Protein AF-0000000066931891 (afdb_homodimer)

pLDDT: mean 86.06, std 21.93, range [18.88, 98.69]

Organism: NCBI:txid1442368

Nearest PDB structures (foldseek):
  7znv-assembly1_A  TM=8.936E-01  e=1.537E-11  Marasmius rotula
  5fuj-assembly1_A  TM=8.892E-01  e=3.286E-11  Marasmius rotula
  8rnk-assembly1_A  TM=8.864E-01  e=6.302E-11  Marasmius wettsteinii
  7o1z-assembly1_A  TM=8.865E-01  e=1.586E-10  Hypoxylon sp. EC38
  8iag-assembly1_B  TM=8.711E-01  e=9.215E-11  Daldinia caldariorum

Structure (mmCIF, N/CA/C/O backbone):
data_AF-0000000066931891-model_v1
#
loop_
_entity.id
_entity.type
_entity.pdbx_description
1 polymer 'Heme haloperoxidase family profile domain-containing protein'
#
loop_
_atom_site.group_PDB
_atom_site.id
_atom_site.type_symbol
_atom_site.label_atom_id
_atom_site.label_alt_id
_atom_site.label_comp_id
_atom_site.label_asym_id
_atom_site.label_entity_id
_atom_site.label_seq_id
_atom_site.pdbx_PDB_ins_code
_atom_site.Cartn_x
_atom_site.Cartn_y
_atom_site.Cartn_z
_atom_site.occupancy
_atom_site.B_iso_or_equiv
_atom_site.auth_seq_id
_atom_site.auth_comp_id
_atom_site.auth_asym_id
_atom_site.auth_atom_id
_atom_site.pdbx_PDB_model_num
ATOM 1 N N . MET A 1 1 ? 29.031 7.508 -2.584 1 18.88 1 MET A N 1
ATOM 2 C CA . MET A 1 1 ? 28.797 6.914 -1.271 1 18.88 1 MET A CA 1
ATOM 3 C C . MET A 1 1 ? 27.375 6.363 -1.169 1 18.88 1 MET A C 1
ATOM 5 O O . MET A 1 1 ? 26.406 7.102 -1.347 1 18.88 1 MET A O 1
ATOM 9 N N . HIS A 1 2 ? 27.078 5.078 -1.628 1 20.69 2 HIS A N 1
ATOM 10 C CA . HIS A 1 2 ? 25.969 4.258 -2.088 1 20.69 2 HIS A CA 1
ATOM 11 C C . HIS A 1 2 ? 25.047 3.869 -0.929 1 20.69 2 HIS A C 1
ATOM 13 O O . HIS A 1 2 ? 25.484 3.195 0.008 1 20.69 2 HIS A O 1
ATOM 19 N N . LEU A 1 3 ? 24.219 4.773 -0.42 1 22.22 3 LEU A N 1
ATOM 20 C CA . LEU A 1 3 ? 23.281 4.625 0.691 1 22.22 3 LEU A CA 1
ATOM 21 C C . LEU A 1 3 ? 22.453 3.357 0.534 1 22.22 3 LEU A C 1
ATOM 23 O O . LEU A 1 3 ? 21.625 3.26 -0.381 1 22.22 3 LEU A O 1
ATOM 27 N N . THR A 1 4 ? 23.109 2.127 0.626 1 22.83 4 THR A N 1
ATOM 28 C CA . THR A 1 4 ? 22.656 0.741 0.546 1 22.83 4 THR A CA 1
ATOM 29 C C . THR A 1 4 ? 21.516 0.482 1.527 1 22.83 4 THR A C 1
ATOM 31 O O . THR A 1 4 ? 21.516 1.01 2.641 1 22.83 4 THR A O 1
ATOM 34 N N . LEU A 1 5 ? 20.328 0.087 1.069 1 24.02 5 LEU A N 1
ATOM 35 C CA . LEU A 1 5 ? 19.047 -0.385 1.604 1 24.02 5 LEU A CA 1
ATOM 36 C C . LEU A 1 5 ? 19.281 -1.351 2.764 1 24.02 5 LEU A C 1
ATOM 38 O O . LEU A 1 5 ? 18.328 -1.958 3.26 1 24.02 5 LEU A O 1
ATOM 42 N N . THR A 1 6 ? 20.562 -1.746 3.107 1 26.05 6 THR A N 1
ATOM 43 C CA . THR A 1 6 ? 20.984 -2.734 4.098 1 26.05 6 THR A CA 1
ATOM 44 C C . THR A 1 6 ? 20.609 -2.275 5.508 1 26.05 6 THR A C 1
ATOM 46 O O . THR A 1 6 ? 20.375 -3.1 6.391 1 26.05 6 THR A O 1
ATOM 49 N N . ASN A 1 7 ? 20.672 -0.995 5.734 1 25 7 ASN A N 1
ATOM 50 C CA . ASN A 1 7 ? 20.75 -0.605 7.137 1 25 7 ASN A CA 1
ATOM 51 C C . ASN A 1 7 ? 19.406 -0.791 7.84 1 25 7 ASN A C 1
ATOM 53 O O . ASN A 1 7 ? 19.297 -0.586 9.055 1 25 7 ASN A O 1
ATOM 57 N N . ILE A 1 8 ? 18.359 -0.955 7.062 1 23.55 8 ILE A N 1
ATOM 58 C CA . ILE A 1 8 ? 17.094 -0.88 7.77 1 23.55 8 ILE A CA 1
ATOM 59 C C . ILE A 1 8 ? 16.844 -2.18 8.531 1 23.55 8 ILE A C 1
ATOM 61 O O . ILE A 1 8 ? 15.992 -2.232 9.422 1 23.55 8 ILE A O 1
ATOM 65 N N . ALA A 1 9 ? 17.562 -3.309 8.133 1 26.42 9 ALA A N 1
ATOM 66 C CA . ALA A 1 9 ? 17.203 -4.602 8.703 1 26.42 9 ALA A CA 1
ATOM 67 C C . ALA A 1 9 ? 17.578 -4.672 10.18 1 26.42 9 ALA A C 1
ATOM 69 O O . ALA A 1 9 ? 17.016 -5.473 10.93 1 26.42 9 ALA A O 1
ATOM 70 N N . LYS A 1 10 ? 18.703 -4.078 10.539 1 26.47 10 LYS A N 1
ATOM 71 C CA . LYS A 1 10 ? 19.25 -4.492 11.828 1 26.47 10 LYS A CA 1
ATOM 72 C C . LYS A 1 10 ? 18.359 -4.008 12.977 1 26.47 10 LYS A C 1
ATOM 74 O O . LYS A 1 10 ? 18.531 -4.426 14.125 1 26.47 10 LYS A O 1
ATOM 79 N N . THR A 1 11 ? 17.688 -2.9 12.695 1 24.22 11 THR A N 1
ATOM 80 C CA . THR A 1 11 ? 17.172 -2.303 13.922 1 24.22 11 THR A CA 1
ATOM 81 C C . THR A 1 11 ? 16.016 -3.119 14.477 1 24.22 11 THR A C 1
ATOM 83 O O . THR A 1 11 ? 15.469 -2.795 15.539 1 24.22 11 THR A O 1
ATOM 86 N N . ALA A 1 12 ? 15.539 -4.152 13.719 1 25.23 12 ALA A N 1
ATOM 87 C CA . ALA A 1 12 ? 14.305 -4.699 14.289 1 25.23 12 ALA A CA 1
ATOM 88 C C . ALA A 1 12 ? 14.602 -5.535 15.531 1 25.23 12 ALA A C 1
ATOM 90 O O . ALA A 1 12 ? 13.68 -6.02 16.188 1 25.23 12 ALA A O 1
ATOM 91 N N . PHE A 1 13 ? 15.781 -6.219 15.609 1 25.67 13 PHE A N 1
ATOM 92 C CA . PHE A 1 13 ? 15.852 -7.188 16.688 1 25.67 13 PHE A CA 1
ATOM 93 C C . PHE A 1 13 ? 15.82 -6.484 18.047 1 25.67 13 PHE A C 1
ATOM 95 O O . PHE A 1 13 ? 15.906 -7.133 19.094 1 25.67 13 PHE A O 1
ATOM 102 N N . THR A 1 14 ? 16.516 -5.359 18.156 1 27.08 14 THR A N 1
ATOM 103 C CA . THR A 1 14 ? 16.719 -5.062 19.562 1 27.08 14 THR A CA 1
ATOM 104 C C . THR A 1 14 ? 15.375 -4.852 20.266 1 27.08 14 THR A C 1
ATOM 106 O O . THR A 1 14 ? 14.461 -4.25 19.703 1 27.08 14 THR A O 1
ATOM 109 N N . GLY A 1 15 ? 14.969 -5.82 21.219 1 24.86 15 GLY A N 1
ATOM 110 C CA . GLY A 1 15 ? 13.961 -5.828 22.266 1 24.86 15 GLY A CA 1
ATOM 111 C C . GLY A 1 15 ? 13.664 -4.445 22.812 1 24.86 15 GLY A C 1
ATOM 112 O O . GLY A 1 15 ? 14.469 -3.521 22.656 1 24.86 15 GLY A O 1
ATOM 113 N N . GLY A 1 16 ? 12.344 -4.141 22.859 1 27.38 16 GLY A N 1
ATOM 114 C CA . GLY A 1 16 ? 11.742 -2.982 23.484 1 27.38 16 GLY A CA 1
ATOM 115 C C . GLY A 1 16 ? 12.461 -2.553 24.75 1 27.38 16 GLY A C 1
ATOM 116 O O . GLY A 1 16 ? 12.82 -3.391 25.594 1 27.38 16 GLY A O 1
ATOM 117 N N . TYR A 1 17 ? 13.484 -1.701 24.547 1 26.59 17 TYR A N 1
ATOM 118 C CA . TYR A 1 17 ? 14.016 -1.031 25.734 1 26.59 17 TYR A CA 1
ATOM 119 C C . TYR A 1 17 ? 12.898 -0.678 26.719 1 26.59 17 TYR A C 1
ATOM 121 O O . TYR A 1 17 ? 12.172 0.297 26.5 1 26.59 17 TYR A O 1
ATOM 129 N N . ARG A 1 18 ? 12.18 -1.68 27.188 1 28.31 18 ARG A N 1
ATOM 130 C CA . ARG A 1 18 ? 11.375 -1.302 28.344 1 28.31 18 ARG A CA 1
ATOM 131 C C . ARG A 1 18 ? 12.227 -0.631 29.422 1 28.31 18 ARG A C 1
ATOM 133 O O . ARG A 1 18 ? 13.023 -1.291 30.094 1 28.31 18 ARG A O 1
ATOM 140 N N . ASP A 1 19 ? 12.898 0.388 29.172 1 24.97 19 ASP A N 1
ATOM 141 C CA . ASP A 1 19 ? 13.375 1.047 30.375 1 24.97 19 ASP A CA 1
ATOM 142 C C . ASP A 1 19 ? 12.25 1.233 31.391 1 24.97 19 ASP A C 1
ATOM 144 O O . ASP A 1 19 ? 11.25 1.896 31.094 1 24.97 19 ASP A O 1
ATOM 148 N N . LYS A 1 20 ? 12.062 0.304 32.344 1 29.55 20 LYS A N 1
ATOM 149 C CA . LYS A 1 20 ? 11.289 0.398 33.594 1 29.55 20 LYS A CA 1
ATOM 150 C C . LYS A 1 20 ? 11.57 1.716 34.312 1 29.55 20 LYS A C 1
ATOM 152 O O . LYS A 1 20 ? 11.781 1.733 35.5 1 29.55 20 LYS A O 1
ATOM 157 N N . SER A 1 21 ? 12.336 2.594 33.75 1 26.36 21 SER A N 1
ATOM 158 C CA . SER A 1 21 ? 12.508 3.666 34.719 1 26.36 21 SER A CA 1
ATOM 159 C C . SER A 1 21 ? 11.172 4.098 35.312 1 26.36 21 SER A C 1
ATOM 161 O O . SER A 1 21 ? 10.117 3.818 34.75 1 26.36 21 SER A O 1
ATOM 163 N N . THR A 1 22 ? 11.266 4.828 36.562 1 28.02 22 THR A N 1
ATOM 164 C CA . THR A 1 22 ? 10.281 5.363 37.5 1 28.02 22 THR A CA 1
ATOM 165 C C . THR A 1 22 ? 9.133 6.039 36.75 1 28.02 22 THR A C 1
ATOM 167 O O . THR A 1 22 ? 9.32 7.102 36.156 1 28.02 22 THR A O 1
ATOM 170 N N . ALA A 1 23 ? 8.328 5.211 36.188 1 33.22 23 ALA A N 1
ATOM 171 C CA . ALA A 1 23 ? 7.016 5.785 35.906 1 33.22 23 ALA A CA 1
ATOM 172 C C . ALA A 1 23 ? 6.602 6.777 37 1 33.22 23 ALA A C 1
ATOM 174 O O . ALA A 1 23 ? 6.176 6.371 38.094 1 33.22 23 ALA A O 1
ATOM 175 N N . THR A 1 24 ? 7.469 7.707 37.344 1 30.17 24 THR A N 1
ATOM 176 C CA . THR A 1 24 ? 6.77 8.711 38.125 1 30.17 24 THR A CA 1
ATOM 177 C C . THR A 1 24 ? 5.383 8.984 37.562 1 30.17 24 THR A C 1
ATOM 179 O O . THR A 1 24 ? 5.25 9.305 36.375 1 30.17 24 THR A O 1
ATOM 182 N N . SER A 1 25 ? 4.402 8.266 38.031 1 35.09 25 SER A N 1
ATOM 183 C CA . SER A 1 25 ? 2.955 8.445 37.938 1 35.09 25 SER A CA 1
ATOM 184 C C . SER A 1 25 ? 2.588 9.93 37.938 1 35.09 25 SER A C 1
ATOM 186 O O . SER A 1 25 ? 2.074 10.453 38.938 1 35.09 25 SER A O 1
ATOM 188 N N . HIS A 1 26 ? 3.477 10.875 37.719 1 33.03 26 HIS A N 1
ATOM 189 C CA . HIS A 1 26 ? 2.723 12.125 37.656 1 33.03 26 HIS A CA 1
ATOM 190 C C . HIS A 1 26 ? 1.507 11.977 36.75 1 33.03 26 HIS A C 1
ATOM 192 O O . HIS A 1 26 ? 1.65 11.781 35.531 1 33.03 26 HIS A O 1
ATOM 198 N N . HIS A 1 27 ? 0.503 11.18 37.125 1 37.34 27 HIS A N 1
ATOM 199 C CA . HIS A 1 27 ? -0.865 11.352 36.656 1 37.34 27 HIS A CA 1
ATOM 200 C C . HIS A 1 27 ? -1.131 12.805 36.25 1 37.34 27 HIS A C 1
ATOM 202 O O . HIS A 1 27 ? -1.97 13.469 36.875 1 37.34 27 HIS A O 1
ATOM 208 N N . ASP A 1 28 ? -0.183 13.664 36.156 1 41.38 28 ASP A N 1
ATOM 209 C CA . ASP A 1 28 ? -0.546 15.016 35.719 1 41.38 28 ASP A CA 1
ATOM 210 C C . ASP A 1 28 ? -1.575 14.977 34.594 1 41.38 28 ASP A C 1
ATOM 212 O O . ASP A 1 28 ? -1.438 14.195 33.656 1 41.38 28 ASP A O 1
ATOM 216 N N . GLU A 1 29 ? -2.832 15.078 34.812 1 53.47 29 GLU A N 1
ATOM 217 C CA . GLU A 1 29 ? -3.939 15.289 33.875 1 53.47 29 GLU A CA 1
ATOM 218 C C . GLU A 1 29 ? -3.441 15.82 32.531 1 53.47 29 GLU A C 1
ATOM 220 O O . GLU A 1 29 ? -2.93 16.938 32.469 1 53.47 29 GLU A O 1
ATOM 225 N N . GLU A 1 30 ? -2.969 14.984 31.625 1 73.38 30 GLU A N 1
ATOM 226 C CA . GLU A 1 30 ? -2.445 15.406 30.328 1 73.38 30 GLU A CA 1
ATOM 227 C C . GLU A 1 30 ? -3.299 16.516 29.734 1 73.38 30 GLU A C 1
ATOM 229 O O . GLU A 1 30 ? -4.527 16.422 29.719 1 73.38 30 GLU A O 1
ATOM 234 N N . ASP A 1 31 ? -2.848 17.734 29.75 1 89.69 31 ASP A N 1
ATOM 235 C CA . ASP A 1 31 ? -3.473 18.922 29.172 1 89.69 31 ASP A CA 1
ATOM 236 C C . ASP A 1 31 ? -3.398 18.891 27.641 1 89.69 31 ASP A C 1
ATOM 238 O O . ASP A 1 31 ? -2.332 19.109 27.062 1 89.69 31 ASP A O 1
ATOM 242 N N . HIS A 1 32 ? -4.543 18.5 27.031 1 95.81 32 HIS A N 1
ATOM 243 C CA . HIS A 1 32 ? -4.555 18.422 25.578 1 95.81 32 HIS A CA 1
ATOM 244 C C . HIS A 1 32 ? -5.328 19.594 24.969 1 95.81 32 HIS A C 1
ATOM 246 O O . HIS A 1 32 ? -5.875 19.484 23.875 1 95.81 32 HIS A O 1
ATOM 252 N N . ARG A 1 33 ? -5.262 20.703 25.797 1 96.12 33 ARG A N 1
ATOM 253 C CA . ARG A 1 33 ? -5.824 21.938 25.219 1 96.12 33 ARG A CA 1
ATOM 254 C C . ARG A 1 33 ? -5.012 22.391 24.016 1 96.12 33 ARG A C 1
ATOM 256 O O . ARG A 1 33 ? -3.791 22.234 23.984 1 96.12 33 ARG A O 1
ATOM 263 N N . TYR A 1 34 ? -5.766 22.953 23.141 1 97.81 34 TYR A N 1
ATOM 264 C CA . TYR A 1 34 ? -5.125 23.484 21.938 1 97.81 34 TYR A CA 1
ATOM 265 C C . TYR A 1 34 ? -4.41 24.797 22.234 1 97.81 34 TYR A C 1
ATOM 267 O O . TYR A 1 34 ? -5.035 25.766 22.688 1 97.81 34 TYR A O 1
ATOM 275 N N . ILE A 1 35 ? -3.168 24.875 22 1 98.06 35 ILE A N 1
ATOM 276 C CA . ILE A 1 35 ? -2.33 26.078 22.062 1 98.06 35 ILE A CA 1
ATOM 277 C C . ILE A 1 35 ? -1.429 26.125 20.828 1 98.06 35 ILE A C 1
ATOM 279 O O . ILE A 1 35 ? -0.496 25.328 20.703 1 98.06 35 ILE A O 1
ATOM 283 N N . ARG A 1 36 ? -1.68 27.031 19.984 1 97.31 36 ARG A N 1
ATOM 284 C CA . ARG A 1 36 ? -0.88 27.125 18.766 1 97.31 36 ARG A CA 1
ATOM 285 C C . ARG A 1 36 ? 0.562 27.5 19.094 1 97.31 36 ARG A C 1
ATOM 287 O O . ARG A 1 36 ? 0.811 28.516 19.75 1 97.31 36 ARG A O 1
ATOM 294 N N . GLY A 1 37 ? 1.414 26.75 18.625 1 95.81 37 GLY A N 1
ATOM 295 C CA . GLY A 1 37 ? 2.822 27.031 18.844 1 95.81 37 GLY A CA 1
ATOM 296 C C . GLY A 1 37 ? 3.381 28.047 17.859 1 95.81 37 GLY A C 1
ATOM 297 O O . GLY A 1 37 ? 2.73 28.375 16.875 1 95.81 37 GLY A O 1
ATOM 298 N N . ASP A 1 38 ? 4.59 28.547 18.219 1 95.56 38 ASP A N 1
ATOM 299 C CA . ASP A 1 38 ? 5.34 29.438 17.328 1 95.56 38 ASP A CA 1
ATOM 300 C C . ASP A 1 38 ? 5.828 28.688 16.094 1 95.56 38 ASP A C 1
ATOM 302 O O . ASP A 1 38 ? 6.402 27.609 16.203 1 95.56 38 ASP A O 1
ATOM 306 N N . ILE A 1 39 ? 5.578 29.281 14.961 1 94.44 39 ILE A N 1
ATOM 307 C CA . ILE A 1 39 ? 5.969 28.688 13.695 1 94.44 39 ILE A CA 1
ATOM 308 C C . ILE A 1 39 ? 7.477 28.438 13.68 1 94.44 39 ILE A C 1
ATOM 310 O O . ILE A 1 39 ? 7.961 27.531 12.992 1 94.44 39 ILE A O 1
ATOM 314 N N . GLU A 1 40 ? 8.188 29.172 14.398 1 94.56 40 GLU A N 1
ATOM 315 C CA . GLU A 1 40 ? 9.641 29.062 14.445 1 94.56 40 GLU A CA 1
ATOM 316 C C . GLU A 1 40 ? 10.078 27.703 15.008 1 94.56 40 GLU A C 1
ATOM 318 O O . GLU A 1 40 ? 11.195 27.25 14.75 1 94.56 40 GLU A O 1
ATOM 323 N N . THR A 1 41 ? 9.195 27.062 15.711 1 96.44 41 THR A N 1
ATOM 324 C CA . THR A 1 41 ? 9.539 25.797 16.344 1 96.44 41 THR A CA 1
ATOM 325 C C . THR A 1 41 ? 8.812 24.641 15.664 1 96.44 41 THR A C 1
ATOM 327 O O . THR A 1 41 ? 8.844 23.5 16.141 1 96.44 41 THR A O 1
ATOM 330 N N . ARG A 1 42 ? 8.148 24.891 14.602 1 97.44 42 ARG A N 1
ATOM 331 C CA . ARG A 1 42 ? 7.312 23.875 13.945 1 97.44 42 ARG A CA 1
ATOM 332 C C . ARG A 1 42 ? 7.949 23.391 12.648 1 97.44 42 ARG A C 1
ATOM 334 O O . ARG A 1 42 ? 8.883 24.016 12.141 1 97.44 42 ARG A O 1
ATOM 341 N N . GLY A 1 43 ? 7.504 22.203 12.227 1 96.06 43 GLY A N 1
ATOM 342 C CA . GLY A 1 43 ? 7.902 21.641 10.945 1 96.06 43 GLY A CA 1
ATOM 343 C C . GLY A 1 43 ? 6.828 21.75 9.883 1 96.06 43 GLY A C 1
ATOM 344 O O . GLY A 1 43 ? 5.824 22.438 10.078 1 96.06 43 GLY A O 1
ATOM 345 N N . PRO A 1 44 ? 7.102 21.156 8.766 1 95 44 PRO A N 1
ATOM 346 C CA . PRO A 1 44 ? 6.156 21.25 7.652 1 95 44 PRO A CA 1
ATOM 347 C C . PRO A 1 44 ? 4.961 20.328 7.812 1 95 44 PRO A C 1
ATOM 349 O O . PRO A 1 44 ? 3.951 20.484 7.125 1 95 44 PRO A O 1
ATOM 352 N N . CYS A 1 45 ? 4.965 19.359 8.648 1 94.69 45 CYS A N 1
ATOM 353 C CA . CYS A 1 45 ? 3.896 18.375 8.789 1 94.69 45 CYS A CA 1
ATOM 354 C C . CYS A 1 45 ? 2.801 18.891 9.711 1 94.69 45 CYS A C 1
ATOM 356 O O . CYS A 1 45 ? 3.014 19.016 10.922 1 94.69 45 CYS A O 1
ATOM 358 N N . PRO A 1 46 ? 1.649 19.141 9.195 1 96.56 46 PRO A N 1
ATOM 359 C CA . PRO A 1 46 ? 0.568 19.656 10.039 1 96.56 46 PRO A CA 1
ATOM 360 C C . PRO A 1 46 ? 0.174 18.688 11.148 1 96.56 46 PRO A C 1
ATOM 362 O O . PRO A 1 46 ? -0.256 19.109 12.227 1 96.56 46 PRO A O 1
ATOM 365 N N . GLY A 1 47 ? 0.329 17.422 10.898 1 96.5 47 GLY A N 1
ATOM 366 C CA . GLY A 1 47 ? -0.018 16.438 11.906 1 96.5 47 GLY A CA 1
ATOM 367 C C . GLY A 1 47 ? 0.874 16.5 13.133 1 96.5 47 GLY A C 1
ATOM 368 O O . GLY A 1 47 ? 0.382 16.531 14.266 1 96.5 47 GLY A O 1
ATOM 369 N N . LEU A 1 48 ? 2.158 16.484 12.914 1 97.12 48 LEU A N 1
ATOM 370 C CA . LEU A 1 48 ? 3.094 16.578 14.023 1 97.12 48 LEU A CA 1
ATOM 371 C C . LEU A 1 48 ? 2.902 17.906 14.773 1 97.12 48 LEU A C 1
ATOM 373 O O . LEU A 1 48 ? 2.951 17.938 16 1 97.12 48 LEU A O 1
ATOM 377 N N . ASN A 1 49 ? 2.709 18.953 14.023 1 98.25 49 ASN A N 1
ATOM 378 C CA . ASN A 1 49 ? 2.432 20.25 14.641 1 98.25 49 ASN A CA 1
ATOM 379 C C . ASN A 1 49 ? 1.178 20.188 15.516 1 98.25 49 ASN A C 1
ATOM 381 O O . ASN A 1 49 ? 1.158 20.75 16.625 1 98.25 49 ASN A O 1
ATOM 385 N N . ALA A 1 50 ? 0.164 19.562 14.977 1 98.5 50 ALA A N 1
ATOM 386 C CA . ALA A 1 50 ? -1.092 19.438 15.711 1 98.5 50 ALA A CA 1
ATOM 387 C C . ALA A 1 50 ? -0.888 18.688 17.031 1 98.5 50 ALA A C 1
ATOM 389 O O . ALA A 1 50 ? -1.42 19.094 18.062 1 98.5 50 ALA A O 1
ATOM 390 N N . LEU A 1 51 ? -0.14 17.609 16.969 1 98.44 51 LEU A N 1
ATOM 391 C CA . LEU A 1 51 ? 0.131 16.828 18.172 1 98.44 51 LEU A CA 1
ATOM 392 C C . LEU A 1 51 ? 0.875 17.656 19.203 1 98.44 51 LEU A C 1
ATOM 394 O O . LEU A 1 51 ? 0.617 17.531 20.406 1 98.44 51 LEU A O 1
ATOM 398 N N . ALA A 1 52 ? 1.78 18.469 18.75 1 98.5 52 ALA A N 1
ATOM 399 C CA . ALA A 1 52 ? 2.473 19.375 19.656 1 98.5 52 ALA A CA 1
ATOM 400 C C . ALA A 1 52 ? 1.536 20.469 20.156 1 98.5 52 ALA A C 1
ATOM 402 O O . ALA A 1 52 ? 1.512 20.781 21.359 1 98.5 52 ALA A O 1
ATOM 403 N N . ASN A 1 53 ? 0.792 21.047 19.234 1 98.62 53 ASN A N 1
ATOM 404 C CA . ASN A 1 53 ? -0.137 22.109 19.594 1 98.62 53 ASN A CA 1
ATOM 405 C C . ASN A 1 53 ? -1.149 21.625 20.641 1 98.62 53 ASN A C 1
ATOM 407 O O . ASN A 1 53 ? -1.656 22.438 21.422 1 98.62 53 ASN A O 1
ATOM 411 N N . GLN A 1 54 ? -1.392 20.375 20.641 1 98.44 54 GLN A N 1
ATOM 412 C CA . GLN A 1 54 ? -2.438 19.859 21.516 1 98.44 54 GLN A CA 1
ATOM 413 C C . GLN A 1 54 ? -1.844 19.062 22.672 1 98.44 54 GLN A C 1
ATOM 415 O O . GLN A 1 54 ? -2.566 18.375 23.391 1 98.44 54 GLN A O 1
ATOM 420 N N . GLY A 1 55 ? -0.597 19.078 22.812 1 97.81 55 GLY A N 1
ATOM 421 C CA . GLY A 1 55 ? 0.069 18.578 24 1 97.81 55 GLY A CA 1
ATOM 422 C C . GLY A 1 55 ? 0.256 17.078 24.016 1 97.81 55 GLY A C 1
ATOM 423 O O . GLY A 1 55 ? 0.55 16.484 25.047 1 97.81 55 GLY A O 1
ATOM 424 N N . TYR A 1 56 ? 0.033 16.453 22.891 1 98.12 56 TYR A N 1
ATOM 425 C CA . TYR A 1 56 ? 0.354 15.031 22.797 1 98.12 56 TYR A CA 1
ATOM 426 C C . TYR A 1 56 ? 1.854 14.82 22.625 1 98.12 56 TYR A C 1
ATOM 428 O O . TYR A 1 56 ? 2.369 13.734 22.906 1 98.12 56 TYR A O 1
ATOM 436 N N . LEU A 1 57 ? 2.455 15.828 22.125 1 98.12 57 LEU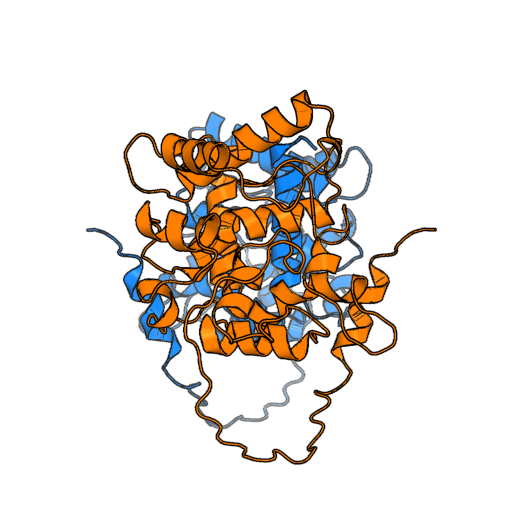 A N 1
ATOM 437 C CA . LEU A 1 57 ? 3.904 16 22.094 1 98.12 57 LEU A CA 1
ATOM 438 C C . LEU A 1 57 ? 4.312 17.25 22.875 1 98.12 57 LEU A C 1
ATOM 440 O O . LEU A 1 57 ? 3.484 18.125 23.125 1 98.12 57 LEU A O 1
ATOM 444 N N . PRO A 1 58 ? 5.637 17.266 23.281 1 97.38 58 PRO A N 1
ATOM 445 C CA . PRO A 1 58 ? 6.066 18.516 23.906 1 97.38 58 PRO A CA 1
ATOM 446 C C . PRO A 1 58 ? 5.711 19.75 23.078 1 97.38 58 PRO A C 1
ATOM 448 O O . PRO A 1 58 ? 6.047 19.812 21.891 1 97.38 58 PRO A O 1
ATOM 451 N N . ARG A 1 59 ? 5.062 20.75 23.656 1 97.5 59 ARG A N 1
ATOM 452 C CA . ARG A 1 59 ? 4.496 21.906 22.953 1 97.5 59 ARG A CA 1
ATOM 453 C C . ARG A 1 59 ? 5.598 22.75 22.312 1 97.5 59 ARG A C 1
ATOM 455 O O . ARG A 1 59 ? 5.352 23.469 21.344 1 97.5 59 ARG A O 1
ATOM 462 N N . ASP A 1 60 ? 6.754 22.75 22.891 1 97.38 60 ASP A N 1
ATOM 463 C CA . ASP A 1 60 ? 7.828 23.562 22.344 1 97.38 60 ASP A CA 1
ATOM 464 C C . ASP A 1 60 ? 8.461 22.906 21.125 1 97.38 60 ASP A C 1
ATOM 466 O O . ASP A 1 60 ? 9.312 23.5 20.453 1 97.38 60 ASP A O 1
ATOM 470 N N . GLY A 1 61 ? 8.031 21.594 20.797 1 97.81 61 GLY A N 1
ATOM 471 C CA . GLY A 1 61 ? 8.484 20.906 19.609 1 97.81 61 GLY A CA 1
ATOM 472 C C . GLY A 1 61 ? 9.938 20.469 19.672 1 97.81 61 GLY A C 1
ATOM 473 O O . GLY A 1 61 ? 10.555 20.188 18.656 1 97.81 61 GLY A O 1
ATOM 474 N N . LYS A 1 62 ? 10.461 20.406 20.891 1 98.12 62 LYS A N 1
ATOM 475 C CA . LYS A 1 62 ? 11.891 20.156 21.031 1 98.12 62 LYS A CA 1
ATOM 476 C C . LYS A 1 62 ? 12.141 18.812 21.703 1 98.12 62 LYS A C 1
ATOM 478 O O . LYS A 1 62 ? 11.312 18.344 22.484 1 98.12 62 LYS A O 1
ATOM 483 N N . ASN A 1 63 ? 13.25 18.203 21.297 1 98.31 63 ASN A N 1
ATOM 484 C CA . ASN A 1 63 ? 13.797 17 21.906 1 98.31 63 ASN A CA 1
ATOM 485 C C . ASN A 1 63 ? 12.773 15.859 21.906 1 98.31 63 ASN A C 1
ATOM 487 O O . ASN A 1 63 ? 12.562 15.211 22.922 1 98.31 63 ASN A O 1
ATOM 491 N N . LEU A 1 64 ? 12.125 15.719 20.828 1 98.44 64 LEU A N 1
ATOM 492 C CA . LEU A 1 64 ? 11.172 14.633 20.641 1 98.44 64 LEU A CA 1
ATOM 493 C C . LEU A 1 64 ? 11.883 13.305 20.422 1 98.44 64 LEU A C 1
ATOM 495 O O . LEU A 1 64 ? 12.922 13.266 19.75 1 98.44 64 LEU A O 1
ATOM 499 N N . THR A 1 65 ? 11.344 12.273 20.953 1 98.31 65 THR A N 1
ATOM 500 C CA . THR A 1 65 ? 11.82 10.93 20.656 1 98.31 65 THR A CA 1
ATOM 501 C C . THR A 1 65 ? 10.844 10.211 19.719 1 98.31 65 THR A C 1
ATOM 503 O O . THR A 1 65 ? 9.672 10.578 19.641 1 98.31 65 THR A O 1
ATOM 506 N N . ILE A 1 66 ? 11.352 9.258 19.078 1 97.44 66 ILE A N 1
ATOM 507 C CA . ILE A 1 66 ? 10.5 8.453 18.203 1 97.44 66 ILE A CA 1
ATOM 508 C C . ILE A 1 66 ? 9.414 7.766 19.031 1 97.44 66 ILE A C 1
ATOM 510 O O . ILE A 1 66 ? 8.258 7.676 18.609 1 97.44 66 ILE A O 1
ATOM 514 N N . ALA A 1 67 ? 9.742 7.266 20.203 1 97.38 67 ALA A N 1
ATOM 515 C CA . ALA A 1 67 ? 8.781 6.617 21.094 1 97.38 67 ALA A CA 1
ATOM 516 C C . ALA A 1 67 ? 7.637 7.562 21.453 1 97.38 67 ALA A C 1
ATOM 518 O O . ALA A 1 67 ? 6.477 7.148 21.531 1 97.38 67 ALA A O 1
ATOM 519 N N . GLN A 1 68 ? 7.992 8.805 21.703 1 97.75 68 GLN A N 1
ATOM 520 C CA . GLN A 1 68 ? 6.965 9.797 22.016 1 97.75 68 GLN A CA 1
ATOM 521 C C . GLN A 1 68 ? 6.008 9.977 20.844 1 97.75 68 GLN A C 1
ATOM 523 O O . GLN A 1 68 ? 4.797 10.07 21.031 1 97.75 68 GLN A O 1
ATOM 528 N N . VAL A 1 69 ? 6.59 10.078 19.656 1 98.06 69 VAL A N 1
ATOM 529 C CA . VAL A 1 69 ? 5.77 10.266 18.469 1 98.06 69 VAL A CA 1
ATOM 530 C C . VAL A 1 69 ? 4.863 9.047 18.266 1 98.06 69 VAL A C 1
ATOM 532 O O . VAL A 1 69 ? 3.66 9.195 18.047 1 98.06 69 VAL A O 1
ATOM 535 N N . GLN A 1 70 ? 5.426 7.887 18.391 1 97.12 70 GLN A N 1
ATOM 536 C CA . GLN A 1 70 ? 4.629 6.672 18.25 1 97.12 70 GLN A CA 1
ATOM 537 C C . GLN A 1 70 ? 3.49 6.641 19.266 1 97.12 70 GLN A C 1
ATOM 539 O O . GLN A 1 70 ? 2.348 6.34 18.922 1 97.12 70 GLN A O 1
ATOM 544 N N . HIS A 1 71 ? 3.814 6.906 20.453 1 97.56 71 HIS A N 1
ATOM 545 C CA . HIS A 1 71 ? 2.812 6.926 21.516 1 97.56 71 HIS A CA 1
ATOM 546 C C . HIS A 1 71 ? 1.698 7.918 21.188 1 97.56 71 HIS A C 1
ATOM 548 O O . HIS A 1 71 ? 0.518 7.609 21.375 1 97.56 71 HIS A O 1
ATOM 554 N N . ALA A 1 72 ? 2.059 9.07 20.75 1 98 72 ALA A N 1
ATOM 555 C CA . ALA A 1 72 ? 1.077 10.102 20.406 1 98 72 ALA A CA 1
ATOM 556 C C . ALA A 1 72 ? 0.165 9.633 19.281 1 98 72 ALA A C 1
ATOM 558 O O . ALA A 1 72 ? -1.049 9.852 19.328 1 98 72 ALA A O 1
ATOM 559 N N . LEU A 1 73 ? 0.729 9.031 18.281 1 97.31 73 LEU A N 1
ATOM 560 C CA . LEU A 1 73 ? -0.052 8.516 17.156 1 97.31 73 LEU A CA 1
ATOM 561 C C . LEU A 1 73 ? -1.033 7.445 17.625 1 97.31 73 LEU A C 1
ATOM 563 O O . LEU A 1 73 ? -2.184 7.418 17.188 1 97.31 73 LEU A O 1
ATOM 567 N N . GLU A 1 74 ? -0.577 6.617 18.5 1 97.5 74 GLU A N 1
ATOM 568 C CA . GLU A 1 74 ? -1.417 5.535 19 1 97.5 74 GLU A CA 1
ATOM 569 C C . GLU A 1 74 ? -2.514 6.066 19.906 1 97.5 74 GLU A C 1
ATOM 571 O O . GLU A 1 74 ? -3.672 5.656 19.797 1 97.5 74 GLU A O 1
ATOM 576 N N . THR A 1 75 ? -2.188 6.98 20.781 1 96.69 75 THR A N 1
ATOM 577 C CA . THR A 1 75 ? -3.123 7.422 21.812 1 96.69 75 THR A CA 1
ATOM 578 C C . THR A 1 75 ? -4.062 8.492 21.266 1 96.69 75 THR A C 1
ATOM 580 O O . THR A 1 75 ? -5.273 8.438 21.484 1 96.69 75 THR A O 1
ATOM 583 N N . ALA A 1 76 ? -3.541 9.445 20.562 1 97.12 76 ALA A N 1
ATOM 584 C CA . ALA A 1 76 ? -4.363 10.547 20.062 1 97.12 76 ALA A CA 1
ATOM 585 C C . ALA A 1 76 ? -5.141 10.133 18.812 1 97.12 76 ALA A C 1
ATOM 587 O O . ALA A 1 76 ? -6.316 10.469 18.672 1 97.12 76 ALA A O 1
ATOM 588 N N . LEU A 1 77 ? -4.469 9.391 17.969 1 97.25 77 LEU A N 1
ATOM 589 C CA . LEU A 1 77 ? -5.059 9.141 16.656 1 97.25 77 LEU A CA 1
ATOM 590 C C . LEU A 1 77 ? -5.441 7.672 16.516 1 97.25 77 LEU A C 1
ATOM 592 O O . LEU A 1 77 ? -5.75 7.215 15.406 1 97.25 77 LEU A O 1
ATOM 596 N N . HIS A 1 78 ? -5.332 6.926 17.562 1 97.38 78 HIS A N 1
ATOM 597 C CA . HIS A 1 78 ? -5.824 5.555 17.625 1 97.38 78 HIS A CA 1
ATOM 598 C C . HIS A 1 78 ? -5.18 4.684 16.547 1 97.38 78 HIS A C 1
ATOM 600 O O . HIS A 1 78 ? -5.84 3.82 15.969 1 97.38 78 HIS A O 1
ATOM 606 N N . MET A 1 79 ? -3.945 4.949 16.219 1 96.25 79 MET A N 1
ATOM 607 C CA . MET A 1 79 ? -3.225 4.109 15.266 1 96.25 79 MET A CA 1
ATOM 608 C C . MET A 1 79 ? -2.783 2.801 15.914 1 96.25 79 MET A C 1
ATOM 610 O O . MET A 1 79 ? -2.377 2.789 17.078 1 96.25 79 MET A O 1
ATOM 614 N N . SER A 1 80 ? -2.893 1.73 15.141 1 93.56 80 SER A N 1
ATOM 615 C CA . SER A 1 80 ? -2.277 0.494 15.609 1 93.56 80 SER A CA 1
ATOM 616 C C . SER A 1 80 ? -0.77 0.654 15.773 1 93.56 80 SER A C 1
ATOM 618 O O . SER A 1 80 ? -0.158 1.51 15.125 1 93.56 80 SER A O 1
ATOM 620 N N . PRO A 1 81 ? -0.167 -0.198 16.609 1 92.38 81 PRO A N 1
ATOM 621 C CA . PRO A 1 81 ? 1.28 -0.091 16.797 1 92.38 81 PRO A CA 1
ATOM 622 C C . PRO A 1 81 ? 2.062 -0.215 15.492 1 92.38 81 PRO A C 1
ATOM 624 O O . PRO A 1 81 ? 3.012 0.54 15.266 1 92.38 81 PRO A O 1
ATOM 627 N N . LEU A 1 82 ? 1.621 -1.024 14.648 1 86.12 82 LEU A N 1
ATOM 628 C CA . LEU A 1 82 ? 2.328 -1.221 13.391 1 86.12 82 LEU A CA 1
ATOM 629 C C . LEU A 1 82 ? 2.168 -0.006 12.484 1 86.12 82 LEU A C 1
ATOM 631 O O . LEU A 1 82 ? 3.115 0.397 11.805 1 86.12 82 LEU A O 1
ATOM 635 N N . ALA A 1 83 ? 0.959 0.501 12.469 1 89.38 83 ALA A N 1
ATOM 636 C CA . ALA A 1 83 ? 0.736 1.702 11.664 1 89.38 83 ALA A CA 1
ATOM 637 C C . ALA A 1 83 ? 1.578 2.867 12.18 1 89.38 83 ALA A C 1
ATOM 639 O O . ALA A 1 83 ? 2.219 3.57 11.391 1 89.38 83 ALA A O 1
ATOM 640 N N . ALA A 1 84 ? 1.593 3.033 13.445 1 92.94 84 ALA A N 1
ATOM 641 C CA . ALA A 1 84 ? 2.377 4.102 14.062 1 92.94 84 ALA A CA 1
ATOM 642 C C . ALA A 1 84 ? 3.865 3.922 13.773 1 92.94 84 ALA A C 1
ATOM 644 O O . ALA A 1 84 ? 4.547 4.875 13.391 1 92.94 84 ALA A O 1
ATOM 645 N N . ALA A 1 85 ? 4.293 2.758 13.93 1 88.19 85 ALA A N 1
ATOM 646 C CA . ALA A 1 85 ? 5.699 2.463 13.664 1 88.19 85 ALA A CA 1
ATOM 647 C C . ALA A 1 85 ? 6.051 2.729 12.203 1 88.19 85 ALA A C 1
ATOM 649 O O . ALA A 1 85 ? 7.141 3.219 11.898 1 88.19 85 ALA A O 1
ATOM 650 N N . SER A 1 86 ? 5.152 2.396 11.352 1 84.25 86 SER A N 1
ATOM 651 C CA . SER A 1 86 ? 5.375 2.6 9.922 1 84.25 86 SER A CA 1
ATOM 652 C C . SER A 1 86 ? 5.535 4.078 9.594 1 84.25 86 SER A C 1
ATOM 654 O O . SER A 1 86 ? 6.43 4.457 8.836 1 84.25 86 SER A O 1
ATOM 656 N N . LEU A 1 87 ? 4.73 4.875 10.148 1 87.56 87 LEU A N 1
ATOM 657 C CA . LEU A 1 87 ? 4.824 6.309 9.906 1 87.56 87 LEU A CA 1
ATOM 658 C C . LEU A 1 87 ? 6.102 6.879 10.516 1 87.56 87 LEU A C 1
ATOM 660 O O . LEU A 1 87 ? 6.684 7.824 9.977 1 87.56 87 LEU A O 1
ATOM 664 N N . CYS A 1 88 ? 6.582 6.297 11.547 1 90.5 88 CYS A N 1
ATOM 665 C CA . CYS A 1 88 ? 7.754 6.789 12.266 1 90.5 88 CYS A CA 1
ATOM 666 C C . CYS A 1 88 ? 9.039 6.262 11.633 1 90.5 88 CYS A C 1
ATOM 668 O O . CYS A 1 88 ? 10.133 6.703 11.984 1 90.5 88 CYS A O 1
ATOM 670 N N . SER A 1 89 ? 8.914 5.406 10.711 1 83.31 89 SER A N 1
ATOM 671 C CA . SER A 1 89 ? 10.078 4.746 10.141 1 83.31 89 SER A CA 1
ATOM 672 C C . SER A 1 89 ? 10.945 5.727 9.359 1 83.31 89 SER A C 1
ATOM 674 O O . SER A 1 89 ? 12.109 5.445 9.07 1 83.31 89 SER A O 1
ATOM 676 N N . SER A 1 90 ? 10.43 6.891 9.031 1 86.12 90 SER A N 1
ATOM 677 C CA . SER A 1 90 ? 11.188 7.887 8.289 1 86.12 90 SER A CA 1
ATOM 678 C C . SER A 1 90 ? 11.93 8.836 9.219 1 86.12 90 SER A C 1
ATOM 680 O O . SER A 1 90 ? 12.773 9.617 8.781 1 86.12 90 SER A O 1
ATOM 682 N N . LEU A 1 91 ? 11.75 8.711 10.492 1 92.25 91 LEU A N 1
ATOM 683 C CA . LEU A 1 91 ? 12.195 9.727 11.438 1 92.25 91 LEU A CA 1
ATOM 684 C C . LEU A 1 91 ? 13.648 9.492 11.844 1 92.25 91 LEU A C 1
ATOM 686 O O . LEU A 1 91 ? 14.359 10.438 12.18 1 92.25 91 LEU A O 1
ATOM 690 N N . PRO A 1 92 ? 14.219 8.336 11.766 1 92.62 92 PRO A N 1
ATOM 691 C CA . PRO A 1 92 ? 15.547 8.062 12.328 1 92.62 92 PRO A CA 1
ATOM 692 C C . PRO A 1 92 ? 16.641 8.953 11.727 1 92.62 92 PRO A C 1
ATOM 694 O O . PRO A 1 92 ? 17.516 9.43 12.445 1 92.62 92 PRO A O 1
ATOM 697 N N . PRO A 1 93 ? 16.594 9.336 10.453 1 93.38 93 PRO A N 1
ATOM 698 C CA . PRO A 1 93 ? 17.641 10.203 9.922 1 93.38 93 PRO A CA 1
ATOM 699 C C . PRO A 1 93 ? 17.641 11.586 10.562 1 93.38 93 PRO A C 1
ATOM 701 O O . PRO A 1 93 ? 18.609 12.344 10.406 1 93.38 93 PRO A O 1
ATOM 704 N N . LEU A 1 94 ? 16.656 11.914 11.289 1 95.62 94 LEU A N 1
ATOM 705 C CA . LEU A 1 94 ? 16.562 13.227 11.906 1 95.62 94 LEU A CA 1
ATOM 706 C C . LEU A 1 94 ? 17.172 13.219 13.297 1 95.62 94 LEU A C 1
ATOM 708 O O . LEU A 1 94 ? 17.391 14.281 13.891 1 95.62 94 LEU A O 1
ATOM 712 N N . LEU A 1 95 ? 17.469 12.094 13.82 1 96.81 95 LEU A N 1
ATOM 713 C CA . LEU A 1 95 ? 17.859 11.969 15.227 1 96.81 95 LEU A CA 1
ATOM 714 C C . LEU A 1 95 ? 19.281 12.453 15.438 1 96.81 95 LEU A C 1
ATOM 716 O O . LEU A 1 95 ? 20.172 12.195 14.617 1 96.81 95 LEU A O 1
ATOM 720 N N . ARG A 1 96 ? 19.453 13.109 16.484 1 97.69 96 ARG A N 1
ATOM 721 C CA . ARG A 1 96 ? 20.781 13.453 16.984 1 97.69 96 ARG A CA 1
ATOM 722 C C . ARG A 1 96 ? 21.375 12.305 17.797 1 97.69 96 ARG A C 1
ATOM 724 O O . ARG A 1 96 ? 20.75 11.258 17.938 1 97.69 96 ARG A O 1
ATOM 731 N N . LYS A 1 97 ? 22.594 12.5 18.281 1 97.44 97 LYS A N 1
ATOM 732 C CA . LYS A 1 97 ? 23.297 11.477 19.062 1 97.44 97 LYS A CA 1
ATOM 733 C C . LYS A 1 97 ? 22.516 11.102 20.312 1 97.44 97 LYS A C 1
ATOM 735 O O . LYS A 1 97 ? 22.562 9.953 20.75 1 97.44 97 LYS A O 1
ATOM 740 N N . ASP A 1 98 ? 21.812 12.023 20.844 1 97.56 98 ASP A N 1
ATOM 741 C CA . ASP A 1 98 ? 21.109 11.773 22.094 1 97.56 98 ASP A CA 1
ATOM 742 C C . ASP A 1 98 ? 19.75 11.102 21.828 1 97.56 98 ASP A C 1
ATOM 744 O O . ASP A 1 98 ? 18.969 10.914 22.766 1 97.56 98 ASP A O 1
ATOM 748 N N . GLY A 1 99 ? 19.438 10.859 20.609 1 97.88 99 GLY A N 1
ATOM 749 C CA . GLY A 1 99 ? 18.219 10.117 20.281 1 97.88 99 GLY A CA 1
ATOM 750 C C . GLY A 1 99 ? 17.016 11.008 20.094 1 97.88 99 GLY A C 1
ATOM 751 O O . GLY A 1 99 ? 15.883 10.516 20 1 97.88 99 GLY A O 1
ATOM 752 N N . THR A 1 100 ? 17.219 12.312 20.031 1 98.38 100 THR A N 1
ATOM 753 C CA . THR A 1 100 ? 16.078 13.211 19.938 1 98.38 100 THR A CA 1
ATOM 754 C C . THR A 1 100 ? 16.172 14.039 18.656 1 98.38 100 THR A C 1
ATOM 756 O O . THR A 1 100 ? 17.203 14.047 17.969 1 98.38 100 THR A O 1
ATOM 759 N N . PHE A 1 101 ? 15.086 14.672 18.234 1 98.38 101 PHE A N 1
ATOM 760 C CA . PHE A 1 101 ? 14.984 15.633 17.141 1 98.38 101 PHE A CA 1
ATOM 761 C C . PHE A 1 101 ? 13.969 16.719 17.484 1 98.38 101 PHE A C 1
ATOM 763 O O . PHE A 1 101 ? 13.203 16.594 18.438 1 98.38 101 PHE A O 1
ATOM 770 N N . ASP A 1 102 ? 14.031 17.797 16.859 1 98.5 102 ASP A N 1
ATOM 771 C CA . ASP A 1 102 ? 13.039 18.859 16.938 1 98.5 102 ASP A CA 1
ATOM 772 C C . ASP A 1 102 ? 12.109 18.844 15.727 1 98.5 102 ASP A C 1
ATOM 774 O O . ASP A 1 102 ? 12.484 18.359 14.656 1 98.5 102 ASP A O 1
ATOM 778 N N . LEU A 1 103 ? 10.891 19.391 15.945 1 98.06 103 LEU A N 1
ATOM 779 C CA . LEU A 1 103 ? 9.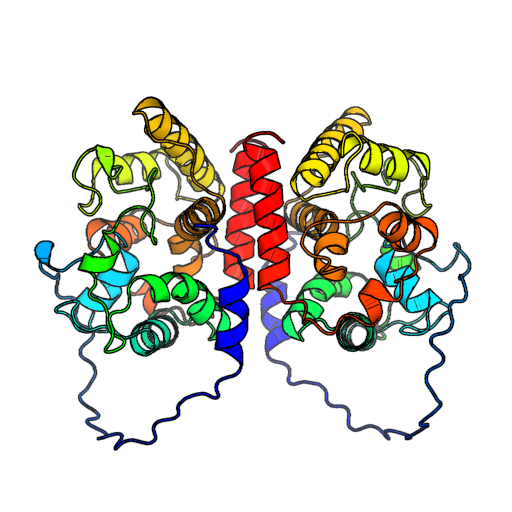984 19.516 14.805 1 98.06 103 LEU A CA 1
ATOM 780 C C . LEU A 1 103 ? 10.641 20.297 13.672 1 98.06 103 LEU A C 1
ATOM 782 O O . LEU A 1 103 ? 10.414 20 12.5 1 98.06 103 LEU A O 1
ATOM 786 N N . VAL A 1 104 ? 11.508 21.281 13.984 1 97.31 104 VAL A N 1
ATOM 787 C CA . VAL A 1 104 ? 12.172 22.109 12.977 1 97.31 104 VAL A CA 1
ATOM 788 C C . VAL A 1 104 ? 13.086 21.234 12.117 1 97.31 104 VAL A C 1
ATOM 790 O O . VAL A 1 104 ? 13.305 21.516 10.938 1 97.31 104 VAL A O 1
ATOM 793 N N . ASP A 1 105 ? 13.57 20.172 12.664 1 96.81 105 ASP A N 1
ATOM 794 C CA . ASP A 1 105 ? 14.461 19.281 11.93 1 96.81 105 ASP A CA 1
ATOM 795 C C . ASP A 1 105 ? 13.734 18.594 10.773 1 96.81 105 ASP A C 1
ATOM 797 O O . ASP A 1 105 ? 14.367 18.141 9.82 1 96.81 105 ASP A O 1
ATOM 801 N N . THR A 1 106 ? 12.438 18.562 10.828 1 95.25 106 THR A N 1
ATOM 802 C CA . THR A 1 106 ? 11.664 17.922 9.766 1 95.25 106 THR A CA 1
ATOM 803 C C . THR A 1 106 ? 11.609 18.812 8.531 1 95.25 106 THR A C 1
ATOM 805 O O . THR A 1 106 ? 11.148 18.391 7.469 1 95.25 106 THR A O 1
ATOM 808 N N . ARG A 1 107 ? 12.18 20.031 8.648 1 94.5 107 ARG A N 1
ATOM 809 C CA . ARG A 1 107 ? 12.258 20.953 7.516 1 94.5 107 ARG A CA 1
ATOM 810 C C . ARG A 1 107 ? 13.367 20.547 6.555 1 94.5 107 ARG A C 1
ATOM 812 O O . ARG A 1 107 ? 13.414 21.016 5.418 1 94.5 107 ARG A O 1
ATOM 819 N N . ARG A 1 108 ? 14.227 19.734 7.023 1 91.5 108 ARG A N 1
ATOM 820 C CA . ARG A 1 108 ? 15.359 19.344 6.195 1 91.5 108 ARG A CA 1
ATOM 821 C C . ARG A 1 108 ? 14.898 18.656 4.918 1 91.5 108 ARG A C 1
ATOM 823 O O . ARG A 1 108 ? 14.289 17.578 4.965 1 91.5 108 ARG A O 1
ATOM 830 N N . HIS A 1 109 ? 15.258 19.25 3.883 1 89.56 109 HIS A N 1
ATOM 831 C CA . HIS A 1 109 ? 14.805 18.812 2.568 1 89.56 109 HIS A CA 1
ATOM 832 C C . HIS A 1 109 ? 15.391 17.469 2.199 1 89.56 109 HIS A C 1
ATOM 834 O O . HIS A 1 109 ? 16.578 17.203 2.441 1 89.56 109 HIS A O 1
ATOM 840 N N . ASN A 1 110 ? 14.594 16.625 1.743 1 85.94 110 ASN A N 1
ATOM 841 C CA . ASN A 1 110 ? 14.914 15.336 1.145 1 85.94 110 ASN A CA 1
ATOM 842 C C . ASN A 1 110 ? 15.25 14.289 2.207 1 85.94 110 ASN A C 1
ATOM 844 O O . ASN A 1 110 ? 15.891 13.281 1.912 1 85.94 110 ASN A O 1
ATOM 848 N N . VAL A 1 111 ? 15.016 14.578 3.436 1 83.31 111 VAL A N 1
ATOM 849 C CA . VAL A 1 111 ? 15.078 13.555 4.477 1 83.31 111 VAL A CA 1
ATOM 850 C C . VAL A 1 111 ? 13.695 12.93 4.672 1 83.31 111 VAL A C 1
ATOM 852 O O . VAL A 1 111 ? 13.508 11.734 4.434 1 83.31 111 VAL A O 1
ATOM 855 N N . ILE A 1 112 ? 12.719 13.727 5.004 1 83.56 112 ILE A N 1
ATOM 856 C CA . ILE A 1 112 ? 11.312 13.367 5.047 1 83.56 112 ILE A CA 1
ATOM 857 C C . ILE A 1 112 ? 10.484 14.391 4.266 1 83.56 112 ILE A C 1
ATOM 859 O O . ILE A 1 112 ? 9.555 14.023 3.551 1 83.56 112 ILE A O 1
ATOM 863 N N . GLU A 1 113 ? 10.945 15.586 4.43 1 88.56 113 GLU A N 1
ATOM 864 C CA . GLU A 1 113 ? 10.352 16.672 3.654 1 88.56 113 GLU A CA 1
ATOM 865 C C . GLU A 1 113 ? 10.656 16.516 2.168 1 88.56 113 GLU A C 1
ATOM 867 O O . GLU A 1 113 ? 11.766 16.125 1.79 1 88.56 113 GLU A O 1
ATOM 872 N N . HIS A 1 114 ? 9.688 16.672 1.379 1 89.56 114 HIS A N 1
ATOM 873 C CA . HIS A 1 114 ? 9.828 16.578 -0.07 1 89.56 114 HIS A CA 1
ATOM 874 C C . HIS A 1 114 ? 9.016 17.656 -0.778 1 89.56 114 HIS A C 1
ATOM 876 O O . HIS A 1 114 ? 8.102 18.234 -0.188 1 89.56 114 HIS A O 1
ATOM 882 N N . ASP A 1 115 ? 9.414 17.891 -2.031 1 89.69 115 ASP A N 1
ATOM 883 C CA . ASP A 1 115 ? 8.664 18.828 -2.859 1 89.69 115 ASP A CA 1
ATOM 884 C C . ASP A 1 115 ? 7.312 18.234 -3.266 1 89.69 115 ASP A C 1
ATOM 886 O O . ASP A 1 115 ? 7.07 17.031 -3.084 1 89.69 115 ASP A O 1
ATOM 890 N N . SER A 1 116 ? 6.406 19.188 -3.705 1 91.94 116 SER A N 1
ATOM 891 C CA . SER A 1 116 ? 5.074 18.859 -4.211 1 91.94 116 SER A CA 1
ATOM 892 C C . SER A 1 116 ? 4.102 18.609 -3.066 1 91.94 116 SER A C 1
ATOM 894 O O . SER A 1 116 ? 3.217 17.75 -3.182 1 91.94 116 SER A O 1
ATOM 896 N N . SER A 1 117 ? 4.367 19.25 -1.961 1 92.69 117 SER A N 1
ATOM 897 C CA . SER A 1 117 ? 3.422 19.203 -0.849 1 92.69 117 SER A CA 1
ATOM 898 C C . SER A 1 117 ? 2.064 19.766 -1.257 1 92.69 117 SER A C 1
ATOM 900 O O . SER A 1 117 ? 1.969 20.531 -2.219 1 92.69 117 SER A O 1
ATOM 902 N N . PHE A 1 118 ? 1.051 19.375 -0.54 1 95.44 118 PHE A N 1
ATOM 903 C CA . PHE A 1 118 ? -0.3 19.828 -0.859 1 95.44 118 PHE A CA 1
ATOM 904 C C . PHE A 1 118 ? -0.548 21.234 -0.32 1 95.44 118 PHE A C 1
ATOM 906 O O . PHE A 1 118 ? -1.362 21.984 -0.867 1 95.44 118 PHE A O 1
ATOM 913 N N . THR A 1 119 ? 0.218 21.578 0.768 1 96.44 119 THR A N 1
ATOM 914 C CA . THR A 1 119 ? -0.147 22.844 1.406 1 96.44 119 THR A CA 1
ATOM 915 C C . THR A 1 119 ? 1.099 23.641 1.777 1 96.44 119 THR A C 1
ATOM 917 O O . THR A 1 119 ? 1.019 24.609 2.541 1 96.44 119 THR A O 1
ATOM 920 N N . ARG A 1 120 ? 2.299 23.297 1.358 1 95.44 120 ARG A N 1
ATOM 921 C CA . ARG A 1 120 ? 3.549 24.016 1.562 1 95.44 120 ARG A CA 1
ATOM 922 C C . ARG A 1 120 ? 4.309 24.172 0.25 1 95.44 120 ARG A C 1
ATOM 924 O O . ARG A 1 120 ? 4.184 23.344 -0.653 1 95.44 120 ARG A O 1
ATOM 931 N N . LEU A 1 121 ? 5.117 25.125 0.202 1 93.31 121 LEU A N 1
ATOM 932 C CA . LEU A 1 121 ? 5.918 25.375 -0.993 1 93.31 121 LEU A CA 1
ATOM 933 C C . LEU A 1 121 ? 7.074 24.391 -1.086 1 93.31 121 LEU A C 1
ATOM 935 O O . LEU A 1 121 ? 7.449 23.766 -0.089 1 93.31 121 LEU A O 1
ATOM 939 N N . ASP A 1 122 ? 7.547 24.203 -2.285 1 93.25 122 ASP A N 1
ATOM 940 C CA . ASP A 1 122 ? 8.75 23.406 -2.488 1 93.25 122 ASP A CA 1
ATOM 941 C C . ASP A 1 122 ? 9.961 24.047 -1.814 1 93.25 122 ASP A C 1
ATOM 943 O O . ASP A 1 122 ? 10.008 25.266 -1.637 1 93.25 122 ASP A O 1
ATOM 947 N N . PHE A 1 123 ? 10.922 23.25 -1.454 1 89.75 123 PHE A N 1
ATOM 948 C CA . PHE A 1 123 ? 12.109 23.703 -0.753 1 89.75 123 PHE A CA 1
ATOM 949 C C . PHE A 1 123 ? 12.812 24.812 -1.546 1 89.75 123 PHE A C 1
ATOM 951 O O . PHE A 1 123 ? 13.242 25.812 -0.977 1 89.75 123 PHE A O 1
ATOM 958 N N . HIS A 1 124 ? 12.953 24.656 -2.836 1 87 124 HIS A N 1
ATOM 959 C CA . HIS A 1 124 ? 13.719 25.594 -3.652 1 87 124 HIS A CA 1
ATOM 960 C C . HIS A 1 124 ? 13.031 26.953 -3.729 1 87 124 HIS A C 1
ATOM 962 O O . HIS A 1 124 ? 13.641 27.922 -4.16 1 87 124 HIS A O 1
ATOM 968 N N . GLN A 1 125 ? 11.766 26.938 -3.369 1 89.06 125 GLN A N 1
ATOM 969 C CA . GLN A 1 125 ? 11.016 28.203 -3.369 1 89.06 125 GLN A CA 1
ATOM 970 C C . GLN A 1 125 ? 11.266 28.984 -2.086 1 89.06 125 GLN A C 1
ATOM 972 O O . GLN A 1 125 ? 10.781 30.109 -1.937 1 89.06 125 GLN A O 1
ATOM 977 N N . GLY A 1 126 ? 11.992 28.359 -1.136 1 84.81 126 GLY A N 1
ATOM 978 C CA . GLY A 1 126 ? 12.531 29.125 -0.018 1 84.81 126 GLY A CA 1
ATOM 979 C C . GLY A 1 126 ? 11.805 28.859 1.288 1 84.81 126 GLY A C 1
ATOM 980 O O . GLY A 1 126 ? 12.391 29 2.367 1 84.81 126 GLY A O 1
ATOM 981 N N . ASP A 1 127 ? 10.516 28.547 1.314 1 89.19 127 ASP A N 1
ATOM 982 C CA . ASP A 1 127 ? 9.711 28.375 2.523 1 89.19 127 ASP A CA 1
ATOM 983 C C . ASP A 1 127 ? 8.891 27.094 2.463 1 89.19 127 ASP A C 1
ATOM 985 O O . ASP A 1 127 ? 7.703 27.125 2.137 1 89.19 127 ASP A O 1
ATOM 989 N N . ASN A 1 128 ? 9.508 26.016 2.975 1 92.12 128 ASN A N 1
ATOM 990 C CA . ASN A 1 128 ? 8.867 24.719 2.836 1 92.12 128 ASN A CA 1
ATOM 991 C C . ASN A 1 128 ? 8.086 24.344 4.094 1 92.12 128 ASN A C 1
ATOM 993 O O . ASN A 1 128 ? 7.77 23.172 4.305 1 92.12 128 ASN A O 1
ATOM 997 N N . TYR A 1 129 ? 7.781 25.266 5.055 1 93.31 129 TYR A N 1
ATOM 998 C CA . TYR A 1 129 ? 7.141 24.859 6.301 1 93.31 129 TYR A CA 1
ATOM 999 C C . TYR A 1 129 ? 5.969 25.781 6.629 1 93.31 129 TYR A C 1
ATOM 1001 O O . TYR A 1 129 ? 5.152 25.469 7.504 1 93.31 129 TYR A O 1
ATOM 1009 N N . THR A 1 130 ? 5.848 26.859 5.945 1 94.56 130 THR A N 1
ATOM 1010 C CA . THR A 1 130 ? 4.742 27.781 6.188 1 94.56 130 THR A CA 1
ATOM 1011 C C . THR A 1 130 ? 3.492 27.328 5.438 1 94.56 130 THR A C 1
ATOM 1013 O O . THR A 1 130 ? 3.555 27.016 4.246 1 94.56 130 THR A O 1
ATOM 1016 N N . PHE A 1 131 ? 2.434 27.359 6.141 1 96.62 131 PHE A N 1
ATOM 1017 C CA . PHE A 1 131 ? 1.152 26.984 5.547 1 96.62 131 PHE A CA 1
ATOM 1018 C C . PHE A 1 131 ? 0.761 27.984 4.457 1 96.62 131 PHE A C 1
ATOM 1020 O O . PHE A 1 131 ? 0.882 29.203 4.645 1 96.62 131 PHE A O 1
ATOM 1027 N N . GLN A 1 132 ? 0.296 27.422 3.264 1 97.06 132 GLN A N 1
ATOM 1028 C CA . GLN A 1 132 ? -0.168 28.234 2.146 1 97.06 132 GLN A CA 1
ATOM 1029 C C . GLN A 1 132 ? -1.682 28.141 1.98 1 97.06 132 GLN A C 1
ATOM 1031 O O . GLN A 1 132 ? -2.184 27.156 1.413 1 97.06 132 GLN A O 1
ATOM 1036 N N . PRO A 1 133 ? -2.42 29.156 2.436 1 97.69 133 PRO A N 1
ATOM 1037 C CA . PRO A 1 133 ? -3.883 29.078 2.381 1 97.69 133 PRO A CA 1
ATOM 1038 C C . PRO A 1 133 ? -4.406 28.844 0.967 1 97.69 133 PRO A C 1
ATOM 1040 O O . PRO A 1 133 ? -5.387 28.109 0.785 1 97.69 133 PRO A O 1
ATOM 1043 N N . ASP A 1 134 ? -3.768 29.422 -0.013 1 97.69 134 ASP A N 1
ATOM 1044 C CA . ASP A 1 134 ? -4.227 29.266 -1.389 1 97.69 134 ASP A CA 1
ATOM 1045 C C . ASP A 1 134 ? -4.078 27.812 -1.849 1 97.69 134 ASP A C 1
ATOM 1047 O O . ASP A 1 134 ? -4.883 27.328 -2.645 1 97.69 134 ASP A O 1
ATOM 1051 N N . MET A 1 135 ? -3.037 27.172 -1.376 1 97.44 135 MET A N 1
ATOM 1052 C CA . MET A 1 135 ? -2.812 25.781 -1.763 1 97.44 135 MET A CA 1
ATOM 1053 C C . MET A 1 135 ? -3.854 24.875 -1.129 1 97.44 135 MET A C 1
ATOM 1055 O O . MET A 1 135 ? -4.309 23.906 -1.756 1 97.44 135 MET A O 1
ATOM 1059 N N . LEU A 1 136 ? -4.25 25.125 0.117 1 98.38 136 LEU A N 1
ATOM 1060 C CA . LEU A 1 136 ? -5.355 24.391 0.71 1 98.38 136 LEU A CA 1
ATOM 1061 C C . LEU A 1 136 ? -6.648 24.625 -0.069 1 98.38 136 LEU A C 1
ATOM 1063 O O . LEU A 1 136 ? -7.398 23.672 -0.333 1 98.38 136 LEU A O 1
ATOM 1067 N N . GLN A 1 137 ? -6.875 25.891 -0.432 1 98.31 137 GLN A N 1
ATOM 1068 C CA . GLN A 1 137 ? -8.07 26.203 -1.207 1 98.31 137 GLN A CA 1
ATOM 1069 C C . GLN A 1 137 ? -8.078 25.469 -2.539 1 98.31 137 GLN A C 1
ATOM 1071 O O . GLN A 1 137 ? -9.117 24.984 -2.988 1 98.31 137 GLN A O 1
ATOM 1076 N N . ALA A 1 138 ? -6.922 25.406 -3.182 1 98.38 138 ALA A N 1
ATOM 1077 C CA . ALA A 1 138 ? -6.812 24.672 -4.438 1 98.38 138 ALA A CA 1
ATOM 1078 C C . ALA A 1 138 ? -7.156 23.188 -4.246 1 98.38 138 ALA A C 1
ATOM 1080 O O . ALA A 1 138 ? -7.812 22.578 -5.094 1 98.38 138 ALA A O 1
ATOM 1081 N N . MET A 1 139 ? -6.715 22.594 -3.16 1 98.38 139 MET A N 1
ATOM 1082 C CA . MET A 1 139 ? -7.07 21.219 -2.832 1 98.38 139 MET A CA 1
ATOM 1083 C C . MET A 1 139 ? -8.578 21.062 -2.676 1 98.38 139 MET A C 1
ATOM 1085 O O . MET A 1 139 ? -9.164 20.109 -3.189 1 98.38 139 MET A O 1
ATOM 1089 N N . ILE A 1 140 ? -9.219 21.969 -1.973 1 98.44 140 ILE A N 1
ATOM 1090 C CA . ILE A 1 140 ? -10.664 21.953 -1.757 1 98.44 140 ILE A CA 1
ATOM 1091 C C . ILE A 1 140 ? -11.391 22.125 -3.09 1 98.44 140 ILE A C 1
ATOM 1093 O O . ILE A 1 140 ? -12.367 21.438 -3.365 1 98.44 140 ILE A O 1
ATOM 1097 N N . ASN A 1 141 ? -10.867 22.969 -3.967 1 98.5 141 ASN A N 1
ATOM 1098 C CA . ASN A 1 141 ? -11.469 23.203 -5.277 1 98.5 141 ASN A CA 1
ATOM 1099 C C . ASN A 1 141 ? -11.406 21.953 -6.152 1 98.5 141 ASN A C 1
ATOM 1101 O O . ASN A 1 141 ? -12.289 21.719 -6.977 1 98.5 141 ASN A O 1
ATOM 1105 N N . ASP A 1 142 ? -10.398 21.172 -5.992 1 98.44 142 ASP A N 1
ATOM 1106 C CA . ASP A 1 142 ? -10.234 19.953 -6.77 1 98.44 142 ASP A CA 1
ATOM 1107 C C . ASP A 1 142 ? -11.383 18.984 -6.508 1 98.44 142 ASP A C 1
ATOM 1109 O O . ASP A 1 142 ? -11.586 18.031 -7.273 1 98.44 142 ASP A O 1
ATOM 1113 N N . ALA A 1 143 ? -12.18 19.234 -5.43 1 97.94 143 ALA A N 1
ATOM 1114 C CA . ALA A 1 143 ? -13.328 18.391 -5.117 1 97.94 143 ALA A CA 1
ATOM 1115 C C . ALA A 1 143 ? -14.578 18.859 -5.844 1 97.94 143 ALA A C 1
ATOM 1117 O O . ALA A 1 143 ? -15.664 18.297 -5.668 1 97.94 143 ALA A O 1
ATOM 1118 N N . ASP A 1 144 ? -14.477 19.938 -6.59 1 97.25 144 ASP A N 1
ATOM 1119 C CA . ASP A 1 144 ? -15.531 20.438 -7.465 1 97.25 144 ASP A CA 1
ATOM 1120 C C . ASP A 1 144 ? -16.828 20.672 -6.691 1 97.25 144 ASP A C 1
ATOM 1122 O O . ASP A 1 144 ? -17.891 20.203 -7.113 1 97.25 144 ASP A O 1
ATOM 1126 N N . GLY A 1 145 ? -16.75 21.234 -5.59 1 96 145 GLY A N 1
ATOM 1127 C CA . GLY A 1 145 ? -17.922 21.641 -4.832 1 96 145 GLY A CA 1
ATOM 1128 C C . GLY A 1 145 ? -18.375 20.594 -3.818 1 96 145 GLY A C 1
ATOM 1129 O O . GLY A 1 145 ? -19.188 20.891 -2.945 1 96 145 GLY A O 1
ATOM 1130 N N . GLY A 1 146 ? -17.906 19.391 -3.932 1 96.56 146 GLY A N 1
ATOM 1131 C CA . GLY A 1 146 ? -18.188 18.344 -2.959 1 96.56 146 GLY A CA 1
ATOM 1132 C C . GLY A 1 146 ? -17.125 18.219 -1.895 1 96.56 146 GLY A C 1
ATOM 1133 O O . GLY A 1 146 ? -16.203 19.031 -1.824 1 96.56 146 GLY A O 1
ATOM 1134 N N . PRO A 1 147 ? -17.281 17.25 -0.998 1 97 147 PRO A N 1
ATOM 1135 C CA . PRO A 1 147 ? -16.203 16.984 -0.045 1 97 147 PRO A CA 1
ATOM 1136 C C . PRO A 1 147 ? -14.953 16.406 -0.713 1 97 147 PRO A C 1
ATOM 1138 O O . PRO A 1 147 ? -15.016 15.961 -1.861 1 97 147 PRO A O 1
ATOM 1141 N N . VAL A 1 148 ? -13.867 16.5 -0.062 1 98.25 148 VAL A N 1
ATOM 1142 C CA . VAL A 1 148 ? -12.625 15.922 -0.563 1 98.25 148 VAL A CA 1
ATOM 1143 C C . VAL A 1 148 ? -12.672 14.406 -0.407 1 98.25 148 VAL A C 1
ATOM 1145 O O . VAL A 1 148 ? -13.078 13.891 0.64 1 98.25 148 VAL A O 1
ATOM 1148 N N . THR A 1 149 ? -12.398 13.672 -1.44 1 97.88 149 THR A N 1
ATOM 1149 C CA . THR A 1 149 ? -12.352 12.219 -1.516 1 97.88 149 THR A CA 1
ATOM 1150 C C . THR A 1 149 ? -11.008 11.75 -2.059 1 97.88 149 THR A C 1
ATOM 1152 O O . THR A 1 149 ? -10.141 12.562 -2.379 1 97.88 149 THR A O 1
ATOM 1155 N N . LEU A 1 150 ? -10.836 10.461 -2.121 1 96.38 150 LEU A N 1
ATOM 1156 C CA . LEU A 1 150 ? -9.625 9.938 -2.736 1 96.38 150 LEU A CA 1
ATOM 1157 C C . LEU A 1 150 ? -9.516 10.375 -4.191 1 96.38 150 LEU A C 1
ATOM 1159 O O . LEU A 1 150 ? -8.414 10.625 -4.691 1 96.38 150 LEU A O 1
ATOM 1163 N N . ARG A 1 151 ? -10.648 10.5 -4.805 1 96.31 151 ARG A N 1
ATOM 1164 C CA . ARG A 1 151 ? -10.688 10.945 -6.195 1 96.31 151 ARG A CA 1
ATOM 1165 C C . ARG A 1 151 ? -10.172 12.375 -6.32 1 96.31 151 ARG A C 1
ATOM 1167 O O . ARG A 1 151 ? -9.328 12.664 -7.176 1 96.31 151 ARG A O 1
ATOM 1174 N N . SER A 1 152 ? -10.672 13.258 -5.52 1 98.19 152 SER A N 1
ATOM 1175 C CA . SER A 1 152 ? -10.227 14.641 -5.605 1 98.19 152 SER A CA 1
ATOM 1176 C C . SER A 1 152 ? -8.805 14.805 -5.086 1 98.19 152 SER A C 1
ATOM 1178 O O . SER A 1 152 ? -8.07 15.68 -5.551 1 98.19 152 SER A O 1
ATOM 1180 N N . LEU A 1 153 ? -8.352 13.953 -4.117 1 98.19 153 LEU A N 1
ATOM 1181 C CA . LEU A 1 153 ? -6.957 13.969 -3.689 1 98.19 153 LEU A CA 1
ATOM 1182 C C . LEU A 1 153 ? -6.031 13.555 -4.832 1 98.19 153 LEU A C 1
ATOM 1184 O O . LEU A 1 153 ? -4.918 14.07 -4.949 1 98.19 153 LEU A O 1
ATOM 1188 N N . ALA A 1 154 ? -6.512 12.641 -5.613 1 97.5 154 ALA A N 1
ATOM 1189 C CA . ALA A 1 154 ? -5.738 12.258 -6.793 1 97.5 154 ALA A CA 1
ATOM 1190 C C . ALA A 1 154 ? -5.547 13.453 -7.727 1 97.5 154 ALA A C 1
ATOM 1192 O O . ALA A 1 154 ? -4.461 13.648 -8.273 1 97.5 154 ALA A O 1
ATOM 1193 N N . LYS A 1 155 ? -6.629 14.242 -7.91 1 97.88 155 LYS A N 1
ATOM 1194 C CA . LYS A 1 155 ? -6.52 15.461 -8.711 1 97.88 155 LYS A CA 1
ATOM 1195 C C . LYS A 1 155 ? -5.461 16.391 -8.141 1 97.88 155 LYS A C 1
ATOM 1197 O O . LYS A 1 155 ? -4.637 16.938 -8.883 1 97.88 155 LYS A O 1
ATOM 1202 N N . THR A 1 156 ? -5.5 16.562 -6.871 1 98.38 156 THR A N 1
ATOM 1203 C CA . THR A 1 156 ? -4.523 17.406 -6.191 1 98.38 156 THR A CA 1
ATOM 1204 C C . THR A 1 156 ? -3.113 16.859 -6.375 1 98.38 156 THR A C 1
ATOM 1206 O O . THR A 1 156 ? -2.178 17.625 -6.648 1 98.38 156 THR A O 1
ATOM 1209 N N . PHE A 1 157 ? -3.004 15.57 -6.211 1 97.12 157 PHE A N 1
ATOM 1210 C CA . PHE A 1 157 ? -1.726 14.883 -6.34 1 97.12 157 PHE A CA 1
ATOM 1211 C C . PHE A 1 157 ? -1.116 15.125 -7.715 1 97.12 157 PHE A C 1
ATOM 1213 O O . PHE A 1 157 ? 0.059 15.484 -7.824 1 97.12 157 PHE A O 1
ATOM 1220 N N . ILE A 1 158 ? -1.908 14.992 -8.75 1 95.75 158 ILE A N 1
ATOM 1221 C CA . ILE A 1 158 ? -1.478 15.195 -10.125 1 95.75 158 ILE A CA 1
ATOM 1222 C C . ILE A 1 158 ? -1.131 16.672 -10.352 1 95.75 158 ILE A C 1
ATOM 1224 O O . ILE A 1 158 ? -0.075 16.984 -10.898 1 95.75 158 ILE A O 1
ATOM 1228 N N . ARG A 1 159 ? -1.983 17.531 -9.93 1 97.12 159 ARG A N 1
ATOM 1229 C CA . ARG A 1 159 ? -1.794 18.969 -10.133 1 97.12 159 ARG A CA 1
ATOM 1230 C C . ARG A 1 159 ? -0.507 19.438 -9.469 1 97.12 159 ARG A C 1
ATOM 1232 O O . ARG A 1 159 ? 0.289 20.156 -10.094 1 97.12 159 ARG A O 1
ATOM 1239 N N . ARG A 1 160 ? -0.292 19.047 -8.219 1 96.56 160 ARG A N 1
ATOM 1240 C CA . ARG A 1 160 ? 0.877 19.516 -7.48 1 96.56 160 ARG A CA 1
ATOM 1241 C C . ARG A 1 160 ? 2.162 18.969 -8.086 1 96.56 160 ARG A C 1
ATOM 1243 O O . ARG A 1 160 ? 3.199 19.641 -8.07 1 96.56 160 ARG A O 1
ATOM 1250 N N . ASP A 1 161 ? 2.094 17.734 -8.547 1 94.12 161 ASP A N 1
ATOM 1251 C CA . ASP A 1 161 ? 3.25 17.188 -9.242 1 94.12 161 ASP A CA 1
ATOM 1252 C C . ASP A 1 161 ? 3.617 18.031 -10.461 1 94.12 161 ASP A C 1
ATOM 1254 O O . ASP A 1 161 ? 4.781 18.391 -10.641 1 94.12 161 ASP A O 1
ATOM 1258 N N . LYS A 1 162 ? 2.621 18.375 -11.258 1 94.25 162 LYS A N 1
ATOM 1259 C CA . LYS A 1 162 ? 2.83 19.188 -12.453 1 94.25 162 LYS A CA 1
ATOM 1260 C C . LYS A 1 162 ? 3.371 20.578 -12.086 1 94.25 162 LYS A C 1
ATOM 1262 O O . LYS A 1 162 ? 4.32 21.062 -12.703 1 94.25 162 LYS A O 1
ATOM 1267 N N . GLU A 1 163 ? 2.768 21.203 -11.086 1 95.44 163 GLU A N 1
ATOM 1268 C CA . GLU A 1 163 ? 3.186 22.516 -10.641 1 95.44 163 GLU A CA 1
ATOM 1269 C C . GLU A 1 163 ? 4.629 22.5 -10.148 1 95.44 163 GLU A C 1
ATOM 1271 O O . GLU A 1 163 ? 5.41 23.406 -10.477 1 95.44 163 GLU A O 1
ATOM 1276 N N . SER A 1 164 ? 4.938 21.5 -9.32 1 94.56 164 SER A N 1
ATOM 1277 C CA . SER A 1 164 ? 6.281 21.391 -8.766 1 94.56 164 SER A CA 1
ATOM 1278 C C . SER A 1 164 ? 7.316 21.156 -9.867 1 94.56 164 SER A C 1
ATOM 1280 O O . SER A 1 164 ? 8.367 21.797 -9.867 1 94.56 164 SER A O 1
ATOM 1282 N N . ARG A 1 165 ? 7.004 20.391 -10.82 1 92.31 165 ARG A N 1
ATOM 1283 C CA . ARG A 1 165 ? 7.898 20.125 -11.938 1 92.31 165 ARG A CA 1
ATOM 1284 C C . ARG A 1 165 ? 8.078 21.359 -12.812 1 92.31 165 ARG A C 1
ATOM 1286 O O . ARG A 1 165 ? 9.195 21.656 -13.242 1 92.31 165 ARG A O 1
ATOM 1293 N N . ALA A 1 166 ? 7.012 21.969 -13.078 1 93.94 166 ALA A N 1
ATOM 1294 C CA . ALA A 1 166 ? 7.055 23.172 -13.891 1 93.94 166 ALA A CA 1
ATOM 1295 C C . ALA A 1 166 ? 7.922 24.25 -13.234 1 93.94 166 ALA A C 1
ATOM 1297 O O . ALA A 1 166 ? 8.547 25.062 -13.922 1 93.94 166 ALA A O 1
ATOM 1298 N N . ALA A 1 167 ? 7.973 24.219 -11.922 1 92.12 167 ALA A N 1
ATOM 1299 C CA . ALA A 1 167 ? 8.766 25.188 -11.172 1 92.12 167 ALA A CA 1
ATOM 1300 C C . ALA A 1 167 ? 10.219 24.734 -11.07 1 92.12 167 ALA A C 1
ATOM 1302 O O . ALA A 1 167 ? 11.047 25.438 -10.469 1 92.12 167 ALA A O 1
ATOM 1303 N N . GLY A 1 168 ? 10.555 23.562 -11.578 1 90.31 168 GLY A N 1
ATOM 1304 C CA . GLY A 1 168 ? 11.945 23.156 -11.688 1 90.31 168 GLY A CA 1
ATOM 1305 C C . GLY A 1 168 ? 12.336 22.078 -10.703 1 90.31 168 GLY A C 1
ATOM 1306 O O . GLY A 1 168 ? 13.508 21.719 -10.586 1 90.31 168 GLY A O 1
ATOM 1307 N N . ALA A 1 169 ? 11.391 21.531 -9.977 1 91.19 169 ALA A N 1
ATOM 1308 C CA . ALA A 1 169 ? 11.703 20.484 -8.992 1 91.19 169 ALA A CA 1
ATOM 1309 C C . ALA A 1 169 ? 12.094 19.188 -9.688 1 91.19 169 ALA A C 1
ATOM 1311 O O . ALA A 1 169 ? 11.484 18.797 -10.688 1 91.19 169 ALA A O 1
ATOM 1312 N N . PRO A 1 170 ? 13.117 18.562 -9.195 1 88.56 170 PRO A N 1
ATOM 1313 C CA . PRO A 1 170 ? 13.477 17.266 -9.758 1 88.56 170 PRO A CA 1
ATOM 1314 C C . PRO A 1 170 ? 12.461 16.172 -9.398 1 88.56 170 PRO A C 1
ATOM 1316 O O . PRO A 1 170 ? 11.617 16.375 -8.523 1 88.56 170 PRO A O 1
ATOM 1319 N N . ARG A 1 171 ? 12.57 15.086 -10.125 1 85.38 171 ARG A N 1
ATOM 1320 C CA . ARG A 1 171 ? 11.773 13.93 -9.742 1 85.38 171 ARG A CA 1
ATOM 1321 C C . ARG A 1 171 ? 12.188 13.398 -8.375 1 85.38 171 ARG A C 1
ATOM 1323 O O . ARG A 1 171 ? 13.375 13.352 -8.055 1 85.38 171 ARG A O 1
ATOM 1330 N N . LEU A 1 172 ? 11.164 12.969 -7.684 1 87.5 172 LEU A N 1
ATOM 1331 C CA . LEU A 1 172 ? 11.438 12.445 -6.352 1 87.5 172 LEU A CA 1
ATOM 1332 C C . LEU A 1 172 ? 12.023 11.039 -6.43 1 87.5 172 LEU A C 1
ATOM 1334 O O . LEU A 1 172 ? 11.578 10.227 -7.238 1 87.5 172 LEU A O 1
ATOM 1338 N N . PRO A 1 173 ? 13.07 10.883 -5.648 1 85.5 173 PRO A N 1
ATOM 1339 C CA . PRO A 1 173 ? 13.469 9.477 -5.516 1 85.5 173 PRO A CA 1
ATOM 1340 C C . PRO A 1 173 ? 12.352 8.602 -4.949 1 85.5 173 PRO A C 1
ATOM 1342 O O . PRO A 1 173 ? 11.383 9.117 -4.379 1 85.5 173 PRO A O 1
ATOM 1345 N N . LEU A 1 174 ? 12.453 7.273 -5.07 1 79.19 174 LEU A N 1
ATOM 1346 C CA . LEU A 1 174 ? 11.391 6.328 -4.762 1 79.19 174 LEU A CA 1
ATOM 1347 C C . LEU A 1 174 ? 10.953 6.457 -3.307 1 79.19 174 LEU A C 1
ATOM 1349 O O . LEU A 1 174 ? 9.75 6.434 -3.01 1 79.19 174 LEU A O 1
ATOM 1353 N N . ASN A 1 175 ? 11.906 6.539 -2.422 1 81.12 175 ASN A N 1
ATOM 1354 C CA . ASN A 1 175 ? 11.57 6.605 -1.003 1 81.12 175 ASN A CA 1
ATOM 1355 C C . ASN A 1 175 ? 10.742 7.844 -0.678 1 81.12 175 ASN A C 1
ATOM 1357 O O . ASN A 1 175 ? 9.773 7.766 0.084 1 81.12 175 ASN A O 1
ATOM 1361 N N . LEU A 1 176 ? 11.062 8.953 -1.282 1 86.69 176 LEU A N 1
ATOM 1362 C CA . LEU A 1 176 ? 10.328 10.188 -1.014 1 86.69 176 LEU A CA 1
ATOM 1363 C C . LEU A 1 176 ? 8.992 10.195 -1.739 1 86.69 176 LEU A C 1
ATOM 1365 O O . LEU A 1 176 ? 8.031 10.812 -1.272 1 86.69 176 LEU A O 1
ATOM 1369 N N . TRP A 1 177 ? 8.992 9.531 -2.85 1 86.62 177 TRP A N 1
ATOM 1370 C CA . TRP A 1 177 ? 7.719 9.375 -3.537 1 86.62 177 TRP A CA 1
ATOM 1371 C C . TRP A 1 177 ? 6.73 8.594 -2.678 1 86.62 177 TRP A C 1
ATOM 1373 O O . TRP A 1 177 ? 5.551 8.945 -2.6 1 86.62 177 TRP A O 1
ATOM 1383 N N . PHE A 1 178 ? 7.18 7.562 -2.029 1 83.75 178 PHE A N 1
ATOM 1384 C CA . PHE A 1 178 ? 6.352 6.793 -1.109 1 83.75 178 PHE A CA 1
ATOM 1385 C C . PHE A 1 178 ? 5.832 7.672 0.018 1 83.75 178 PHE A C 1
ATOM 1387 O O . PHE A 1 178 ? 4.645 7.617 0.357 1 83.75 178 PHE A O 1
ATOM 1394 N N . VAL A 1 179 ? 6.711 8.438 0.586 1 85.31 179 VAL A N 1
ATOM 1395 C CA . VAL A 1 179 ? 6.332 9.359 1.655 1 85.31 179 VAL A CA 1
ATOM 1396 C C . VAL A 1 179 ? 5.25 10.312 1.158 1 85.31 179 VAL A C 1
ATOM 1398 O O . VAL A 1 179 ? 4.254 10.547 1.85 1 85.31 179 VAL A O 1
ATOM 1401 N N . ARG A 1 180 ? 5.488 10.773 -0.021 1 89.88 180 ARG A N 1
ATOM 1402 C CA . ARG A 1 180 ? 4.531 11.703 -0.615 1 89.88 180 ARG A CA 1
ATOM 1403 C C . ARG A 1 180 ? 3.158 11.055 -0.763 1 89.88 180 ARG A C 1
ATOM 1405 O O . ARG A 1 180 ? 2.137 11.68 -0.462 1 89.88 180 ARG A O 1
ATOM 1412 N N . VAL A 1 181 ? 3.111 9.891 -1.209 1 91.06 181 VAL A N 1
ATOM 1413 C CA . VAL A 1 181 ? 1.852 9.188 -1.412 1 91.06 181 VAL A CA 1
ATOM 1414 C C . VAL A 1 181 ? 1.141 9 -0.073 1 91.06 181 VAL A C 1
ATOM 1416 O O . VAL A 1 181 ? -0.056 9.281 0.044 1 91.06 181 VAL A O 1
ATOM 1419 N N . LEU A 1 182 ? 1.85 8.523 0.9 1 88.31 182 LEU A N 1
ATOM 1420 C CA . LEU A 1 182 ? 1.245 8.273 2.205 1 88.31 182 LEU A CA 1
ATOM 1421 C C . LEU A 1 182 ? 0.772 9.578 2.842 1 88.31 182 LEU A C 1
ATOM 1423 O O . LEU A 1 182 ? -0.28 9.609 3.484 1 88.31 182 LEU A O 1
ATOM 1427 N N . GLN A 1 183 ? 1.55 10.602 2.625 1 90.25 183 GLN A N 1
ATOM 1428 C CA . GLN A 1 183 ? 1.161 11.898 3.158 1 90.25 183 GLN A CA 1
ATOM 1429 C C . GLN A 1 183 ? -0.096 12.422 2.469 1 90.25 183 GLN A C 1
ATOM 1431 O O . GLN A 1 183 ? -0.936 13.07 3.102 1 90.25 183 GLN A O 1
ATOM 1436 N N . ALA A 1 184 ? -0.226 12.18 1.225 1 94.5 184 ALA A N 1
ATOM 1437 C CA . ALA A 1 184 ? -1.376 12.641 0.449 1 94.5 184 ALA A CA 1
ATOM 1438 C C . ALA A 1 184 ? -2.676 12.07 1.006 1 94.5 184 ALA A C 1
ATOM 1440 O O . ALA A 1 184 ? -3.711 12.742 0.995 1 94.5 184 ALA A O 1
ATOM 1441 N N . VAL A 1 185 ? -2.572 10.891 1.522 1 94.62 185 VAL A N 1
ATOM 1442 C CA . VAL A 1 185 ? -3.797 10.25 1.995 1 94.62 185 VAL A CA 1
ATOM 1443 C C . VAL A 1 185 ? -3.814 10.234 3.521 1 94.62 185 VAL A C 1
ATOM 1445 O O . VAL A 1 185 ? -4.703 9.633 4.129 1 94.62 185 VAL A O 1
ATOM 1448 N N . GLY A 1 186 ? -2.898 10.852 4.133 1 93.06 186 GLY A N 1
ATOM 1449 C CA . GLY A 1 186 ? -2.73 10.781 5.574 1 93.06 186 GLY A CA 1
ATOM 1450 C C . GLY A 1 186 ? -3.941 11.281 6.344 1 93.06 186 GLY A C 1
ATOM 1451 O O . GLY A 1 186 ? -4.398 10.625 7.281 1 93.06 186 GLY A O 1
ATOM 1452 N N . VAL A 1 187 ? -4.41 12.422 5.949 1 94.88 187 VAL A N 1
ATOM 1453 C CA . VAL A 1 187 ? -5.547 12.992 6.66 1 94.88 187 VAL A CA 1
ATOM 1454 C C . VAL A 1 187 ? -6.785 12.125 6.441 1 94.88 187 VAL A C 1
ATOM 1456 O O . VAL A 1 187 ? -7.586 11.93 7.359 1 94.88 187 VAL A O 1
ATOM 1459 N N . MET A 1 188 ? -6.949 11.617 5.215 1 95.31 188 MET A N 1
ATOM 1460 C CA . MET A 1 188 ? -8.039 10.688 4.938 1 95.31 188 MET A CA 1
ATOM 1461 C C . MET A 1 188 ? -7.984 9.484 5.875 1 95.31 188 MET A C 1
ATOM 1463 O O . MET A 1 188 ? -9 9.102 6.457 1 95.31 188 MET A O 1
ATOM 1467 N N . ASN A 1 189 ? -6.82 8.953 6.035 1 93 189 ASN A N 1
ATOM 1468 C CA . ASN A 1 189 ? -6.633 7.797 6.902 1 93 189 ASN A CA 1
ATOM 1469 C C . ASN A 1 189 ? -6.887 8.148 8.367 1 93 189 ASN A C 1
ATOM 1471 O O . ASN A 1 189 ? -7.504 7.367 9.094 1 93 189 ASN A O 1
ATOM 1475 N N . THR A 1 190 ? -6.438 9.281 8.781 1 94.69 190 THR A N 1
ATOM 1476 C CA . THR A 1 190 ? -6.531 9.711 10.172 1 94.69 190 THR A CA 1
ATOM 1477 C C . THR A 1 190 ? -7.969 10.062 10.531 1 94.69 190 THR A C 1
ATOM 1479 O O . THR A 1 190 ? -8.422 9.797 11.648 1 94.69 190 THR A O 1
ATOM 1482 N N . ALA A 1 191 ? -8.672 10.625 9.672 1 94.12 191 ALA A N 1
ATOM 1483 C CA . ALA A 1 191 ? -10.016 11.125 9.953 1 94.12 191 ALA A CA 1
ATOM 1484 C C . ALA A 1 191 ? -11.008 9.977 10.109 1 94.12 191 ALA A C 1
ATOM 1486 O O . ALA A 1 191 ? -11.859 9.992 11.008 1 94.12 191 ALA A O 1
ATOM 1487 N N . GLN A 1 192 ? -10.898 8.992 9.25 1 91.56 192 GLN A N 1
ATOM 1488 C CA . GLN A 1 192 ? -11.82 7.859 9.266 1 91.56 192 GLN A CA 1
ATOM 1489 C C . GLN A 1 192 ? -13.273 8.328 9.273 1 91.56 192 GLN A C 1
ATOM 1491 O O . GLN A 1 192 ? -14.078 7.875 10.086 1 91.56 192 GLN A O 1
ATOM 1496 N N . THR A 1 193 ? -13.539 9.25 8.383 1 92.5 193 THR A N 1
ATOM 1497 C CA . THR A 1 193 ? -14.875 9.836 8.312 1 92.5 193 THR A CA 1
ATOM 1498 C C . THR A 1 193 ? -15.625 9.328 7.086 1 92.5 193 THR A C 1
ATOM 1500 O O . THR A 1 193 ? -16.281 10.102 6.395 1 92.5 193 THR A O 1
ATOM 1503 N N . GLY A 1 194 ? -15.492 8.055 6.797 1 91 194 GLY A N 1
ATOM 1504 C CA . GLY A 1 194 ? -16.281 7.414 5.754 1 91 194 GLY A CA 1
ATOM 1505 C C . GLY A 1 194 ? -15.828 7.789 4.355 1 91 194 GLY A C 1
ATOM 1506 O O . GLY A 1 194 ? -16.641 7.891 3.438 1 91 194 GLY A O 1
ATOM 1507 N N . GLY A 1 195 ? -14.648 8.211 4.207 1 93.38 195 GLY A N 1
ATOM 1508 C CA . GLY A 1 195 ? -14.07 8.43 2.891 1 93.38 195 GLY A CA 1
ATOM 1509 C C . GLY A 1 195 ? -14.234 9.859 2.396 1 93.38 195 GLY A C 1
ATOM 1510 O O . GLY A 1 195 ? -13.961 10.156 1.233 1 93.38 195 GLY A O 1
ATOM 1511 N N . ILE A 1 196 ? -14.695 10.688 3.293 1 96.56 196 ILE A N 1
ATOM 1512 C CA . ILE A 1 196 ? -14.844 12.086 2.893 1 96.56 196 ILE A CA 1
ATOM 1513 C C . ILE A 1 196 ? -14.18 12.992 3.928 1 96.56 196 ILE A C 1
ATOM 1515 O O . ILE A 1 196 ? -14.164 12.672 5.117 1 96.56 196 ILE A O 1
ATOM 1519 N N . LEU A 1 197 ? -13.656 14.078 3.486 1 97.88 197 LEU A N 1
ATOM 1520 C CA . LEU A 1 197 ? -13.141 15.148 4.324 1 97.88 197 LEU A CA 1
ATOM 1521 C C . LEU A 1 197 ? -13.875 16.453 4.047 1 97.88 197 LEU A C 1
ATOM 1523 O O . LEU A 1 197 ? -13.914 16.922 2.906 1 97.88 197 LEU A O 1
ATOM 1527 N N . THR A 1 198 ? -14.461 16.984 5.062 1 97.75 198 THR A N 1
ATOM 1528 C CA . THR A 1 198 ? -15.125 18.266 4.93 1 97.75 198 THR A CA 1
ATOM 1529 C C . THR A 1 198 ? -14.102 19.406 4.941 1 97.75 198 THR A C 1
ATOM 1531 O O . THR A 1 198 ? -12.969 19.219 5.387 1 97.75 198 THR A O 1
ATOM 1534 N N . LYS A 1 199 ? -14.602 20.531 4.527 1 97.5 199 LYS A N 1
ATOM 1535 C CA . LYS A 1 199 ? -13.758 21.719 4.562 1 97.5 199 LYS A CA 1
ATOM 1536 C C . LYS A 1 199 ? -13.328 22.047 5.988 1 97.5 199 LYS A C 1
ATOM 1538 O O . LYS A 1 199 ? -12.203 22.484 6.223 1 97.5 199 LYS A O 1
ATOM 1543 N N . GLU A 1 200 ? -14.18 21.844 6.867 1 97.19 200 GLU A N 1
ATOM 1544 C CA . GLU A 1 200 ? -13.906 22.141 8.273 1 97.19 200 GLU A CA 1
ATOM 1545 C C . GLU A 1 200 ? -12.773 21.266 8.805 1 97.19 200 GLU A C 1
ATOM 1547 O O . GLU A 1 200 ? -11.883 21.766 9.508 1 97.19 200 GLU A O 1
ATOM 1552 N N . VAL A 1 201 ? -12.82 20.047 8.492 1 97.94 201 VAL A N 1
ATOM 1553 C CA . VAL A 1 201 ? -11.781 19.125 8.945 1 97.94 201 VAL A CA 1
ATOM 1554 C C . VAL A 1 201 ? -10.438 19.5 8.328 1 97.94 201 VAL A C 1
ATOM 1556 O O . VAL A 1 201 ? -9.414 19.531 9.016 1 97.94 201 VAL A O 1
ATOM 1559 N N . LEU A 1 202 ? -10.469 19.812 7.051 1 98.38 202 LEU A N 1
ATOM 1560 C CA . LEU A 1 202 ? -9.242 20.188 6.355 1 98.38 202 LEU A CA 1
ATOM 1561 C C . LEU A 1 202 ? -8.656 21.469 6.953 1 98.38 202 LEU A C 1
ATOM 1563 O O . LEU A 1 202 ? -7.441 21.547 7.172 1 98.38 202 LEU A O 1
ATOM 1567 N N . HIS A 1 203 ? -9.484 22.438 7.211 1 98.12 203 HIS A N 1
ATOM 1568 C CA . HIS A 1 203 ? -9.008 23.688 7.809 1 98.12 203 HIS A CA 1
ATOM 1569 C C . HIS A 1 203 ? -8.414 23.438 9.195 1 98.12 203 HIS A C 1
ATOM 1571 O O . HIS A 1 203 ? -7.375 24 9.539 1 98.12 203 HIS A O 1
ATOM 1577 N N . ALA A 1 204 ? -9.078 22.641 9.984 1 98.44 204 ALA A N 1
ATOM 1578 C CA . ALA A 1 204 ? -8.594 22.344 11.328 1 98.44 204 ALA A CA 1
ATOM 1579 C C . ALA A 1 204 ? -7.215 21.688 11.281 1 98.44 204 ALA A C 1
ATOM 1581 O O . ALA A 1 204 ? -6.312 22.078 12.023 1 98.44 204 ALA A O 1
ATOM 1582 N N . VAL A 1 205 ? -7.043 20.734 10.391 1 98.25 205 VAL A N 1
ATOM 1583 C CA . VAL A 1 205 ? -5.812 19.953 10.375 1 98.25 205 VAL A CA 1
ATOM 1584 C C . VAL A 1 205 ? -4.695 20.75 9.711 1 98.25 205 VAL A C 1
ATOM 1586 O O . VAL A 1 205 ? -3.596 20.859 10.258 1 98.25 205 VAL A O 1
ATOM 1589 N N . PHE A 1 206 ? -4.996 21.406 8.578 1 98 206 PHE A N 1
ATOM 1590 C CA . PHE A 1 206 ? -3.918 21.984 7.789 1 98 206 PHE A CA 1
ATOM 1591 C C . PHE A 1 206 ? -3.646 23.422 8.211 1 98 206 PHE A C 1
ATOM 1593 O O . PHE A 1 206 ? -2.492 23.844 8.281 1 98 206 PHE A O 1
ATOM 1600 N N . ALA A 1 207 ? -4.625 24.188 8.453 1 97.69 207 ALA A N 1
ATOM 1601 C CA . ALA A 1 207 ? -4.457 25.609 8.75 1 97.69 207 ALA A CA 1
ATOM 1602 C C . ALA A 1 207 ? -4.227 25.828 10.234 1 97.69 207 ALA A C 1
ATOM 1604 O O . ALA A 1 207 ? -3.275 26.516 10.625 1 97.69 207 ALA A O 1
ATOM 1605 N N . GLU A 1 208 ? -5.098 25.219 11.031 1 98.31 208 GLU A N 1
ATOM 1606 C CA . GLU A 1 208 ? -4.98 25.406 12.469 1 98.31 208 GLU A CA 1
ATOM 1607 C C . GLU A 1 208 ? -3.92 24.484 13.062 1 98.31 208 GLU A C 1
ATOM 1609 O O . GLU A 1 208 ? -3.406 24.734 14.156 1 98.31 208 GLU A O 1
ATOM 1614 N N . GLU A 1 209 ? -3.635 23.375 12.258 1 98.31 209 GLU A N 1
ATOM 1615 C CA . GLU A 1 209 ? -2.754 22.328 12.773 1 98.31 209 GLU A CA 1
ATOM 1616 C C . GLU A 1 209 ? -3.238 21.828 14.133 1 98.31 209 GLU A C 1
ATOM 1618 O O . GLU A 1 209 ? -2.479 21.812 15.102 1 98.31 209 GLU A O 1
ATOM 1623 N N . ARG A 1 210 ? -4.43 21.344 14.031 1 98.62 210 ARG A N 1
ATOM 1624 C CA . ARG A 1 210 ? -5.219 20.828 15.148 1 98.62 210 ARG A CA 1
ATOM 1625 C C . ARG A 1 210 ? -6.086 19.656 14.703 1 98.62 210 ARG A C 1
ATOM 1627 O O . ARG A 1 210 ? -6.754 19.734 13.664 1 98.62 210 ARG A O 1
ATOM 1634 N N . PHE A 1 211 ? -6.062 18.609 15.469 1 98.44 211 PHE A N 1
ATOM 1635 C CA . PHE A 1 211 ? -7 17.516 15.227 1 98.44 211 PHE A CA 1
ATOM 1636 C C . PHE A 1 211 ? -8.336 17.797 15.898 1 98.44 211 PHE A C 1
ATOM 1638 O O . PHE A 1 211 ? -8.406 17.938 17.125 1 98.44 211 PHE A O 1
ATOM 1645 N N . PRO A 1 212 ? -9.383 17.922 15.141 1 98.12 212 PRO A N 1
ATOM 1646 C CA . PRO A 1 212 ? -10.695 18.188 15.727 1 98.12 212 PRO A CA 1
ATOM 1647 C C . PRO A 1 212 ? -11.281 16.969 16.438 1 98.12 212 PRO A C 1
ATOM 1649 O O . PRO A 1 212 ? -10.781 15.859 16.281 1 98.12 212 PRO A O 1
ATOM 1652 N N . GLU A 1 213 ? -12.336 17.203 17.172 1 97.19 213 GLU A N 1
ATOM 1653 C CA . GLU A 1 213 ? -12.961 16.172 18.016 1 97.19 213 GLU A CA 1
ATOM 1654 C C . GLU A 1 213 ? -13.43 14.992 17.172 1 97.19 213 GLU A C 1
ATOM 1656 O O . GLU A 1 213 ? -13.367 13.844 17.625 1 97.19 213 GLU A O 1
ATOM 1661 N N . ILE A 1 214 ? -13.859 15.273 15.938 1 96.88 214 ILE A N 1
ATOM 1662 C CA . ILE A 1 214 ? -14.375 14.211 15.086 1 96.88 214 ILE A CA 1
ATOM 1663 C C . ILE A 1 214 ? -13.281 13.18 14.82 1 96.88 214 ILE A C 1
ATOM 1665 O O . ILE A 1 214 ? -13.57 12.008 14.578 1 96.88 214 ILE A O 1
ATOM 1669 N N . ILE A 1 215 ? -12.039 13.586 14.844 1 97.12 215 ILE A N 1
ATOM 1670 C CA . ILE A 1 215 ? -10.906 12.688 14.664 1 97.12 215 ILE A CA 1
ATOM 1671 C C . ILE A 1 215 ? -10.484 12.102 16.016 1 97.12 215 ILE A C 1
ATOM 1673 O O . ILE A 1 215 ? -10.359 10.883 16.156 1 97.12 215 ILE A O 1
ATOM 1677 N N . LEU A 1 216 ? -10.344 12.914 17.062 1 97.38 216 LEU A N 1
ATOM 1678 C CA . LEU A 1 216 ? -9.805 12.516 18.359 1 97.38 216 LEU A CA 1
ATOM 1679 C C . LEU A 1 216 ? -10.75 11.555 19.078 1 97.38 216 LEU A C 1
ATOM 1681 O O . LEU A 1 216 ? -10.305 10.656 19.797 1 97.38 216 LEU A O 1
ATOM 1685 N N . GLU A 1 217 ? -12.016 11.688 18.828 1 96.56 217 GLU A N 1
ATOM 1686 C CA . GLU A 1 217 ? -12.992 10.891 19.562 1 96.56 217 GLU A CA 1
ATOM 1687 C C . GLU A 1 217 ? -13.453 9.688 18.75 1 96.56 217 GLU A C 1
ATOM 1689 O O . GLU A 1 217 ? -14.281 8.898 19.203 1 96.56 217 GLU A O 1
ATOM 1694 N N . ASN A 1 218 ? -12.977 9.547 17.578 1 95.69 218 ASN A N 1
ATOM 1695 C CA . ASN A 1 218 ? -13.258 8.367 16.766 1 95.69 218 ASN A CA 1
ATOM 1696 C C . ASN A 1 218 ? -12.297 7.227 17.094 1 95.69 218 ASN A C 1
ATOM 1698 O O . ASN A 1 218 ? -11.133 7.258 16.688 1 95.69 218 ASN A O 1
ATOM 1702 N N . PRO A 1 219 ? -12.773 6.188 17.734 1 94 219 PRO A N 1
ATOM 1703 C CA . PRO A 1 219 ? -11.867 5.152 18.234 1 94 219 PRO A CA 1
ATOM 1704 C C . PRO A 1 219 ? -11.539 4.098 17.172 1 94 219 PRO A C 1
ATOM 1706 O O . PRO A 1 219 ? -10.789 3.158 17.453 1 94 219 PRO A O 1
ATOM 1709 N N . THR A 1 220 ? -12.086 4.25 16.016 1 93.88 220 THR A N 1
ATOM 1710 C CA . THR A 1 220 ? -11.75 3.281 14.984 1 93.88 220 THR A CA 1
ATOM 1711 C C . THR A 1 220 ? -10.242 3.203 14.773 1 93.88 220 THR A C 1
ATOM 1713 O O . THR A 1 220 ? -9.594 4.219 14.508 1 93.88 220 THR A O 1
ATOM 1716 N N . PRO A 1 221 ? -9.695 2.029 14.93 1 93.81 221 PRO A N 1
ATOM 1717 C CA . PRO A 1 221 ? -8.242 1.935 14.781 1 93.81 221 PRO A CA 1
ATOM 1718 C C . PRO A 1 221 ? -7.781 2.23 13.352 1 93.81 221 PRO A C 1
ATOM 1720 O O . PRO A 1 221 ? -8.422 1.805 12.391 1 93.81 221 PRO A O 1
ATOM 1723 N N . ARG A 1 222 ? -6.75 3.023 13.242 1 94.69 222 ARG A N 1
ATOM 1724 C CA . ARG A 1 222 ? -6.051 3.246 11.984 1 94.69 222 ARG A CA 1
ATOM 1725 C C . ARG A 1 222 ? -4.93 2.23 11.797 1 94.69 222 ARG A C 1
ATOM 1727 O O . ARG A 1 222 ? -3.98 2.193 12.578 1 94.69 222 ARG A O 1
ATOM 1734 N N . THR A 1 223 ? -5.062 1.495 10.766 1 89.81 223 THR A N 1
ATOM 1735 C CA . THR A 1 223 ? -4.113 0.411 10.539 1 89.81 223 THR A CA 1
ATOM 1736 C C . THR A 1 223 ? -3.307 0.656 9.273 1 89.81 223 THR A C 1
ATOM 1738 O O . THR A 1 223 ? -3.658 1.516 8.461 1 89.81 223 THR A O 1
ATOM 1741 N N . VAL A 1 224 ? -2.283 -0.099 9.156 1 85.94 224 VAL A N 1
ATOM 1742 C CA . VAL A 1 224 ? -1.466 -0.027 7.953 1 85.94 224 VAL A CA 1
ATOM 1743 C C . VAL A 1 224 ? -2.301 -0.426 6.738 1 85.94 224 VAL A C 1
ATOM 1745 O O . VAL A 1 224 ? -2.123 0.124 5.648 1 85.94 224 VAL A O 1
ATOM 1748 N N . LEU A 1 225 ? -3.205 -1.366 6.93 1 82.12 225 LEU A N 1
ATOM 1749 C CA . LEU A 1 225 ? -4.051 -1.841 5.84 1 82.12 225 LEU A CA 1
ATOM 1750 C C . LEU A 1 225 ? -4.953 -0.723 5.328 1 82.12 225 LEU A C 1
ATOM 1752 O O . LEU A 1 225 ? -5.098 -0.544 4.113 1 82.12 225 LEU A O 1
ATOM 1756 N N . THR A 1 226 ? -5.477 -0.003 6.246 1 85.69 226 THR A N 1
ATOM 1757 C CA . THR A 1 226 ? -6.355 1.081 5.82 1 85.69 226 THR A CA 1
ATOM 1758 C C . THR A 1 226 ? -5.555 2.191 5.148 1 85.69 226 THR A C 1
ATOM 1760 O O . THR A 1 226 ? -6.023 2.805 4.184 1 85.69 226 THR A O 1
ATOM 1763 N N . LEU A 1 227 ? -4.402 2.492 5.66 1 88.38 227 LEU A N 1
ATOM 1764 C CA . LEU A 1 227 ? -3.531 3.504 5.066 1 88.38 227 LEU A CA 1
ATOM 1765 C C . LEU A 1 227 ? -3.141 3.117 3.645 1 88.38 227 LEU A C 1
ATOM 1767 O O . LEU A 1 227 ? -3.273 3.92 2.719 1 88.38 227 LEU A O 1
ATOM 1771 N N . LEU A 1 228 ? -2.793 1.979 3.533 1 83.88 228 LEU A N 1
ATOM 1772 C CA . LEU A 1 228 ? -2.355 1.501 2.227 1 83.88 228 LEU A CA 1
ATOM 1773 C C . LEU A 1 228 ? -3.539 1.365 1.274 1 83.88 228 LEU A C 1
ATOM 1775 O O . LEU A 1 228 ? -3.4 1.588 0.07 1 83.88 228 LEU A O 1
ATOM 1779 N N . GLY A 1 229 ? -4.664 0.913 1.827 1 85.31 229 GLY A N 1
ATOM 1780 C CA . GLY A 1 229 ? -5.879 0.911 1.026 1 85.31 229 GLY A CA 1
ATOM 1781 C C . GLY A 1 229 ? -6.219 2.275 0.457 1 85.31 229 GLY A C 1
ATOM 1782 O O . GLY A 1 229 ? -6.566 2.393 -0.72 1 85.31 229 GLY A O 1
ATOM 1783 N N . ASN A 1 230 ? -6.078 3.252 1.269 1 90.94 230 ASN A N 1
ATOM 1784 C CA . ASN A 1 230 ? -6.301 4.617 0.808 1 90.94 230 ASN A CA 1
ATOM 1785 C C . ASN A 1 230 ? -5.285 5.027 -0.256 1 90.94 230 ASN A C 1
ATOM 1787 O O . ASN A 1 230 ? -5.641 5.668 -1.246 1 90.94 230 ASN A O 1
ATOM 1791 N N . ALA A 1 231 ? -4.051 4.668 -0.009 1 91.12 231 ALA A N 1
ATOM 1792 C CA . ALA A 1 231 ? -2.99 5.008 -0.956 1 91.12 231 ALA A CA 1
ATOM 1793 C C . ALA A 1 231 ? -3.25 4.375 -2.32 1 91.12 231 ALA A C 1
ATOM 1795 O O . ALA A 1 231 ? -3.205 5.055 -3.346 1 91.12 231 ALA A O 1
ATOM 1796 N N . LEU A 1 232 ? -3.561 3.127 -2.324 1 87.62 232 LEU A N 1
ATOM 1797 C CA . LEU A 1 232 ? -3.82 2.422 -3.576 1 87.62 232 LEU A CA 1
ATOM 1798 C C . LEU A 1 232 ? -5.094 2.936 -4.234 1 87.62 232 LEU A C 1
ATOM 1800 O O . LEU A 1 232 ? -5.168 3.037 -5.461 1 87.62 232 LEU A O 1
ATOM 1804 N N . GLY A 1 233 ? -6.098 3.203 -3.424 1 89.75 233 GLY A N 1
ATOM 1805 C CA . GLY A 1 233 ? -7.312 3.799 -3.959 1 89.75 233 GLY A CA 1
ATOM 1806 C C . GLY A 1 233 ? -7.066 5.113 -4.676 1 89.75 233 GLY A C 1
ATOM 1807 O O . GLY A 1 233 ? -7.586 5.336 -5.77 1 89.75 233 GLY A O 1
ATOM 1808 N N . MET A 1 234 ? -6.289 5.895 -4.078 1 94.19 234 MET A N 1
ATOM 1809 C CA . MET A 1 234 ? -5.961 7.164 -4.723 1 94.19 234 MET A CA 1
ATOM 1810 C C . MET A 1 234 ? -5.156 6.938 -5.996 1 94.19 234 MET A C 1
ATOM 1812 O O . MET A 1 234 ? -5.391 7.598 -7.008 1 94.19 234 MET A O 1
ATOM 1816 N N . MET A 1 235 ? -4.234 6.023 -5.941 1 92 235 MET A N 1
ATOM 1817 C CA . MET A 1 235 ? -3.373 5.762 -7.086 1 92 235 MET A CA 1
ATOM 1818 C C . MET A 1 235 ? -4.188 5.27 -8.281 1 92 235 MET A C 1
ATOM 1820 O O . MET A 1 235 ? -3.85 5.562 -9.43 1 92 235 MET A O 1
ATOM 1824 N N . ARG A 1 236 ? -5.227 4.512 -8.023 1 89.5 236 ARG A N 1
ATOM 1825 C CA . ARG A 1 236 ? -6.102 4.078 -9.109 1 89.5 236 ARG A CA 1
ATOM 1826 C C . ARG A 1 236 ? -6.645 5.27 -9.883 1 89.5 236 ARG A C 1
ATOM 1828 O O . ARG A 1 236 ? -6.664 5.258 -11.117 1 89.5 236 ARG A O 1
ATOM 1835 N N . TYR A 1 237 ? -7.023 6.316 -9.102 1 92.56 237 TYR A N 1
ATOM 1836 C CA . TYR A 1 237 ? -7.547 7.516 -9.742 1 92.56 237 TYR A CA 1
ATOM 1837 C C . TYR A 1 237 ? -6.438 8.297 -10.438 1 92.56 237 TYR A C 1
ATOM 1839 O O . TYR A 1 237 ? -6.672 8.953 -11.453 1 92.56 237 TYR A O 1
ATOM 1847 N N . VAL A 1 238 ? -5.242 8.18 -9.906 1 93.25 238 VAL A N 1
ATOM 1848 C CA . VAL A 1 238 ? -4.109 8.852 -10.547 1 93.25 238 VAL A CA 1
ATOM 1849 C C . VAL A 1 238 ? -3.818 8.203 -11.898 1 93.25 238 VAL A C 1
ATOM 1851 O O . VAL A 1 238 ? -3.521 8.891 -12.875 1 93.25 238 VAL A O 1
ATOM 1854 N N . ILE A 1 239 ? -3.961 6.93 -11.945 1 86.5 239 ILE A N 1
ATOM 1855 C CA . ILE A 1 239 ? -3.588 6.148 -13.117 1 86.5 239 ILE A CA 1
ATOM 1856 C C . ILE A 1 239 ? -4.691 6.234 -14.164 1 86.5 239 ILE A C 1
ATOM 1858 O O . ILE A 1 239 ? -4.418 6.438 -15.352 1 86.5 239 ILE A O 1
ATOM 1862 N N . PHE A 1 240 ? -6.008 6.117 -13.773 1 85.25 240 PHE A N 1
ATOM 1863 C CA . PHE A 1 240 ? -7.086 5.988 -14.742 1 85.25 240 PHE A CA 1
ATOM 1864 C C . PHE A 1 240 ? -7.867 7.293 -14.859 1 85.25 240 PHE A C 1
ATOM 1866 O O . PHE A 1 240 ? -8.82 7.387 -15.641 1 85.25 240 PHE A O 1
ATOM 1873 N N . GLY A 1 241 ? -7.43 8.234 -14.133 1 84.94 241 GLY A N 1
ATOM 1874 C CA . GLY A 1 241 ? -8.078 9.539 -14.211 1 84.94 241 GLY A CA 1
ATOM 1875 C C . GLY A 1 241 ? -9.109 9.758 -13.125 1 84.94 241 GLY A C 1
ATOM 1876 O O . GLY A 1 241 ? -9.859 8.844 -12.773 1 84.94 241 GLY A O 1
ATOM 1877 N N . PRO A 1 242 ? -8.992 10.898 -12.43 1 81.31 242 PRO A N 1
ATOM 1878 C CA . PRO A 1 242 ? -9.992 11.219 -11.406 1 81.31 242 PRO A CA 1
ATOM 1879 C C . PRO A 1 242 ? -11.367 11.531 -12 1 81.31 242 PRO A C 1
ATOM 1881 O O . PRO A 1 242 ? -11.461 11.945 -13.164 1 81.31 242 PRO A O 1
ATOM 1884 N N . MET B 1 1 ? -28.859 -4.379 -4.402 1 18.92 1 MET B N 1
ATOM 1885 C CA . MET B 1 1 ? -28.438 -4.965 -3.131 1 18.92 1 MET B CA 1
ATOM 1886 C C . MET B 1 1 ? -26.984 -4.602 -2.814 1 18.92 1 MET B C 1
ATOM 1888 O O . MET B 1 1 ? -26.094 -4.875 -3.609 1 18.92 1 MET B O 1
ATOM 1892 N N . HIS B 1 2 ? -26.703 -3.416 -2.143 1 20.78 2 HIS B N 1
ATOM 1893 C CA . HIS B 1 2 ? -25.594 -2.482 -1.92 1 20.78 2 HIS B CA 1
ATOM 1894 C C . HIS B 1 2 ? -24.531 -3.088 -1.012 1 20.78 2 HIS B C 1
ATOM 1896 O O . HIS B 1 2 ? -24.812 -3.426 0.141 1 20.78 2 HIS B O 1
ATOM 1902 N N . LEU B 1 3 ? -23.672 -3.945 -1.512 1 22.38 3 LEU B N 1
ATOM 1903 C CA . LEU B 1 3 ? -22.578 -4.633 -0.834 1 22.38 3 LEU B CA 1
ATOM 1904 C C . LEU B 1 3 ? -21.734 -3.646 -0.043 1 22.38 3 LEU B C 1
ATOM 1906 O O . LEU B 1 3 ? -21.031 -2.814 -0.628 1 22.38 3 LEU B O 1
ATOM 1910 N N . THR B 1 4 ? -22.344 -2.99 1.028 1 22.94 4 THR B N 1
ATOM 1911 C CA . THR B 1 4 ? -21.812 -2.027 1.992 1 22.94 4 THR B CA 1
ATOM 1912 C C . THR B 1 4 ? -20.562 -2.566 2.666 1 22.94 4 THR B C 1
ATOM 1914 O O . THR B 1 4 ? -20.453 -3.768 2.932 1 22.94 4 THR B O 1
ATOM 1917 N N . LEU B 1 5 ? -19.438 -1.87 2.596 1 24.25 5 LEU B N 1
ATOM 1918 C CA . LEU B 1 5 ? -18.094 -1.917 3.18 1 24.25 5 LEU B CA 1
ATOM 1919 C C . LEU B 1 5 ? -18.172 -2.262 4.664 1 24.25 5 LEU B C 1
ATOM 1921 O O . LEU B 1 5 ? -17.141 -2.25 5.355 1 24.25 5 LEU B O 1
ATOM 1925 N N . THR B 1 6 ? -19.391 -2.371 5.293 1 26.52 6 THR B N 1
ATOM 1926 C CA . THR B 1 6 ? -19.672 -2.568 6.711 1 26.52 6 THR B CA 1
ATOM 1927 C C . THR B 1 6 ? -19.188 -3.941 7.172 1 26.52 6 THR B C 1
ATOM 1929 O O . THR B 1 6 ? -18.828 -4.121 8.336 1 26.52 6 THR B O 1
ATOM 1932 N N . ASN B 1 7 ? -19.266 -4.906 6.293 1 25.02 7 ASN B N 1
ATOM 1933 C CA . ASN B 1 7 ? -19.188 -6.258 6.84 1 25.02 7 ASN B CA 1
ATOM 1934 C C . ASN B 1 7 ? -17.781 -6.609 7.281 1 25.02 7 ASN B C 1
ATOM 1936 O O . ASN B 1 7 ? -17.547 -7.688 7.836 1 25.02 7 ASN B O 1
ATOM 1940 N N . ILE B 1 8 ? -16.844 -5.836 6.863 1 23.23 8 ILE B N 1
ATOM 1941 C CA . ILE B 1 8 ? -15.484 -6.332 7.109 1 23.23 8 ILE B CA 1
ATOM 1942 C C . ILE B 1 8 ? -15.109 -6.102 8.57 1 23.23 8 ILE B C 1
ATOM 1944 O O . ILE B 1 8 ? -14.188 -6.734 9.086 1 23.23 8 ILE B O 1
ATOM 1948 N N . ALA B 1 9 ? -15.781 -5.141 9.305 1 26.27 9 ALA B N 1
ATOM 1949 C CA . ALA B 1 9 ? -15.32 -4.758 10.633 1 26.27 9 ALA B CA 1
ATOM 1950 C C . ALA B 1 9 ? -15.531 -5.891 11.633 1 26.27 9 ALA B C 1
ATOM 1952 O O . ALA B 1 9 ? -14.867 -5.945 12.672 1 26.27 9 ALA B O 1
ATOM 1953 N N . LYS B 1 10 ? -16.656 -6.602 11.516 1 27.38 10 LYS B N 1
ATOM 1954 C CA . LYS B 1 10 ? -17.031 -7.395 12.672 1 27.38 10 LYS B CA 1
ATOM 1955 C C . LYS B 1 10 ? -16.062 -8.547 12.906 1 27.38 10 LYS B C 1
ATOM 1957 O O . LYS B 1 10 ? -16.125 -9.211 13.938 1 27.38 10 LYS B O 1
ATOM 1962 N N . THR B 1 11 ? -15.43 -8.977 11.82 1 23.73 11 THR B N 1
ATOM 1963 C CA . THR B 1 11 ? -14.797 -10.266 12.07 1 23.73 11 THR B CA 1
ATOM 1964 C C . THR B 1 11 ? -13.562 -10.094 12.953 1 23.73 11 THR B C 1
ATOM 1966 O O . THR B 1 11 ? -12.883 -11.07 13.281 1 23.73 11 THR B O 1
ATOM 1969 N N . ALA B 1 12 ? -13.117 -8.828 13.273 1 25.19 12 ALA B N 1
ATOM 1970 C CA . ALA B 1 12 ? -11.836 -8.797 13.977 1 25.19 12 ALA B CA 1
ATOM 1971 C C . ALA B 1 12 ? -11.984 -9.297 15.406 1 25.19 12 ALA B C 1
ATOM 1973 O O . ALA B 1 12 ? -10.992 -9.453 16.125 1 25.19 12 ALA B O 1
ATOM 1974 N N . PHE B 1 13 ? -13.18 -9.047 16.094 1 26.3 13 PHE B N 1
ATOM 1975 C CA . PHE B 1 13 ? -13.117 -9.352 17.516 1 26.3 13 PHE B CA 1
ATOM 1976 C C . PHE B 1 13 ? -12.977 -10.852 17.75 1 26.3 13 PHE B C 1
ATOM 1978 O O . PHE B 1 13 ? -12.945 -11.312 18.891 1 26.3 13 PHE B O 1
ATOM 1985 N N . THR B 1 14 ? -13.695 -11.633 16.953 1 26.92 14 THR B N 1
ATOM 1986 C CA . THR B 1 14 ? -13.766 -12.953 17.578 1 26.92 14 THR B CA 1
ATOM 1987 C C . THR B 1 14 ? -12.375 -13.578 17.688 1 26.92 14 THR B C 1
ATOM 1989 O O . THR B 1 14 ? -11.562 -13.453 16.766 1 26.92 14 THR B O 1
ATOM 1992 N N . GLY B 1 15 ? -11.773 -13.656 18.969 1 24.94 15 GLY B N 1
ATOM 1993 C CA . GLY B 1 15 ? -10.672 -14.461 19.484 1 24.94 15 GLY B CA 1
ATOM 1994 C C . GLY B 1 15 ? -10.43 -15.727 18.688 1 24.94 15 GLY B C 1
ATOM 1995 O O . GLY B 1 15 ? -11.312 -16.188 17.969 1 24.94 15 GLY B O 1
ATOM 1996 N N . GLY B 1 16 ? -9.141 -15.898 18.312 1 27.77 16 GLY B N 1
ATOM 1997 C CA . GLY B 1 16 ? -8.586 -17.109 17.703 1 27.77 16 GLY B CA 1
ATOM 1998 C C . GLY B 1 16 ? -9.242 -18.375 18.219 1 27.77 16 GLY B C 1
ATOM 1999 O O . GLY B 1 16 ? -9.484 -18.516 19.422 1 27.77 16 GLY B O 1
ATOM 2000 N N . TYR B 1 17 ? -10.312 -18.781 17.516 1 26.95 17 TYR B N 1
ATOM 2001 C CA . TYR B 1 17 ? -10.797 -20.125 17.781 1 26.95 17 TYR B CA 1
ATOM 2002 C C . TYR B 1 17 ? -9.633 -21.094 18 1 26.95 17 TYR B C 1
ATOM 2004 O O . TYR B 1 17 ? -8.961 -21.484 17.047 1 26.95 17 TYR B O 1
ATOM 2012 N N . ARG B 1 18 ? -8.781 -20.812 19 1 28.45 18 ARG B N 1
ATOM 2013 C CA . ARG B 1 18 ? -7.926 -21.938 19.328 1 28.45 18 ARG B CA 1
ATOM 2014 C C . ARG B 1 18 ? -8.75 -23.203 19.562 1 28.45 18 ARG B C 1
ATOM 2016 O O . ARG B 1 18 ? -9.445 -23.312 20.578 1 28.45 18 ARG B O 1
ATOM 2023 N N . ASP B 1 19 ? -9.516 -23.672 18.688 1 24.92 19 ASP B N 1
ATOM 2024 C CA . ASP B 1 19 ? -9.938 -25.031 19 1 24.92 19 ASP B CA 1
ATOM 2025 C C . ASP B 1 19 ? -8.75 -25.906 19.375 1 24.92 19 ASP B C 1
ATOM 2027 O O . ASP B 1 19 ? -7.809 -26.062 18.578 1 24.92 19 ASP B O 1
ATOM 2031 N N . LYS B 1 20 ? -8.438 -26.062 20.656 1 29.47 20 LYS B N 1
ATOM 2032 C CA . LYS B 1 20 ? -7.578 -27.062 21.281 1 29.47 20 LYS B CA 1
ATOM 2033 C C . LYS B 1 20 ? -7.871 -28.453 20.719 1 29.47 20 LYS B C 1
ATOM 2035 O O . LYS B 1 20 ? -8.133 -29.391 21.484 1 29.47 20 LYS B O 1
ATOM 2040 N N . SER B 1 21 ? -8.688 -28.609 19.766 1 26.09 21 SER B N 1
ATOM 2041 C CA . SER B 1 21 ? -8.844 -30.047 19.547 1 26.09 21 SER B CA 1
ATOM 2042 C C . SER B 1 21 ? -7.484 -30.734 19.484 1 26.09 21 SER B C 1
ATOM 2044 O O . SER B 1 21 ? -6.461 -30.094 19.25 1 26.09 21 SER B O 1
ATOM 2046 N N . THR B 1 22 ? -7.488 -32.156 19.734 1 27.95 22 THR B N 1
ATOM 2047 C CA . THR B 1 22 ? -6.461 -33.156 19.844 1 27.95 22 THR B CA 1
ATOM 2048 C C . THR B 1 22 ? -5.41 -33 18.75 1 27.95 22 THR B C 1
ATOM 2050 O O . THR B 1 22 ? -5.688 -33.25 17.578 1 27.95 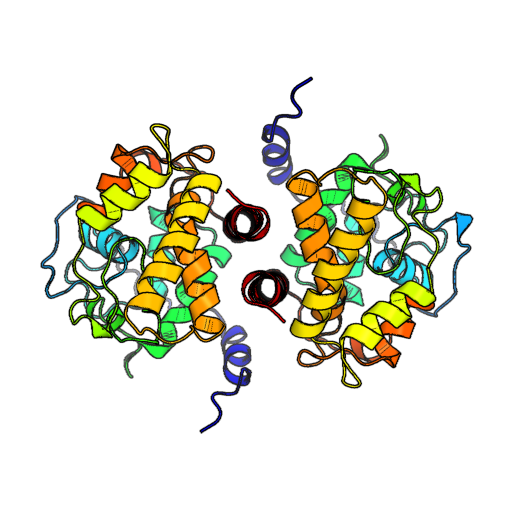22 THR B O 1
ATOM 2053 N N . ALA B 1 23 ? -4.57 -32.062 19 1 33.06 23 ALA B N 1
ATOM 2054 C CA . ALA B 1 23 ? -3.311 -32.188 18.266 1 33.06 23 ALA B CA 1
ATOM 2055 C C . ALA B 1 23 ? -2.869 -33.625 18.141 1 33.06 23 ALA B C 1
ATOM 2057 O O . ALA B 1 23 ? -2.344 -34.219 19.078 1 33.06 23 ALA B O 1
ATOM 2058 N N . THR B 1 24 ? -3.762 -34.5 17.719 1 30.16 24 THR B N 1
ATOM 2059 C CA . THR B 1 24 ? -3.047 -35.719 17.359 1 30.16 24 THR B CA 1
ATOM 2060 C C . THR B 1 24 ? -1.74 -35.375 16.641 1 30.16 24 THR B C 1
ATOM 2062 O O . THR B 1 24 ? -1.741 -34.656 15.633 1 30.16 24 THR B O 1
ATOM 2065 N N . SER B 1 25 ? -0.672 -35.25 17.375 1 34.91 25 SER B N 1
ATOM 2066 C CA . SER B 1 25 ? 0.749 -35.25 17.047 1 34.91 25 SER B CA 1
ATOM 2067 C C . SER B 1 25 ? 1.035 -36.156 15.852 1 34.91 25 SER B C 1
ATOM 2069 O O . SER B 1 25 ? 1.623 -37.25 16 1 34.91 25 SER B O 1
ATOM 2071 N N . HIS B 1 26 ? 0.074 -36.656 15.07 1 32.88 26 HIS B N 1
ATOM 2072 C CA . HIS B 1 26 ? 0.751 -37.344 13.977 1 32.88 26 HIS B CA 1
ATOM 2073 C C . HIS B 1 26 ? 1.853 -36.469 13.383 1 32.88 26 HIS B C 1
ATOM 2075 O O . HIS B 1 26 ? 1.572 -35.406 12.797 1 32.88 26 HIS B O 1
ATOM 2081 N N . HIS B 1 27 ? 2.945 -36.219 14.125 1 37.56 27 HIS B N 1
ATOM 2082 C CA . HIS B 1 27 ? 4.238 -35.875 13.547 1 37.56 27 HIS B CA 1
ATOM 2083 C C . HIS B 1 27 ? 4.391 -36.438 12.141 1 37.56 27 HIS B C 1
ATOM 2085 O O . HIS B 1 27 ? 5.246 -37.312 11.914 1 37.56 27 HIS B O 1
ATOM 2091 N N . ASP B 1 28 ? 3.402 -36.938 11.492 1 41.09 28 ASP B N 1
ATOM 2092 C CA . ASP B 1 28 ? 3.652 -37.406 10.141 1 41.09 28 ASP B CA 1
ATOM 2093 C C . ASP B 1 28 ? 4.562 -36.438 9.375 1 41.09 28 ASP B C 1
ATOM 2095 O O . ASP B 1 28 ? 4.371 -35.25 9.422 1 41.09 28 ASP B O 1
ATOM 2099 N N . GLU B 1 29 ? 5.844 -36.625 9.289 1 53.72 29 GLU B N 1
ATOM 2100 C CA . GLU B 1 29 ? 6.836 -35.969 8.445 1 53.72 29 GLU B CA 1
ATOM 2101 C C . GLU B 1 29 ? 6.176 -35.281 7.25 1 53.72 29 GLU B C 1
ATOM 2103 O O . GLU B 1 29 ? 5.609 -35.969 6.379 1 53.72 29 GLU B O 1
ATOM 2108 N N . GLU B 1 30 ? 5.664 -34.094 7.379 1 73.56 30 GLU B N 1
ATOM 2109 C CA . GLU B 1 30 ? 4.992 -33.375 6.301 1 73.56 30 GLU B CA 1
ATOM 2110 C C . GLU B 1 30 ? 5.727 -33.562 4.973 1 73.56 30 GLU B C 1
ATOM 2112 O O . GLU B 1 30 ? 6.949 -33.406 4.91 1 73.56 30 GLU B O 1
ATOM 2117 N N . ASP B 1 31 ? 5.227 -34.344 4.074 1 89.94 31 ASP B N 1
ATOM 2118 C CA . ASP B 1 31 ? 5.727 -34.594 2.729 1 89.94 31 ASP B CA 1
ATOM 2119 C C . ASP B 1 31 ? 5.504 -33.375 1.82 1 89.94 31 ASP B C 1
ATOM 2121 O O . ASP B 1 31 ? 4.379 -33.125 1.402 1 89.94 31 ASP B O 1
ATOM 2125 N N . HIS B 1 32 ? 6.594 -32.625 1.623 1 95.94 32 HIS B N 1
ATOM 2126 C CA . HIS B 1 32 ? 6.469 -31.438 0.778 1 95.94 32 HIS B CA 1
ATOM 2127 C C . HIS B 1 32 ? 7.117 -31.656 -0.583 1 95.94 32 HIS B C 1
ATOM 2129 O O . HIS B 1 32 ? 7.566 -30.703 -1.226 1 95.94 32 HIS B O 1
ATOM 2135 N N . ARG B 1 33 ? 7.078 -33 -0.933 1 96.06 33 ARG B N 1
ATOM 2136 C CA . ARG B 1 33 ? 7.52 -33.281 -2.293 1 96.06 33 ARG B CA 1
ATOM 2137 C C . ARG B 1 33 ? 6.574 -32.688 -3.32 1 96.06 33 ARG B C 1
ATOM 2139 O O . ARG B 1 33 ? 5.367 -32.594 -3.094 1 96.06 33 ARG B O 1
ATOM 2146 N N . TYR B 1 34 ? 7.219 -32.312 -4.371 1 97.81 34 TYR B N 1
ATOM 2147 C CA . TYR B 1 34 ? 6.438 -31.719 -5.461 1 97.81 34 TYR B CA 1
ATOM 2148 C C . TYR B 1 34 ? 5.695 -32.812 -6.234 1 97.81 34 TYR B C 1
ATOM 2150 O O . TYR B 1 34 ? 6.309 -33.719 -6.77 1 97.81 34 TYR B O 1
ATOM 2158 N N . ILE B 1 35 ? 4.434 -32.719 -6.32 1 98.06 35 ILE B N 1
ATOM 2159 C CA . ILE B 1 35 ? 3.543 -33.562 -7.137 1 98.06 35 ILE B CA 1
ATOM 2160 C C . ILE B 1 35 ? 2.521 -32.656 -7.84 1 98.06 35 ILE B C 1
ATOM 2162 O O . ILE B 1 35 ? 1.616 -32.125 -7.203 1 98.06 35 ILE B O 1
ATOM 2166 N N . ARG B 1 36 ? 2.639 -32.562 -9.102 1 97.38 36 ARG B N 1
ATOM 2167 C CA . ARG B 1 36 ? 1.719 -31.688 -9.844 1 97.38 36 ARG B CA 1
ATOM 2168 C C . ARG B 1 36 ? 0.301 -32.25 -9.805 1 97.38 36 ARG B C 1
ATOM 2170 O O . ARG B 1 36 ? 0.073 -33.406 -10.164 1 97.38 36 ARG B O 1
ATOM 2177 N N . GLY B 1 37 ? -0.552 -31.453 -9.398 1 95.88 37 GLY B N 1
ATOM 2178 C CA . GLY B 1 37 ? -1.942 -31.891 -9.359 1 95.88 37 GLY B CA 1
ATOM 2179 C C . GLY B 1 37 ? -2.641 -31.766 -10.703 1 95.88 37 GLY B C 1
ATOM 2180 O O . GLY B 1 37 ? -2.109 -31.172 -11.633 1 95.88 37 GLY B O 1
ATOM 2181 N N . ASP B 1 38 ? -3.836 -32.406 -10.758 1 95.56 38 ASP B N 1
ATOM 2182 C CA . ASP B 1 38 ? -4.711 -32.312 -11.922 1 95.56 38 ASP B CA 1
ATOM 2183 C C . ASP B 1 38 ? -5.281 -30.891 -12.055 1 95.56 38 ASP B C 1
ATOM 2185 O O . ASP B 1 38 ? -5.785 -30.328 -11.086 1 95.56 38 ASP B O 1
ATOM 2189 N N . ILE B 1 39 ? -5.176 -30.375 -13.25 1 94.44 39 ILE B N 1
ATOM 2190 C CA . ILE B 1 39 ? -5.652 -29.016 -13.516 1 94.44 39 ILE B CA 1
ATOM 2191 C C . ILE B 1 39 ? -7.145 -28.922 -13.195 1 94.44 39 ILE B C 1
ATOM 2193 O O . ILE B 1 39 ? -7.645 -27.844 -12.859 1 94.44 39 ILE B O 1
ATOM 2197 N N . GLU B 1 40 ? -7.824 -29.969 -13.258 1 94.62 40 GLU B N 1
ATOM 2198 C CA . GLU B 1 40 ? -9.258 -30 -13 1 94.62 40 GLU B CA 1
ATOM 2199 C C . GLU B 1 40 ? -9.57 -29.625 -11.555 1 94.62 40 GLU B C 1
ATOM 2201 O O . GLU B 1 40 ? -10.68 -29.188 -11.25 1 94.62 40 GLU B O 1
ATOM 2206 N N . THR B 1 41 ? -8.594 -29.734 -10.695 1 96.5 41 THR B N 1
ATOM 2207 C CA . THR B 1 41 ? -8.812 -29.453 -9.281 1 96.5 41 THR B CA 1
ATOM 2208 C C . THR B 1 41 ? -8.094 -28.172 -8.875 1 96.5 41 THR B C 1
ATOM 2210 O O . THR B 1 41 ? -8.023 -27.844 -7.684 1 96.5 41 THR B O 1
ATOM 2213 N N . ARG B 1 42 ? -7.543 -27.453 -9.789 1 97.44 42 ARG B N 1
ATOM 2214 C CA . ARG B 1 42 ? -6.727 -26.281 -9.484 1 97.44 42 ARG B CA 1
ATOM 2215 C C . ARG B 1 42 ? -7.461 -25 -9.844 1 97.44 42 ARG B C 1
ATOM 2217 O O . ARG B 1 42 ? -8.469 -25.031 -10.547 1 97.44 42 ARG B O 1
ATOM 2224 N N . GLY B 1 43 ? -7.004 -23.906 -9.211 1 96.12 43 GLY B N 1
ATOM 2225 C CA . GLY B 1 43 ? -7.5 -22.578 -9.516 1 96.12 43 GLY B CA 1
ATOM 2226 C C . GLY B 1 43 ? -6.543 -21.766 -10.367 1 96.12 43 GLY B C 1
ATOM 2227 O O . GLY B 1 43 ? -5.562 -22.297 -10.883 1 96.12 43 GLY B O 1
ATOM 2228 N N . PRO B 1 44 ? -6.891 -20.531 -10.562 1 95.06 44 PRO B N 1
ATOM 2229 C CA . PRO B 1 44 ? -6.062 -19.688 -11.422 1 95.06 44 PRO B CA 1
ATOM 2230 C C . PRO B 1 44 ? -4.809 -19.172 -10.711 1 95.06 44 PRO B C 1
ATOM 2232 O O . PRO B 1 44 ? -3.877 -18.688 -11.367 1 95.06 44 PRO B O 1
ATOM 2235 N N . CYS B 1 45 ? -4.695 -19.219 -9.438 1 94.75 45 CYS B N 1
ATOM 2236 C CA . CYS B 1 45 ? -3.568 -18.672 -8.688 1 94.75 45 CYS B CA 1
ATOM 2237 C C . CYS B 1 45 ? -2.416 -19.672 -8.633 1 94.75 45 CYS B C 1
ATOM 2239 O O . CYS B 1 45 ? -2.52 -20.703 -7.977 1 94.75 45 CYS B O 1
ATOM 2241 N N . PRO B 1 46 ? -1.327 -19.375 -9.266 1 96.62 46 PRO B N 1
ATOM 2242 C CA . PRO B 1 46 ? -0.198 -20.297 -9.258 1 96.62 46 PRO B CA 1
ATOM 2243 C C . PRO B 1 46 ? 0.352 -20.547 -7.859 1 96.62 46 PRO B C 1
ATOM 2245 O O . PRO B 1 46 ? 0.864 -21.641 -7.574 1 96.62 46 PRO B O 1
ATOM 2248 N N . GLY B 1 47 ? 0.239 -19.562 -7.004 1 96.62 47 GLY B N 1
ATOM 2249 C CA . GLY B 1 47 ? 0.732 -19.719 -5.645 1 96.62 47 GLY B CA 1
ATOM 2250 C C . GLY B 1 47 ? -0.036 -20.766 -4.852 1 96.62 47 GLY B C 1
ATOM 2251 O O . GLY B 1 47 ? 0.562 -21.656 -4.234 1 96.62 47 GLY B O 1
ATOM 2252 N N . LEU B 1 48 ? -1.343 -20.641 -4.84 1 97.19 48 LEU B N 1
ATOM 2253 C CA . LEU B 1 48 ? -2.166 -21.625 -4.145 1 97.19 48 LEU B CA 1
ATOM 2254 C C . LEU B 1 48 ? -1.97 -23.016 -4.738 1 97.19 48 LEU B C 1
ATOM 2256 O O . LEU B 1 48 ? -1.897 -24 -4.004 1 97.19 48 LEU B O 1
ATOM 2260 N N . ASN B 1 49 ? -1.898 -23.078 -6.047 1 98.31 49 ASN B N 1
ATOM 2261 C CA . ASN B 1 49 ? -1.627 -24.344 -6.703 1 98.31 49 ASN B CA 1
ATOM 2262 C C . ASN B 1 49 ? -0.294 -24.938 -6.25 1 98.31 49 ASN B C 1
ATOM 2264 O O . ASN B 1 49 ? -0.193 -26.141 -6.004 1 98.31 49 ASN B O 1
ATOM 2268 N N . ALA B 1 50 ? 0.695 -24.078 -6.184 1 98.56 50 ALA B N 1
ATOM 2269 C CA . ALA B 1 50 ? 2.021 -24.516 -5.766 1 98.56 50 ALA B CA 1
ATOM 2270 C C . ALA B 1 50 ? 1.984 -25.094 -4.352 1 98.56 50 ALA B C 1
ATOM 2272 O O . ALA B 1 50 ? 2.594 -26.141 -4.086 1 98.56 50 ALA B O 1
ATOM 2273 N N . LEU B 1 51 ? 1.287 -24.406 -3.461 1 98.44 51 LEU B N 1
ATOM 2274 C CA . LEU B 1 51 ? 1.176 -24.875 -2.08 1 98.44 51 LEU B CA 1
ATOM 2275 C C . LEU B 1 51 ? 0.497 -26.234 -2.018 1 98.44 51 LEU B C 1
ATOM 2277 O O . LEU B 1 51 ? 0.876 -27.078 -1.208 1 98.44 51 LEU B O 1
ATOM 2281 N N . ALA B 1 52 ? -0.49 -26.422 -2.844 1 98.5 52 ALA B N 1
ATOM 2282 C CA . ALA B 1 52 ? -1.136 -27.734 -2.92 1 98.5 52 ALA B CA 1
ATOM 2283 C C . ALA B 1 52 ? -0.211 -28.766 -3.561 1 98.5 52 ALA B C 1
ATOM 2285 O O . ALA B 1 52 ? -0.085 -29.891 -3.066 1 98.5 52 ALA B O 1
ATOM 2286 N N . ASN B 1 53 ? 0.416 -28.359 -4.668 1 98.62 53 ASN B N 1
ATOM 2287 C CA . ASN B 1 53 ? 1.32 -29.266 -5.367 1 98.62 53 ASN B CA 1
ATOM 2288 C C . ASN B 1 53 ? 2.451 -29.734 -4.457 1 98.62 53 ASN B C 1
ATOM 2290 O O . ASN B 1 53 ? 2.99 -30.828 -4.648 1 98.62 53 ASN B O 1
ATOM 2294 N N . GLN B 1 54 ? 2.756 -28.938 -3.494 1 98.44 54 GLN B N 1
ATOM 2295 C CA . GLN B 1 54 ? 3.906 -29.25 -2.654 1 98.44 54 GLN B CA 1
ATOM 2296 C C . GLN B 1 54 ? 3.469 -29.703 -1.261 1 98.44 54 GLN B C 1
ATOM 2298 O O . GLN B 1 54 ? 4.293 -29.797 -0.35 1 98.44 54 GLN B O 1
ATOM 2303 N N . GLY B 1 55 ? 2.24 -29.875 -1.059 1 97.81 55 GLY B N 1
ATOM 2304 C CA . GLY B 1 55 ? 1.723 -30.531 0.13 1 97.81 55 GLY B CA 1
ATOM 2305 C C . GLY B 1 55 ? 1.608 -29.594 1.325 1 97.81 55 GLY B C 1
ATOM 2306 O O . GLY B 1 55 ? 1.444 -30.062 2.459 1 97.81 55 GLY B O 1
ATOM 2307 N N . TYR B 1 56 ? 1.756 -28.328 1.12 1 98.12 56 TYR B N 1
ATOM 2308 C CA . TYR B 1 56 ? 1.497 -27.391 2.201 1 98.12 56 TYR B CA 1
ATOM 2309 C C . TYR B 1 56 ? -0.001 -27.203 2.41 1 98.12 56 TYR B C 1
ATOM 2311 O O . TYR B 1 56 ? -0.434 -26.766 3.48 1 98.12 56 TYR B O 1
ATOM 2319 N N . LEU B 1 57 ? -0.703 -27.438 1.372 1 98.19 57 LEU B N 1
ATOM 2320 C CA . LEU B 1 57 ? -2.152 -27.594 1.368 1 98.19 57 LEU B CA 1
ATOM 2321 C C . LEU B 1 57 ? -2.547 -29 0.905 1 98.19 57 LEU B C 1
ATOM 2323 O O . LEU B 1 57 ? -1.738 -29.703 0.3 1 98.19 57 LEU B O 1
ATOM 2327 N N . PRO B 1 58 ? -3.812 -29.391 1.278 1 97.38 58 PRO B N 1
ATOM 2328 C CA . PRO B 1 58 ? -4.242 -30.672 0.73 1 97.38 58 PRO B CA 1
ATOM 2329 C C . PRO B 1 58 ? -4.031 -30.781 -0.779 1 97.38 58 PRO B C 1
ATOM 2331 O O . PRO B 1 58 ? -4.484 -29.906 -1.527 1 97.38 58 PRO B O 1
ATOM 2334 N N . ARG B 1 59 ? -3.379 -31.828 -1.27 1 97.56 59 ARG B N 1
ATOM 2335 C CA . ARG B 1 59 ? -2.947 -31.969 -2.656 1 97.56 59 ARG B CA 1
ATOM 2336 C C . ARG B 1 59 ? -4.145 -32.062 -3.598 1 97.56 59 ARG B C 1
ATOM 2338 O O . ARG B 1 59 ? -4.031 -31.734 -4.781 1 97.56 59 ARG B O 1
ATOM 2345 N N . ASP B 1 60 ? -5.242 -32.562 -3.125 1 97.44 60 ASP B N 1
ATOM 2346 C CA . ASP B 1 60 ? -6.402 -32.688 -3.998 1 97.44 60 ASP B CA 1
ATOM 2347 C C . ASP B 1 60 ? -7.117 -31.344 -4.168 1 97.44 60 ASP B C 1
ATOM 2349 O O . ASP B 1 60 ? -8.055 -31.234 -4.953 1 97.44 60 ASP B O 1
ATOM 2353 N N . GLY B 1 61 ? -6.66 -30.266 -3.4 1 97.81 61 GLY B N 1
ATOM 2354 C CA . GLY B 1 61 ? -7.191 -28.922 -3.551 1 97.81 61 GLY B CA 1
ATOM 2355 C C . GLY B 1 61 ? -8.602 -28.781 -3.02 1 97.81 61 GLY B C 1
ATOM 2356 O O . GLY B 1 61 ? -9.312 -27.828 -3.383 1 97.81 61 GLY B O 1
ATOM 2357 N N . LYS B 1 62 ? -9.016 -29.703 -2.176 1 98.12 62 LYS B N 1
ATOM 2358 C CA . LYS B 1 62 ? -10.406 -29.719 -1.744 1 98.12 62 LYS B CA 1
ATOM 2359 C C . LYS B 1 62 ? -10.523 -29.422 -0.25 1 98.12 62 LYS B C 1
ATOM 2361 O O . LYS B 1 62 ? -9.602 -29.703 0.516 1 98.12 62 LYS B O 1
ATOM 2366 N N . ASN B 1 63 ? -11.633 -28.781 0.076 1 98.31 63 ASN B N 1
ATOM 2367 C CA . ASN B 1 63 ? -12.055 -28.531 1.452 1 98.31 63 ASN B CA 1
ATOM 2368 C C . ASN B 1 63 ? -10.984 -27.766 2.234 1 98.31 63 ASN B C 1
ATOM 2370 O O . ASN B 1 63 ? -10.641 -28.156 3.355 1 98.31 63 ASN B O 1
ATOM 2374 N N . LEU B 1 64 ? -10.438 -26.812 1.614 1 98.5 64 LEU B N 1
ATOM 2375 C CA . LEU B 1 64 ? -9.445 -25.953 2.258 1 98.5 64 LEU B CA 1
ATOM 2376 C C . LEU B 1 64 ? -10.109 -24.984 3.229 1 98.5 64 LEU B C 1
ATOM 2378 O O . LEU B 1 64 ? -11.203 -24.484 2.955 1 98.5 64 LEU B O 1
ATOM 2382 N N . THR B 1 65 ? -9.469 -24.734 4.312 1 98.31 65 THR B N 1
ATOM 2383 C CA . THR B 1 65 ? -9.906 -23.688 5.227 1 98.31 65 THR B CA 1
ATOM 2384 C C . THR B 1 65 ? -8.992 -22.469 5.113 1 98.31 65 THR B C 1
ATOM 2386 O O . THR B 1 65 ? -7.852 -22.578 4.664 1 98.31 65 THR B O 1
ATOM 2389 N N . ILE B 1 66 ? -9.508 -21.391 5.512 1 97.5 66 ILE B N 1
ATOM 2390 C CA . ILE B 1 66 ? -8.711 -20.172 5.516 1 97.5 66 ILE B CA 1
ATOM 2391 C C . ILE B 1 66 ? -7.516 -20.344 6.457 1 97.5 66 ILE B C 1
ATOM 2393 O O . ILE B 1 66 ? -6.41 -19.891 6.152 1 97.5 66 ILE B O 1
ATOM 2397 N N . ALA B 1 67 ? -7.703 -20.969 7.602 1 97.38 67 ALA B N 1
ATOM 2398 C CA . ALA B 1 67 ? -6.629 -21.203 8.562 1 97.38 67 ALA B CA 1
ATOM 2399 C C . ALA B 1 67 ? -5.508 -22.031 7.93 1 97.38 67 ALA B C 1
ATOM 2401 O O . ALA B 1 67 ? -4.328 -21.766 8.18 1 97.38 67 ALA B O 1
ATOM 2402 N N . GLN B 1 68 ? -5.898 -23.016 7.156 1 97.75 68 GLN B N 1
ATOM 2403 C CA . GLN B 1 68 ? -4.898 -23.812 6.469 1 97.75 68 GLN B CA 1
ATOM 2404 C C . GLN B 1 68 ? -4.074 -22.969 5.508 1 97.75 68 GLN B C 1
ATOM 2406 O O . GLN B 1 68 ? -2.852 -23.125 5.43 1 97.75 68 GLN B O 1
ATOM 2411 N N . VAL B 1 69 ? -4.766 -22.125 4.75 1 98.12 69 VAL B N 1
ATOM 2412 C CA . VAL B 1 69 ? -4.078 -21.281 3.791 1 98.12 69 VAL B CA 1
ATOM 2413 C C . VAL B 1 69 ? -3.135 -20.328 4.531 1 98.12 69 VAL B C 1
ATOM 2415 O O . VAL B 1 69 ? -1.968 -20.188 4.156 1 98.12 69 VAL B O 1
ATOM 2418 N N . GLN B 1 70 ? -3.629 -19.719 5.574 1 97.19 70 GLN B N 1
ATOM 2419 C CA . GLN B 1 70 ? -2.789 -18.812 6.355 1 97.19 70 GLN B CA 1
ATOM 2420 C C . GLN B 1 70 ? -1.559 -19.547 6.895 1 97.19 70 GLN B C 1
ATOM 2422 O O . GLN B 1 70 ? -0.441 -19.031 6.801 1 97.19 70 GLN B O 1
ATOM 2427 N N . HIS B 1 71 ? -1.775 -20.656 7.441 1 97.56 71 HIS B N 1
ATOM 2428 C CA . HIS B 1 71 ? -0.676 -21.453 7.98 1 97.56 71 HIS B CA 1
ATOM 2429 C C . HIS B 1 71 ? 0.351 -21.766 6.898 1 97.56 71 HIS B C 1
ATOM 2431 O O . HIS B 1 71 ? 1.558 -21.656 7.129 1 97.56 71 HIS B O 1
ATOM 2437 N N . ALA B 1 72 ? -0.108 -22.156 5.762 1 98.06 72 ALA B N 1
ATOM 2438 C CA . ALA B 1 72 ? 0.783 -22.484 4.652 1 98.06 72 ALA B CA 1
ATOM 2439 C C . ALA B 1 72 ? 1.604 -21.281 4.227 1 98.06 72 ALA B C 1
ATOM 2441 O O . ALA B 1 72 ? 2.803 -21.391 3.969 1 98.06 72 ALA B O 1
ATOM 2442 N N . LEU B 1 73 ? 0.976 -20.141 4.141 1 97.38 73 LEU B N 1
ATOM 2443 C CA . LEU B 1 73 ? 1.669 -18.906 3.773 1 97.38 73 LEU B CA 1
ATOM 2444 C C . LEU B 1 73 ? 2.742 -18.562 4.801 1 97.38 73 LEU B C 1
ATOM 2446 O O . LEU B 1 73 ? 3.844 -18.156 4.438 1 97.38 73 LEU B O 1
ATOM 2450 N N . GLU B 1 74 ? 2.41 -18.75 6.031 1 97.56 74 GLU B N 1
ATOM 2451 C CA . GLU B 1 74 ? 3.35 -18.438 7.105 1 97.56 74 GLU B CA 1
ATOM 2452 C C . GLU B 1 74 ? 4.504 -19.438 7.145 1 97.56 74 GLU B C 1
ATOM 2454 O O . GLU B 1 74 ? 5.664 -19.047 7.281 1 97.56 74 GLU B O 1
ATOM 2459 N N . THR B 1 75 ? 4.219 -20.688 6.992 1 96.75 75 THR B N 1
ATOM 2460 C CA . THR B 1 75 ? 5.227 -21.719 7.191 1 96.75 75 THR B CA 1
ATOM 2461 C C . THR B 1 75 ? 6.055 -21.922 5.926 1 96.75 75 THR B C 1
ATOM 2463 O O . THR B 1 75 ? 7.285 -22 5.988 1 96.75 75 THR B O 1
ATOM 2466 N N . ALA B 1 76 ? 5.422 -21.984 4.797 1 97.19 76 ALA B N 1
ATOM 2467 C CA . ALA B 1 76 ? 6.137 -22.25 3.551 1 97.19 76 ALA B CA 1
ATOM 2468 C C . ALA B 1 76 ? 6.809 -20.984 3.031 1 97.19 76 ALA B C 1
ATOM 2470 O O . ALA B 1 76 ? 7.953 -21.016 2.574 1 97.19 76 ALA B O 1
ATOM 2471 N N . LEU B 1 77 ? 6.094 -19.891 3.158 1 97.31 77 LEU B N 1
ATOM 2472 C CA . LEU B 1 77 ? 6.559 -18.672 2.49 1 97.31 77 LEU B CA 1
ATOM 2473 C C . LEU B 1 77 ? 6.996 -17.625 3.508 1 97.31 77 LEU B C 1
ATOM 2475 O O . LEU B 1 77 ? 7.211 -16.469 3.154 1 97.31 77 LEU B O 1
ATOM 2479 N N . HIS B 1 78 ? 7.035 -18 4.746 1 97.44 78 HIS B N 1
ATOM 2480 C CA . HIS B 1 78 ? 7.602 -17.172 5.809 1 97.44 78 HIS B CA 1
ATOM 2481 C C . HIS B 1 78 ? 6.895 -15.82 5.891 1 97.44 78 HIS B C 1
ATOM 2483 O O . HIS B 1 78 ? 7.531 -14.797 6.145 1 97.44 78 HIS B O 1
ATOM 2489 N N . MET B 1 79 ? 5.613 -15.789 5.602 1 96.38 79 MET B N 1
ATOM 2490 C CA . MET B 1 79 ? 4.848 -14.555 5.742 1 96.38 79 MET B CA 1
ATOM 2491 C C . MET B 1 79 ? 4.535 -14.273 7.207 1 96.38 79 MET B C 1
ATOM 2493 O O . MET B 1 79 ? 4.242 -15.188 7.973 1 96.38 79 MET B O 1
ATOM 2497 N N . SER B 1 80 ? 4.637 -12.984 7.562 1 93.62 80 SER B N 1
ATOM 2498 C CA . SER B 1 80 ? 4.129 -12.609 8.875 1 93.62 80 SER B CA 1
ATOM 2499 C C . SER B 1 80 ? 2.639 -12.906 9 1 93.62 80 SER B C 1
ATOM 2501 O O . SER B 1 80 ? 1.928 -12.961 7.996 1 93.62 80 SER B O 1
ATOM 2503 N N . PRO B 1 81 ? 2.154 -13.062 10.234 1 92.38 81 PRO B N 1
ATOM 2504 C CA . PRO B 1 81 ? 0.729 -13.344 10.414 1 92.38 81 PRO B CA 1
ATOM 2505 C C . PRO B 1 81 ? -0.168 -12.281 9.781 1 92.38 81 PRO B C 1
ATOM 2507 O O . PRO B 1 81 ? -1.171 -12.617 9.141 1 92.38 81 PRO B O 1
ATOM 2510 N N . LEU B 1 82 ? 0.225 -11.102 9.852 1 86.12 82 LEU B N 1
ATOM 2511 C CA . LEU B 1 82 ? -0.587 -10.023 9.297 1 86.12 82 LEU B CA 1
ATOM 2512 C C . LEU B 1 82 ? -0.57 -10.062 7.77 1 86.12 82 LEU B C 1
ATOM 2514 O O . LEU B 1 82 ? -1.596 -9.828 7.129 1 86.12 82 LEU B O 1
ATOM 2518 N N . ALA B 1 83 ? 0.609 -10.312 7.246 1 89.56 83 ALA B N 1
ATOM 2519 C CA . ALA B 1 83 ? 0.698 -10.422 5.793 1 89.56 83 ALA B CA 1
ATOM 2520 C C . ALA B 1 83 ? -0.147 -11.586 5.281 1 89.56 83 ALA B C 1
ATOM 2522 O O . ALA B 1 83 ? -0.896 -11.438 4.312 1 89.56 83 ALA B O 1
ATOM 2523 N N . ALA B 1 84 ? -0.05 -12.68 5.938 1 93.12 84 ALA B N 1
ATOM 2524 C CA . ALA B 1 84 ? -0.825 -13.859 5.562 1 93.12 84 ALA B CA 1
ATOM 2525 C C . ALA B 1 84 ? -2.322 -13.586 5.668 1 93.12 84 ALA B C 1
ATOM 2527 O O . ALA B 1 84 ? -3.084 -13.914 4.75 1 93.12 84 ALA B O 1
ATOM 2528 N N . ALA B 1 85 ? -2.68 -13.008 6.711 1 88.25 85 ALA B N 1
ATOM 2529 C CA . ALA B 1 85 ? -4.09 -12.68 6.918 1 88.25 85 ALA B CA 1
ATOM 2530 C C . ALA B 1 85 ? -4.59 -11.719 5.844 1 88.25 85 ALA B C 1
ATOM 2532 O O . ALA B 1 85 ? -5.727 -11.836 5.383 1 88.25 85 ALA B O 1
ATOM 2533 N N . SER B 1 86 ? -3.76 -10.812 5.484 1 84.38 86 SER B N 1
ATOM 2534 C CA . SER B 1 86 ? -4.129 -9.828 4.469 1 84.38 86 SER B CA 1
ATOM 2535 C C . SER B 1 86 ? -4.395 -10.508 3.125 1 84.38 86 SER B C 1
ATOM 2537 O O . SER B 1 86 ? -5.371 -10.188 2.447 1 84.38 86 SER B O 1
ATOM 2539 N N . LEU B 1 87 ? -3.58 -11.391 2.766 1 87.94 87 LEU B N 1
ATOM 2540 C CA . LEU B 1 87 ? -3.77 -12.094 1.504 1 87.94 87 LEU B CA 1
ATOM 2541 C C . LEU B 1 87 ? -5.004 -12.992 1.561 1 87.94 87 LEU B C 1
ATOM 2543 O O . LEU B 1 87 ? -5.684 -13.18 0.549 1 87.94 87 LEU B O 1
ATOM 2547 N N . CYS B 1 88 ? -5.348 -13.445 2.703 1 90.69 88 CYS B N 1
ATOM 2548 C CA . CYS B 1 88 ? -6.469 -14.367 2.873 1 90.69 88 CYS B CA 1
ATOM 2549 C C . CYS B 1 88 ? -7.781 -13.602 3.021 1 90.69 88 CYS B C 1
ATOM 2551 O O . CYS B 1 88 ? -8.859 -14.203 3.002 1 90.69 88 CYS B O 1
ATOM 2553 N N . SER B 1 89 ? -7.707 -12.352 3.113 1 83.38 89 SER B N 1
ATOM 2554 C CA . SER B 1 89 ? -8.891 -11.547 3.396 1 83.38 89 SER B CA 1
ATOM 2555 C C . SER B 1 89 ? -9.875 -11.586 2.236 1 83.38 89 SER B C 1
ATOM 2557 O O . SER B 1 89 ? -11.047 -11.242 2.4 1 83.38 89 SER B O 1
ATOM 2559 N N . SER B 1 90 ? -9.461 -12.031 1.086 1 86.25 90 SER B N 1
ATOM 2560 C CA . SER B 1 90 ? -10.336 -12.102 -0.078 1 86.25 90 SER B CA 1
ATOM 2561 C C . SER B 1 90 ? -11.023 -13.461 -0.165 1 86.25 90 SER B C 1
ATOM 2563 O O . SER B 1 90 ? -11.945 -13.641 -0.963 1 86.25 90 SER B O 1
ATOM 2565 N N . LEU B 1 91 ? -10.727 -14.367 0.684 1 92.56 91 LEU B N 1
ATOM 2566 C CA . LEU B 1 91 ? -11.125 -15.758 0.519 1 92.56 91 LEU B CA 1
ATOM 2567 C C . LEU B 1 91 ? -12.516 -15.992 1.098 1 92.56 91 LEU B C 1
ATOM 2569 O O . LEU B 1 91 ? -13.242 -16.875 0.635 1 92.56 91 LEU B O 1
ATOM 2573 N N . PRO B 1 92 ? -13.031 -15.242 2.012 1 92.75 92 PRO B N 1
ATOM 2574 C CA . PRO B 1 92 ? -14.281 -15.562 2.703 1 92.75 92 PRO B CA 1
ATOM 2575 C C . PRO B 1 92 ? -15.469 -15.695 1.747 1 92.75 92 PRO B C 1
ATOM 2577 O O . PRO B 1 92 ? -16.297 -16.594 1.909 1 92.75 92 PRO B O 1
ATOM 2580 N N . PRO B 1 93 ? -15.562 -14.938 0.668 1 93.5 93 PRO B N 1
ATOM 2581 C CA . PRO B 1 93 ? -16.703 -15.109 -0.23 1 93.5 93 PRO B CA 1
ATOM 2582 C C . PRO B 1 93 ? -16.719 -16.469 -0.915 1 93.5 93 PRO B C 1
ATOM 2584 O O . PRO B 1 93 ? -17.734 -16.859 -1.507 1 93.5 93 PRO B O 1
ATOM 2587 N N . LEU B 1 94 ? -15.672 -17.203 -0.829 1 95.69 94 LEU B N 1
ATOM 2588 C CA . LEU B 1 94 ? -15.594 -18.5 -1.489 1 95.69 94 LEU B CA 1
ATOM 2589 C C . LEU B 1 94 ? -16.062 -19.609 -0.562 1 95.69 94 LEU B C 1
ATOM 2591 O O . LEU B 1 94 ? -16.281 -20.734 -1.004 1 95.69 94 LEU B O 1
ATOM 2595 N N . LEU B 1 95 ? -16.266 -19.344 0.666 1 96.88 95 LEU B N 1
ATOM 2596 C CA . LEU B 1 95 ? -16.5 -20.375 1.664 1 96.88 95 LEU B CA 1
ATOM 2597 C C . LEU B 1 95 ? -17.922 -20.922 1.562 1 96.88 95 LEU B C 1
ATOM 2599 O O . LEU B 1 95 ? -18.875 -20.156 1.348 1 96.88 95 LEU B O 1
ATOM 2603 N N . ARG B 1 96 ? -18.016 -22.141 1.713 1 97.75 96 ARG B N 1
ATOM 2604 C CA . ARG B 1 96 ? -19.312 -22.797 1.886 1 97.75 96 ARG B CA 1
ATOM 2605 C C . ARG B 1 96 ? -19.766 -22.75 3.34 1 97.75 96 ARG B C 1
ATOM 2607 O O . ARG B 1 96 ? -19.078 -22.188 4.191 1 97.75 96 ARG B O 1
ATOM 2614 N N . LYS B 1 97 ? -20.938 -23.312 3.613 1 97.44 97 LYS B N 1
ATOM 2615 C CA . LYS B 1 97 ? -21.516 -23.312 4.957 1 97.44 97 LYS B CA 1
ATOM 2616 C C . LYS B 1 97 ? -20.594 -24.031 5.949 1 97.44 97 LYS B C 1
ATOM 2618 O O . LYS B 1 97 ? -20.531 -23.656 7.121 1 97.44 97 LYS B O 1
ATOM 2623 N N . ASP B 1 98 ? -19.875 -24.969 5.484 1 97.62 98 ASP B N 1
ATOM 2624 C CA . ASP B 1 98 ? -19.047 -25.75 6.383 1 97.62 98 ASP B CA 1
ATOM 2625 C C . ASP B 1 98 ? -17.688 -25.078 6.613 1 97.62 98 ASP B C 1
ATOM 2627 O O . ASP B 1 98 ? -16.812 -25.656 7.246 1 97.62 98 ASP B O 1
ATOM 2631 N N . GLY B 1 99 ? -17.469 -23.953 6.023 1 97.81 99 GLY B N 1
ATOM 2632 C CA . GLY B 1 99 ? -16.266 -23.172 6.273 1 97.81 99 GLY B CA 1
ATOM 2633 C C . GLY B 1 99 ? -15.125 -23.531 5.348 1 97.81 99 GLY B C 1
ATOM 2634 O O . GLY B 1 99 ? -13.984 -23.109 5.559 1 97.81 99 GLY B O 1
ATOM 2635 N N . THR B 1 100 ? -15.414 -24.312 4.305 1 98.38 100 THR B N 1
ATOM 2636 C CA . THR B 1 100 ? -14.336 -24.734 3.42 1 98.38 100 THR B CA 1
ATOM 2637 C C . THR B 1 100 ? -14.586 -24.25 1.994 1 98.38 100 THR B C 1
ATOM 2639 O O . THR B 1 100 ? -15.672 -23.781 1.675 1 98.38 100 THR B O 1
ATOM 2642 N N . PHE B 1 101 ? -13.578 -24.281 1.135 1 98.38 101 PHE B N 1
ATOM 2643 C CA . PHE B 1 101 ? -13.633 -24.016 -0.299 1 98.38 101 PHE B CA 1
ATOM 2644 C C . PHE B 1 101 ? -12.641 -24.906 -1.045 1 98.38 101 PHE B C 1
ATOM 2646 O O . PHE B 1 101 ? -11.781 -25.547 -0.43 1 98.38 101 PHE B O 1
ATOM 2653 N N . ASP B 1 102 ? -12.82 -25.094 -2.271 1 98.5 102 ASP B N 1
ATOM 2654 C CA . ASP B 1 102 ? -11.875 -25.781 -3.15 1 98.5 102 ASP B CA 1
ATOM 2655 C C . ASP B 1 102 ? -11.062 -24.781 -3.973 1 98.5 102 ASP B C 1
ATOM 2657 O O . ASP B 1 102 ? -11.523 -23.656 -4.219 1 98.5 102 ASP B O 1
ATOM 2661 N N . LEU B 1 103 ? -9.859 -25.219 -4.379 1 98.12 103 LEU B N 1
ATOM 2662 C CA . LEU B 1 103 ? -9.078 -24.359 -5.262 1 98.12 103 LEU B CA 1
ATOM 2663 C C . LEU B 1 103 ? -9.883 -24 -6.504 1 98.12 103 LEU B C 1
ATOM 2665 O O . LEU B 1 103 ? -9.766 -22.875 -7.016 1 98.12 103 LEU B O 1
ATOM 2669 N N . VAL B 1 104 ? -10.75 -24.891 -7.004 1 97.31 104 VAL B N 1
ATOM 2670 C CA . VAL B 1 104 ? -11.555 -24.656 -8.195 1 97.31 104 VAL B CA 1
ATOM 2671 C C . VAL B 1 104 ? -12.508 -23.484 -7.949 1 97.31 104 VAL B C 1
ATOM 2673 O O . VAL B 1 104 ? -12.852 -22.75 -8.875 1 97.31 104 VAL B O 1
ATOM 2676 N N . ASP B 1 105 ? -12.883 -23.266 -6.73 1 96.81 105 ASP B N 1
ATOM 2677 C CA . ASP B 1 105 ? -13.805 -22.188 -6.395 1 96.81 105 ASP B CA 1
ATOM 2678 C C . ASP B 1 105 ? -13.164 -20.828 -6.656 1 96.81 105 ASP B C 1
ATOM 2680 O O . ASP B 1 105 ? -13.859 -19.828 -6.812 1 96.81 105 ASP B O 1
ATOM 2684 N N . THR B 1 106 ? -11.867 -20.781 -6.719 1 95.31 106 THR B N 1
ATOM 2685 C CA . THR B 1 106 ? -11.172 -19.516 -6.957 1 95.31 106 THR B CA 1
ATOM 2686 C C . THR B 1 106 ? -11.281 -19.109 -8.422 1 95.31 106 THR B C 1
ATOM 2688 O O . THR B 1 106 ? -10.906 -18 -8.789 1 95.31 106 THR B O 1
ATOM 2691 N N . ARG B 1 107 ? -11.898 -19.984 -9.242 1 94.62 107 ARG B N 1
ATOM 2692 C CA . ARG B 1 107 ? -12.125 -19.672 -10.648 1 94.62 107 ARG B CA 1
ATOM 2693 C C . ARG B 1 107 ? -13.305 -18.719 -10.812 1 94.62 107 ARG B C 1
ATOM 2695 O O . ARG B 1 107 ? -13.492 -18.125 -11.883 1 94.62 107 ARG B O 1
ATOM 2702 N N . ARG B 1 108 ? -14.07 -18.625 -9.812 1 91.56 108 ARG B N 1
ATOM 2703 C CA . ARG B 1 108 ? -15.258 -17.781 -9.898 1 91.56 108 ARG B CA 1
ATOM 2704 C C . ARG B 1 108 ? -14.891 -16.344 -10.195 1 91.56 108 ARG B C 1
ATOM 2706 O O . ARG B 1 108 ? -14.219 -15.68 -9.391 1 91.56 108 ARG B O 1
ATOM 2713 N N . HIS B 1 109 ? -15.383 -15.922 -11.266 1 89.62 109 HIS B N 1
ATOM 2714 C CA . HIS B 1 109 ? -15.031 -14.602 -11.773 1 89.62 109 HIS B CA 1
ATOM 2715 C C . HIS B 1 109 ? -15.594 -13.5 -10.883 1 89.62 109 HIS B C 1
ATOM 2717 O O . HIS B 1 109 ? -16.734 -13.586 -10.422 1 89.62 109 HIS B O 1
ATOM 2723 N N . ASN B 1 110 ? -14.812 -12.586 -10.602 1 86.19 110 ASN B N 1
ATOM 2724 C CA . ASN B 1 110 ? -15.133 -11.328 -9.93 1 86.19 110 ASN B CA 1
ATOM 2725 C C . ASN B 1 110 ? -15.305 -11.531 -8.422 1 86.19 110 ASN B C 1
ATOM 2727 O O . ASN B 1 110 ? -15.914 -10.703 -7.75 1 86.19 110 ASN B O 1
ATOM 2731 N N . VAL B 1 111 ? -14.961 -12.648 -7.914 1 83.69 111 VAL B N 1
ATOM 2732 C CA . VAL B 1 111 ? -14.867 -12.828 -6.469 1 83.69 111 VAL B CA 1
ATOM 2733 C C . VAL B 1 111 ? -13.445 -12.531 -6.004 1 83.69 111 VAL B C 1
ATOM 2735 O O . VAL B 1 111 ? -13.227 -11.586 -5.238 1 83.69 111 VAL B O 1
ATOM 2738 N N . ILE B 1 112 ? -12.477 -13.25 -6.52 1 83.88 112 ILE B N 1
ATOM 2739 C CA . ILE B 1 112 ? -11.047 -13 -6.352 1 83.88 112 ILE B CA 1
ATOM 2740 C C . ILE B 1 112 ? -10.367 -12.984 -7.715 1 83.88 112 ILE B C 1
ATOM 2742 O O . ILE B 1 112 ? -9.484 -12.156 -7.969 1 83.88 112 ILE B O 1
ATOM 2746 N N . GLU B 1 113 ? -10.867 -13.867 -8.5 1 88.62 113 GLU B N 1
ATOM 2747 C CA . GLU B 1 113 ? -10.414 -13.914 -9.883 1 88.62 113 GLU B CA 1
ATOM 2748 C C . GLU B 1 113 ? -10.844 -12.664 -10.648 1 88.62 113 GLU B C 1
ATOM 2750 O O . GLU B 1 113 ? -11.961 -12.172 -10.461 1 88.62 113 GLU B O 1
ATOM 2755 N N . HIS B 1 114 ? -9.969 -12.109 -11.352 1 89.69 114 HIS B N 1
ATOM 2756 C CA . HIS B 1 114 ? -10.25 -10.922 -12.148 1 89.69 114 HIS B CA 1
ATOM 2757 C C . HIS B 1 114 ? -9.562 -11 -13.508 1 89.69 114 HIS B C 1
ATOM 2759 O O . HIS B 1 114 ? -8.617 -11.773 -13.695 1 89.69 114 HIS B O 1
ATOM 2765 N N . ASP B 1 115 ? -10.102 -10.18 -14.422 1 89.88 115 ASP B N 1
ATOM 2766 C CA . ASP B 1 115 ? -9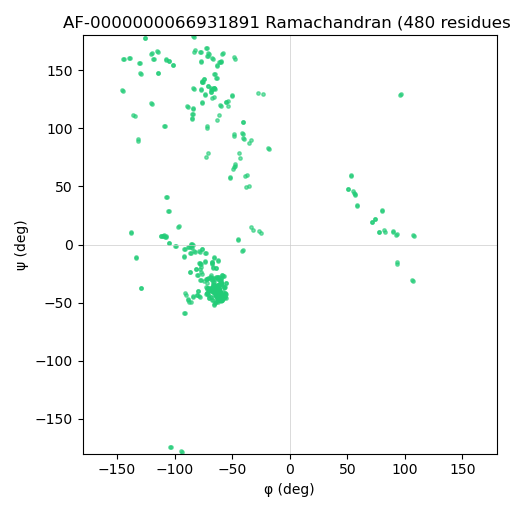.477 -10.078 -15.734 1 89.88 115 ASP B CA 1
ATOM 2767 C C . ASP B 1 115 ? -8.148 -9.328 -15.656 1 89.88 115 ASP B C 1
ATOM 2769 O O . ASP B 1 115 ? -7.84 -8.711 -14.633 1 89.88 115 ASP B O 1
ATOM 2773 N N . SER B 1 116 ? -7.34 -9.531 -16.75 1 91.94 116 SER B N 1
ATOM 2774 C CA . SER B 1 116 ? -6.047 -8.875 -16.953 1 91.94 116 SER B CA 1
ATOM 2775 C C . SER B 1 116 ? -4.953 -9.562 -16.141 1 91.94 116 SER B C 1
ATOM 2777 O O . SER B 1 116 ? -4.039 -8.906 -15.641 1 91.94 116 SER B O 1
ATOM 2779 N N . SER B 1 117 ? -5.145 -10.852 -15.938 1 92.75 117 SER B N 1
ATOM 2780 C CA . SER B 1 117 ? -4.094 -11.656 -15.32 1 92.75 117 SER B CA 1
ATOM 2781 C C . SER B 1 117 ? -2.812 -11.617 -16.156 1 92.75 117 SER B C 1
ATOM 2783 O O . SER B 1 117 ? -2.85 -11.336 -17.344 1 92.75 117 SER B O 1
ATOM 2785 N N . PHE B 1 118 ? -1.717 -11.883 -15.508 1 95.5 118 PHE B N 1
ATOM 2786 C CA . PHE B 1 118 ? -0.429 -11.844 -16.188 1 95.5 118 PHE B CA 1
ATOM 2787 C C . PHE B 1 118 ? -0.195 -13.125 -16.984 1 95.5 118 PHE B C 1
ATOM 2789 O O . PHE B 1 118 ? 0.523 -13.125 -17.984 1 95.5 118 PHE B O 1
ATOM 2796 N N . THR B 1 119 ? -0.864 -14.227 -16.5 1 96.5 119 THR B N 1
ATOM 2797 C CA . THR B 1 119 ? -0.496 -15.492 -17.141 1 96.5 119 THR B CA 1
ATOM 2798 C C . THR B 1 119 ? -1.734 -16.344 -17.406 1 96.5 119 THR B C 1
ATOM 2800 O O . THR B 1 119 ? -1.624 -17.531 -17.703 1 96.5 119 THR B O 1
ATOM 2803 N N . ARG B 1 120 ? -2.949 -15.859 -17.266 1 95.56 120 ARG B N 1
ATOM 2804 C CA . ARG B 1 120 ? -4.207 -16.531 -17.578 1 95.56 120 ARG B CA 1
ATOM 2805 C C . ARG B 1 120 ? -5.098 -15.641 -18.438 1 95.56 120 ARG B C 1
ATOM 2807 O O . ARG B 1 120 ? -5.016 -14.414 -18.359 1 95.56 120 ARG B O 1
ATOM 2814 N N . LEU B 1 121 ? -5.949 -16.234 -19.125 1 93.31 121 LEU B N 1
ATOM 2815 C CA . LEU B 1 121 ? -6.871 -15.484 -19.984 1 93.31 121 LEU B CA 1
ATOM 2816 C C . LEU B 1 121 ? -7.984 -14.852 -19.141 1 93.31 121 LEU B C 1
ATOM 2818 O O . LEU B 1 121 ? -8.227 -15.266 -18.016 1 93.31 121 LEU B O 1
ATOM 2822 N N . ASP B 1 122 ? -8.57 -13.82 -19.703 1 93.31 122 ASP B N 1
ATOM 2823 C CA . ASP B 1 122 ? -9.742 -13.219 -19.078 1 93.31 122 ASP B CA 1
ATOM 2824 C C . ASP B 1 122 ? -10.906 -14.203 -19.031 1 93.31 122 ASP B C 1
ATOM 2826 O O . ASP B 1 122 ? -10.992 -15.102 -19.875 1 93.31 122 ASP B O 1
ATOM 2830 N N . PHE B 1 123 ? -11.797 -14.023 -18.094 1 90 123 PHE B N 1
ATOM 2831 C CA . PHE B 1 123 ? -12.93 -14.922 -17.906 1 90 123 PHE B CA 1
ATOM 2832 C C . PHE B 1 123 ? -13.758 -15.023 -19.188 1 90 123 PHE B C 1
ATOM 2834 O O . PHE B 1 123 ? -14.172 -16.109 -19.578 1 90 123 PHE B O 1
ATOM 2841 N N . HIS B 1 124 ? -14.031 -13.93 -19.844 1 87.06 124 HIS B N 1
ATOM 2842 C CA . HIS B 1 124 ? -14.922 -13.914 -21 1 87.06 124 HIS B CA 1
ATOM 2843 C C . HIS B 1 124 ? -14.305 -14.672 -22.188 1 87.06 124 HIS B C 1
ATOM 2845 O O . HIS B 1 124 ? -15 -14.977 -23.156 1 87.06 124 HIS B O 1
ATOM 2851 N N . GLN B 1 125 ? -13 -14.891 -22.078 1 89.06 125 GLN B N 1
ATOM 2852 C CA . GLN B 1 125 ? -12.32 -15.633 -23.141 1 89.06 125 GLN B CA 1
ATOM 2853 C C . GLN B 1 125 ? -12.469 -17.141 -22.938 1 89.06 125 GLN B C 1
ATOM 2855 O O . GLN B 1 125 ? -12.023 -17.922 -23.766 1 89.06 125 GLN B O 1
ATOM 2860 N N . GLY B 1 126 ? -13.078 -17.531 -21.797 1 84.81 126 GLY B N 1
ATOM 2861 C CA . GLY B 1 126 ? -13.547 -18.906 -21.641 1 84.81 126 GLY B CA 1
ATOM 2862 C C . GLY B 1 126 ? -12.68 -19.719 -20.703 1 84.81 126 GLY B C 1
ATOM 2863 O O . GLY B 1 126 ? -13.148 -20.703 -20.125 1 84.81 126 GLY B O 1
ATOM 2864 N N . ASP B 1 127 ? -11.375 -19.484 -20.578 1 89.31 127 ASP B N 1
ATOM 2865 C CA . ASP B 1 127 ? -10.453 -20.281 -19.781 1 89.31 127 ASP B CA 1
ATOM 2866 C C . ASP B 1 127 ? -9.578 -19.406 -18.891 1 89.31 127 ASP B C 1
ATOM 2868 O O . ASP B 1 127 ? -8.422 -19.125 -19.234 1 89.31 127 ASP B O 1
ATOM 2872 N N . ASN B 1 128 ? -10.086 -19.141 -17.688 1 92.19 128 ASN B N 1
ATOM 2873 C CA . ASN B 1 128 ? -9.391 -18.203 -16.828 1 92.19 128 ASN B CA 1
ATOM 2874 C C . ASN B 1 128 ? -8.484 -18.906 -15.828 1 92.19 128 ASN B C 1
ATOM 2876 O O . ASN B 1 128 ? -8.086 -18.328 -14.812 1 92.19 128 ASN B O 1
ATOM 2880 N N . TYR B 1 129 ? -8.117 -20.219 -15.984 1 93.44 129 TYR B N 1
ATOM 2881 C CA . TYR B 1 129 ? -7.34 -20.906 -14.969 1 93.44 129 TYR B CA 1
ATOM 2882 C C . TYR B 1 129 ? -6.188 -21.688 -15.602 1 93.44 129 TYR B C 1
ATOM 2884 O O . TYR B 1 129 ? -5.281 -22.141 -14.906 1 93.44 129 TYR B O 1
ATOM 2892 N N . THR B 1 130 ? -6.188 -21.812 -16.891 1 94.62 130 THR B N 1
ATOM 2893 C CA . THR B 1 130 ? -5.109 -22.531 -17.562 1 94.62 130 THR B CA 1
ATOM 2894 C C . THR B 1 130 ? -3.916 -21.594 -17.797 1 94.62 130 THR B C 1
ATOM 2896 O O . THR B 1 130 ? -4.078 -20.484 -18.281 1 94.62 130 THR B O 1
ATOM 2899 N N . PHE B 1 131 ? -2.809 -22.125 -17.484 1 96.69 131 PHE B N 1
ATOM 2900 C CA . PHE B 1 131 ? -1.574 -21.375 -17.688 1 96.69 131 PHE B CA 1
ATOM 2901 C C . PHE B 1 131 ? -1.341 -21.125 -19.172 1 96.69 131 PHE B C 1
ATOM 2903 O O . PHE B 1 131 ? -1.502 -22.031 -20 1 96.69 131 PHE B O 1
ATOM 2910 N N . GLN B 1 132 ? -0.969 -19.812 -19.516 1 97.06 132 GLN B N 1
ATOM 2911 C CA . GLN B 1 132 ? -0.66 -19.422 -20.891 1 97.06 132 GLN B CA 1
ATOM 2912 C C . GLN B 1 132 ? 0.833 -19.156 -21.062 1 97.06 132 GLN B C 1
ATOM 2914 O O . GLN B 1 132 ? 1.323 -18.094 -20.703 1 97.06 132 GLN B O 1
ATOM 2919 N N . PRO B 1 133 ? 1.564 -20.109 -21.656 1 97.69 133 PRO B N 1
ATOM 2920 C CA . PRO B 1 133 ? 3.016 -19.969 -21.797 1 97.69 133 PRO B CA 1
ATOM 2921 C C . PRO B 1 133 ? 3.41 -18.688 -22.531 1 97.69 133 PRO B C 1
ATOM 2923 O O . PRO B 1 133 ? 4.398 -18.031 -22.156 1 97.69 133 PRO B O 1
ATOM 2926 N N . ASP B 1 134 ? 2.645 -18.297 -23.516 1 97.69 134 ASP B N 1
ATOM 2927 C CA . ASP B 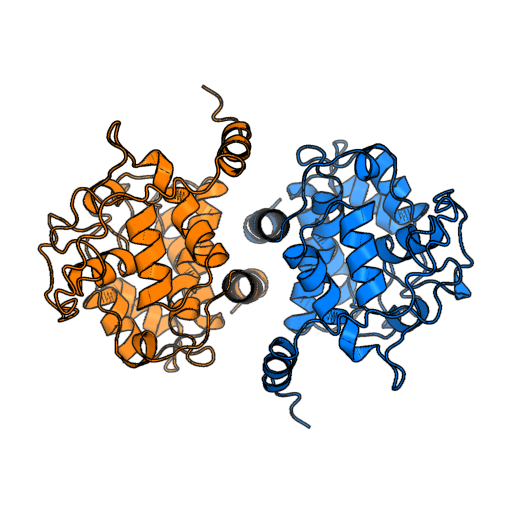1 134 ? 2.969 -17.094 -24.266 1 97.69 134 ASP B CA 1
ATOM 2928 C C . ASP B 1 134 ? 2.848 -15.844 -23.406 1 97.69 134 ASP B C 1
ATOM 2930 O O . ASP B 1 134 ? 3.592 -14.883 -23.594 1 97.69 134 ASP B O 1
ATOM 2934 N N . MET B 1 135 ? 1.891 -15.867 -22.5 1 97.44 135 MET B N 1
ATOM 2935 C CA . MET B 1 135 ? 1.698 -14.719 -21.641 1 97.44 135 MET B CA 1
ATOM 2936 C C . MET B 1 135 ? 2.84 -14.594 -20.625 1 97.44 135 MET B C 1
ATOM 2938 O O . MET B 1 135 ? 3.279 -13.484 -20.312 1 97.44 135 MET B O 1
ATOM 2942 N N . LEU B 1 136 ? 3.342 -15.711 -20.109 1 98.38 136 LEU B N 1
ATOM 2943 C CA . LEU B 1 136 ? 4.539 -15.664 -19.281 1 98.38 136 LEU B CA 1
ATOM 2944 C C . LEU B 1 136 ? 5.73 -15.141 -20.062 1 98.38 136 LEU B C 1
ATOM 2946 O O . LEU B 1 136 ? 6.5 -14.312 -19.562 1 98.38 136 LEU B O 1
ATOM 2950 N N . GLN B 1 137 ? 5.863 -15.633 -21.312 1 98.31 137 GLN B N 1
ATOM 2951 C CA . GLN B 1 137 ? 6.961 -15.164 -22.156 1 98.31 137 GLN B CA 1
ATOM 2952 C C . GLN B 1 137 ? 6.867 -13.664 -22.391 1 98.31 137 GLN B C 1
ATOM 2954 O O . GLN B 1 137 ? 7.887 -12.969 -22.406 1 98.31 137 GLN B O 1
ATOM 2959 N N . ALA B 1 138 ? 5.664 -13.172 -22.625 1 98.38 138 ALA B N 1
ATOM 2960 C CA . ALA B 1 138 ? 5.465 -11.734 -22.812 1 98.38 138 ALA B CA 1
ATOM 2961 C C . ALA B 1 138 ? 5.902 -10.961 -21.562 1 98.38 138 ALA B C 1
ATOM 2963 O O . ALA B 1 138 ? 6.496 -9.883 -21.688 1 98.38 138 ALA B O 1
ATOM 2964 N N . MET B 1 139 ? 5.602 -11.469 -20.391 1 98.38 139 MET B N 1
ATOM 2965 C CA . MET B 1 139 ? 6.051 -10.852 -19.156 1 98.38 139 MET B CA 1
ATOM 2966 C C . MET B 1 139 ? 7.574 -10.812 -19.078 1 98.38 139 MET B C 1
ATOM 2968 O O . MET B 1 139 ? 8.156 -9.789 -18.719 1 98.38 139 MET B O 1
ATOM 2972 N N . ILE B 1 140 ? 8.227 -11.891 -19.422 1 98.44 140 ILE B N 1
ATOM 2973 C CA . ILE B 1 140 ? 9.688 -11.984 -19.422 1 98.44 140 ILE B CA 1
ATOM 2974 C C . ILE B 1 140 ? 10.266 -11.016 -20.453 1 98.44 140 ILE B C 1
ATOM 2976 O O . ILE B 1 140 ? 11.25 -10.32 -20.172 1 98.44 140 ILE B O 1
ATOM 2980 N N . ASN B 1 141 ? 9.617 -10.859 -21.594 1 98.5 141 ASN B N 1
ATOM 2981 C CA . ASN B 1 141 ? 10.07 -9.953 -22.641 1 98.5 141 ASN B CA 1
ATOM 2982 C C . ASN B 1 141 ? 9.984 -8.492 -22.203 1 98.5 141 ASN B C 1
ATOM 2984 O O . ASN B 1 141 ? 10.789 -7.664 -22.609 1 98.5 141 ASN B O 1
ATOM 2988 N N . ASP B 1 142 ? 9.031 -8.195 -21.391 1 98.44 142 ASP B N 1
ATOM 2989 C CA . ASP B 1 142 ? 8.859 -6.828 -20.906 1 98.44 142 ASP B CA 1
ATOM 2990 C C . ASP B 1 142 ? 10.07 -6.375 -20.094 1 98.44 142 ASP B C 1
ATOM 2992 O O . ASP B 1 142 ? 10.25 -5.184 -19.844 1 98.44 142 ASP B O 1
ATOM 2996 N N . ALA B 1 143 ? 10.953 -7.336 -19.719 1 97.94 143 ALA B N 1
ATOM 2997 C CA . ALA B 1 143 ? 12.172 -7.004 -18.969 1 97.94 143 ALA B CA 1
ATOM 2998 C C . ALA B 1 143 ? 13.32 -6.672 -19.922 1 97.94 143 ALA B C 1
ATOM 3000 O O . ALA B 1 143 ? 14.438 -6.41 -19.484 1 97.94 143 ALA B O 1
ATOM 3001 N N . ASP B 1 144 ? 13.094 -6.762 -21.188 1 97.31 144 ASP B N 1
ATOM 3002 C CA . ASP B 1 144 ? 14.023 -6.352 -22.234 1 97.31 144 ASP B CA 1
ATOM 3003 C C . ASP B 1 144 ? 15.383 -7.027 -22.062 1 97.31 144 ASP B C 1
ATOM 3005 O O . ASP B 1 144 ? 16.422 -6.363 -22.062 1 97.31 144 ASP B O 1
ATOM 3009 N N . GLY B 1 145 ? 15.391 -8.25 -21.828 1 96 145 GLY B N 1
ATOM 3010 C CA . GLY B 1 145 ? 16.609 -9.039 -21.797 1 96 145 GLY B CA 1
ATOM 3011 C C . GLY B 1 145 ? 17.203 -9.156 -20.391 1 96 145 GLY B C 1
ATOM 3012 O O . GLY B 1 145 ? 18.094 -9.977 -20.172 1 96 145 GLY B O 1
ATOM 3013 N N . GLY B 1 146 ? 16.797 -8.32 -19.484 1 96.5 146 GLY B N 1
ATOM 3014 C CA . GLY B 1 146 ? 17.219 -8.422 -18.094 1 96.5 146 GLY B CA 1
ATOM 3015 C C . GLY B 1 146 ? 16.266 -9.219 -17.219 1 96.5 146 GLY B C 1
ATOM 3016 O O . GLY B 1 146 ? 15.32 -9.828 -17.734 1 96.5 146 GLY B O 1
ATOM 3017 N N . PRO B 1 147 ? 16.562 -9.336 -15.945 1 97.06 147 PRO B N 1
ATOM 3018 C CA . PRO B 1 147 ? 15.602 -9.961 -15.039 1 97.06 147 PRO B CA 1
ATOM 3019 C C . PRO B 1 147 ? 14.328 -9.141 -14.875 1 97.06 147 PRO B C 1
ATOM 3021 O O . PRO B 1 147 ? 14.297 -7.961 -15.242 1 97.06 147 PRO B O 1
ATOM 3024 N N . VAL B 1 148 ? 13.305 -9.766 -14.445 1 98.25 148 VAL B N 1
ATOM 3025 C CA . VAL B 1 148 ? 12.055 -9.07 -14.172 1 98.25 148 VAL B CA 1
ATOM 3026 C C . VAL B 1 148 ? 12.188 -8.242 -12.891 1 98.25 148 VAL B C 1
ATOM 3028 O O . VAL B 1 148 ? 12.727 -8.727 -11.891 1 98.25 148 VAL B O 1
ATOM 3031 N N . THR B 1 149 ? 11.844 -7 -12.93 1 97.88 149 THR B N 1
ATOM 3032 C CA . THR B 1 149 ? 11.859 -6.043 -11.828 1 97.88 149 THR B CA 1
ATOM 3033 C C . THR B 1 149 ? 10.492 -5.387 -11.664 1 97.88 149 THR B C 1
ATOM 3035 O O . THR B 1 149 ? 9.562 -5.684 -12.414 1 97.88 149 THR B O 1
ATOM 3038 N N . LEU B 1 150 ? 10.375 -4.543 -10.68 1 96.38 150 LEU B N 1
ATOM 3039 C CA . LEU B 1 150 ? 9.133 -3.789 -10.531 1 96.38 150 LEU B CA 1
ATOM 3040 C C . LEU B 1 150 ? 8.867 -2.934 -11.766 1 96.38 150 LEU B C 1
ATOM 3042 O O . LEU B 1 150 ? 7.711 -2.75 -12.156 1 96.38 150 LEU B O 1
ATOM 3046 N N . ARG B 1 151 ? 9.93 -2.467 -12.352 1 96.38 151 ARG B N 1
ATOM 3047 C CA . ARG B 1 151 ? 9.805 -1.661 -13.562 1 96.38 151 ARG B CA 1
ATOM 3048 C C . ARG B 1 151 ? 9.211 -2.477 -14.703 1 96.38 151 ARG B C 1
ATOM 3050 O O . ARG B 1 151 ? 8.273 -2.023 -15.375 1 96.38 151 ARG B O 1
ATOM 3057 N N . SER B 1 152 ? 9.734 -3.627 -14.953 1 98.19 152 SER B N 1
ATOM 3058 C CA . SER B 1 152 ? 9.227 -4.445 -16.047 1 98.19 152 SER B CA 1
ATOM 3059 C C . SER B 1 152 ? 7.852 -5.02 -15.711 1 98.19 152 SER B C 1
ATOM 3061 O O . SER B 1 152 ? 7.027 -5.238 -16.594 1 98.19 152 SER B O 1
ATOM 3063 N N . LEU B 1 153 ? 7.543 -5.281 -14.398 1 98.19 153 LEU B N 1
ATOM 3064 C CA . LEU B 1 153 ? 6.199 -5.688 -14 1 98.19 153 LEU B CA 1
ATOM 3065 C C . LEU B 1 153 ? 5.191 -4.582 -14.289 1 98.19 153 LEU B C 1
ATOM 3067 O O . LEU B 1 153 ? 4.047 -4.863 -14.656 1 98.19 153 LEU B O 1
ATOM 3071 N N . ALA B 1 154 ? 5.629 -3.369 -14.102 1 97.5 154 ALA B N 1
ATOM 3072 C CA . ALA B 1 154 ? 4.762 -2.246 -14.453 1 97.5 154 ALA B CA 1
ATOM 3073 C C . ALA B 1 154 ? 4.422 -2.266 -15.945 1 97.5 154 ALA B C 1
ATOM 3075 O O . ALA B 1 154 ? 3.277 -2.008 -16.328 1 97.5 154 ALA B O 1
ATOM 3076 N N . LYS B 1 155 ? 5.445 -2.566 -16.781 1 97.94 155 LYS B N 1
ATOM 3077 C CA . LYS B 1 155 ? 5.199 -2.703 -18.219 1 97.94 155 LYS B CA 1
ATOM 3078 C C . LYS B 1 155 ? 4.152 -3.779 -18.484 1 97.94 155 LYS B C 1
ATOM 3080 O O . LYS B 1 155 ? 3.232 -3.57 -19.281 1 97.94 155 LYS B O 1
ATOM 3085 N N . THR B 1 156 ? 4.309 -4.875 -17.844 1 98.38 156 THR B N 1
ATOM 3086 C CA . THR B 1 156 ? 3.363 -5.977 -18 1 98.38 156 THR B CA 1
ATOM 3087 C C . THR B 1 156 ? 1.969 -5.555 -17.531 1 98.38 156 THR B C 1
ATOM 3089 O O . THR B 1 156 ? 0.976 -5.859 -18.203 1 98.38 156 THR B O 1
ATOM 3092 N N . PHE B 1 157 ? 1.934 -4.891 -16.406 1 97.25 157 PHE B N 1
ATOM 3093 C CA . PHE B 1 157 ? 0.684 -4.422 -15.82 1 97.25 157 PHE B CA 1
ATOM 3094 C C . PHE B 1 157 ? -0.068 -3.523 -16.797 1 97.25 157 PHE B C 1
ATOM 3096 O O . PHE B 1 157 ? -1.264 -3.713 -17.031 1 97.25 157 PHE B O 1
ATOM 3103 N N . ILE B 1 158 ? 0.628 -2.594 -17.406 1 95.69 158 ILE B N 1
ATOM 3104 C CA . ILE B 1 158 ? 0.055 -1.661 -18.359 1 95.69 158 ILE B CA 1
ATOM 3105 C C . ILE B 1 158 ? -0.384 -2.418 -19.625 1 95.69 158 ILE B C 1
ATOM 3107 O O . ILE B 1 158 ? -1.503 -2.234 -20.094 1 95.69 158 ILE B O 1
ATOM 3111 N N . ARG B 1 159 ? 0.471 -3.246 -20.125 1 97.12 159 ARG B N 1
ATOM 3112 C CA . ARG B 1 159 ? 0.192 -3.986 -21.359 1 97.12 159 ARG B CA 1
ATOM 3113 C C . ARG B 1 159 ? -1.045 -4.863 -21.188 1 97.12 159 ARG B C 1
ATOM 3115 O O . ARG B 1 159 ? -1.932 -4.859 -22.047 1 97.12 159 ARG B O 1
ATOM 3122 N N . ARG B 1 160 ? -1.116 -5.617 -20.094 1 96.56 160 ARG B N 1
ATOM 3123 C CA . ARG B 1 160 ? -2.229 -6.539 -19.891 1 96.56 160 ARG B CA 1
ATOM 3124 C C . ARG B 1 160 ? -3.539 -5.781 -19.703 1 96.56 160 ARG B C 1
ATOM 3126 O O . ARG B 1 160 ? -4.602 -6.254 -20.109 1 96.56 160 ARG B O 1
ATOM 3133 N N . ASP B 1 161 ? -3.465 -4.648 -19.031 1 94.12 161 ASP B N 1
ATOM 3134 C CA . ASP B 1 161 ? -4.656 -3.812 -18.906 1 94.12 161 ASP B CA 1
ATOM 3135 C C . ASP B 1 161 ? -5.184 -3.406 -20.281 1 94.12 161 ASP B C 1
ATOM 3137 O O . ASP B 1 161 ? -6.375 -3.537 -20.562 1 94.12 161 ASP B O 1
ATOM 3141 N N . LYS B 1 162 ? -4.281 -2.947 -21.141 1 94.25 162 LYS B N 1
ATOM 3142 C CA . LYS B 1 162 ? -4.645 -2.531 -22.5 1 94.25 162 LYS B CA 1
ATOM 3143 C C . LYS B 1 162 ? -5.215 -3.701 -23.297 1 94.25 162 LYS B C 1
ATOM 3145 O O . LYS B 1 162 ? -6.242 -3.564 -23.969 1 94.25 162 LYS B O 1
ATOM 3150 N N . GLU B 1 163 ? -4.539 -4.844 -23.234 1 95.44 163 GLU B N 1
ATOM 3151 C CA . GLU B 1 163 ? -4.973 -6.039 -23.953 1 95.44 163 GLU B CA 1
ATOM 3152 C C . GLU B 1 163 ? -6.359 -6.48 -23.484 1 95.44 163 GLU B C 1
ATOM 3154 O O . GLU B 1 163 ? -7.211 -6.82 -24.312 1 95.44 163 GLU B O 1
ATOM 3159 N N . SER B 1 164 ? -6.539 -6.52 -22.172 1 94.56 164 SER B N 1
ATOM 3160 C CA . SER B 1 164 ? -7.812 -6.941 -21.594 1 94.56 164 SER B CA 1
ATOM 3161 C C . SER B 1 164 ? -8.938 -5.992 -22 1 94.56 164 SER B C 1
ATOM 3163 O O . SER B 1 164 ? -10.016 -6.434 -22.406 1 94.56 164 SER B O 1
ATOM 3165 N N . ARG B 1 165 ? -8.688 -4.746 -22.016 1 92.38 165 ARG B N 1
ATOM 3166 C CA . ARG B 1 165 ? -9.68 -3.746 -22.406 1 92.38 165 ARG B CA 1
ATOM 3167 C C . ARG B 1 165 ? -10 -3.844 -23.891 1 92.38 165 ARG B C 1
ATOM 3169 O O . ARG B 1 165 ? -11.164 -3.748 -24.281 1 92.38 165 ARG B O 1
ATOM 3176 N N . ALA B 1 166 ? -8.992 -3.971 -24.641 1 93.94 166 ALA B N 1
ATOM 3177 C CA . ALA B 1 166 ? -9.172 -4.094 -26.094 1 93.94 166 ALA B CA 1
ATOM 3178 C C . ALA B 1 166 ? -10.023 -5.316 -26.438 1 93.94 166 ALA B C 1
ATOM 3180 O O . ALA B 1 166 ? -10.75 -5.312 -27.422 1 93.94 166 ALA B O 1
ATOM 3181 N N . ALA B 1 167 ? -9.953 -6.32 -25.594 1 92.19 167 ALA B N 1
ATOM 3182 C CA . ALA B 1 167 ? -10.711 -7.543 -25.812 1 92.19 167 ALA B CA 1
ATOM 3183 C C . ALA B 1 167 ? -12.125 -7.422 -25.25 1 92.19 167 ALA B C 1
ATOM 3185 O O . ALA B 1 167 ? -12.914 -8.359 -25.328 1 92.19 167 ALA B O 1
ATOM 3186 N N . GLY B 1 168 ? -12.461 -6.309 -24.625 1 90.19 168 GLY B N 1
ATOM 3187 C CA . GLY B 1 168 ? -13.836 -6.031 -24.234 1 90.19 168 GLY B CA 1
ATOM 3188 C C . GLY B 1 168 ? -14.07 -6.156 -22.734 1 90.19 168 GLY B C 1
ATOM 3189 O O . GLY B 1 168 ? -15.211 -6.098 -22.266 1 90.19 168 GLY B O 1
ATOM 3190 N N . ALA B 1 169 ? -13.023 -6.328 -21.953 1 91.19 169 ALA B N 1
ATOM 3191 C CA . ALA B 1 169 ? -13.188 -6.465 -20.516 1 91.19 169 ALA B CA 1
ATOM 3192 C C . ALA B 1 169 ? -13.586 -5.137 -19.875 1 91.19 169 ALA B C 1
ATOM 3194 O O . ALA B 1 169 ? -13.07 -4.082 -20.25 1 91.19 169 ALA B O 1
ATOM 3195 N N . PRO B 1 170 ? -14.531 -5.184 -18.984 1 88.56 170 PRO B N 1
ATOM 3196 C CA . PRO B 1 170 ? -14.875 -3.953 -18.266 1 88.56 170 PRO B CA 1
ATOM 3197 C C . PRO B 1 170 ? -13.789 -3.502 -17.297 1 88.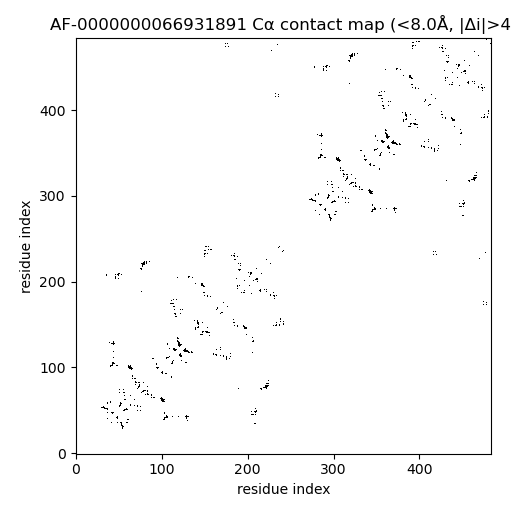56 170 PRO B C 1
ATOM 3199 O O . PRO B 1 170 ? -12.867 -4.27 -17 1 88.56 170 PRO B O 1
ATOM 3202 N N . ARG B 1 171 ? -13.898 -2.275 -16.891 1 85.38 171 ARG B N 1
ATOM 3203 C CA . ARG B 1 171 ? -13.016 -1.81 -15.828 1 85.38 171 ARG B CA 1
ATOM 3204 C C . ARG B 1 171 ? -13.266 -2.57 -14.531 1 85.38 171 ARG B C 1
ATOM 3206 O O . ARG B 1 171 ? -14.414 -2.848 -14.18 1 85.38 171 ARG B O 1
ATOM 3213 N N . LEU B 1 172 ? -12.164 -2.793 -13.875 1 87.56 172 LEU B N 1
ATOM 3214 C CA . LEU B 1 172 ? -12.273 -3.521 -12.617 1 87.56 172 LEU B CA 1
ATOM 3215 C C . LEU B 1 172 ? -12.797 -2.613 -11.508 1 87.56 172 LEU B C 1
ATOM 3217 O O . LEU B 1 172 ? -12.391 -1.452 -11.414 1 87.56 172 LEU B O 1
ATOM 3221 N N . PRO B 1 173 ? -13.758 -3.168 -10.805 1 85.56 173 PRO B N 1
ATOM 3222 C CA . PRO B 1 173 ? -14.07 -2.42 -9.586 1 85.56 173 PRO B CA 1
ATOM 3223 C C . PRO B 1 173 ? -12.859 -2.264 -8.664 1 85.56 173 PRO B C 1
ATOM 3225 O O . PRO B 1 173 ? -11.875 -2.982 -8.805 1 85.56 173 PRO B O 1
ATOM 3228 N N . LEU B 1 174 ? -12.906 -1.362 -7.691 1 79.5 174 LEU B N 1
ATOM 3229 C CA . LEU B 1 174 ? -11.773 -0.963 -6.863 1 79.5 174 LEU B CA 1
ATOM 3230 C C . LEU B 1 174 ? -11.203 -2.16 -6.109 1 79.5 174 LEU B C 1
ATOM 3232 O O . LEU B 1 174 ? -9.984 -2.318 -6.02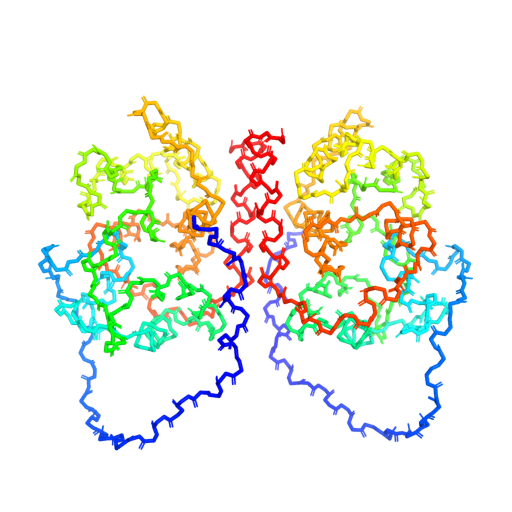3 1 79.5 174 LEU B O 1
ATOM 3236 N N . ASN B 1 175 ? -12.07 -2.947 -5.539 1 81.38 175 ASN B N 1
ATOM 3237 C CA . ASN B 1 175 ? -11.602 -4.082 -4.746 1 81.38 175 ASN B CA 1
ATOM 3238 C C . ASN B 1 175 ? -10.805 -5.066 -5.598 1 81.38 175 ASN B C 1
ATOM 3240 O O . ASN B 1 175 ? -9.766 -5.566 -5.16 1 81.38 175 ASN B O 1
ATOM 3244 N N . LEU B 1 176 ? -11.234 -5.293 -6.805 1 86.88 176 LEU B N 1
ATOM 3245 C CA . LEU B 1 176 ? -10.539 -6.238 -7.676 1 86.88 176 LEU B CA 1
ATOM 3246 C C . LEU B 1 176 ? -9.273 -5.609 -8.258 1 86.88 176 LEU B C 1
ATOM 3248 O O . LEU B 1 176 ? -8.305 -6.312 -8.555 1 86.88 176 LEU B O 1
ATOM 3252 N N . TRP B 1 177 ? -9.352 -4.332 -8.422 1 86.31 177 TRP B N 1
ATOM 3253 C CA . TRP B 1 177 ? -8.148 -3.633 -8.844 1 86.31 177 TRP B CA 1
ATOM 3254 C C . TRP B 1 177 ? -7.043 -3.779 -7.801 1 86.31 177 TRP B C 1
ATOM 3256 O O . TRP B 1 177 ? -5.879 -3.994 -8.141 1 86.31 177 TRP B O 1
ATOM 3266 N N . PHE B 1 178 ? -7.379 -3.691 -6.52 1 84.12 178 PHE B N 1
ATOM 3267 C CA . PHE B 1 178 ? -6.43 -3.896 -5.434 1 84.12 178 PHE B CA 1
ATOM 3268 C C . PHE B 1 178 ? -5.84 -5.301 -5.488 1 84.12 178 PHE B C 1
ATOM 3270 O O . PHE B 1 178 ? -4.625 -5.477 -5.352 1 84.12 178 PHE B O 1
ATOM 3277 N N . VAL B 1 179 ? -6.688 -6.234 -5.676 1 85.5 179 VAL B N 1
ATOM 3278 C CA . VAL B 1 179 ? -6.254 -7.621 -5.777 1 85.5 179 VAL B CA 1
ATOM 3279 C C . VAL B 1 179 ? -5.273 -7.773 -6.941 1 85.5 179 VAL B C 1
ATOM 3281 O O . VAL B 1 179 ? -4.227 -8.406 -6.797 1 85.5 179 VAL B O 1
ATOM 3284 N N . ARG B 1 180 ? -5.641 -7.141 -8.008 1 90 180 ARG B N 1
ATOM 3285 C CA . ARG B 1 180 ? -4.797 -7.207 -9.203 1 90 180 ARG B CA 1
ATOM 3286 C C . ARG B 1 180 ? -3.412 -6.629 -8.922 1 90 180 ARG B C 1
ATOM 3288 O O . ARG B 1 180 ? -2.4 -7.207 -9.328 1 90 180 ARG B O 1
ATOM 3295 N N . VAL B 1 181 ? -3.359 -5.555 -8.289 1 91.25 181 VAL B N 1
ATOM 3296 C CA . VAL B 1 181 ? -2.092 -4.902 -7.984 1 91.25 181 VAL B CA 1
ATOM 3297 C C . VAL B 1 181 ? -1.246 -5.801 -7.09 1 91.25 181 VAL B C 1
ATOM 3299 O O . VAL B 1 181 ? -0.06 -6.012 -7.352 1 91.25 181 VAL B O 1
ATOM 3302 N N . LEU B 1 182 ? -1.829 -6.305 -6.043 1 88.44 182 LEU B N 1
ATOM 3303 C CA . LEU B 1 182 ? -1.09 -7.141 -5.105 1 88.44 182 LEU B CA 1
ATOM 3304 C C . LEU B 1 182 ? -0.62 -8.43 -5.777 1 88.44 182 LEU B C 1
ATOM 3306 O O . LEU B 1 182 ? 0.487 -8.898 -5.512 1 88.44 182 LEU B O 1
ATOM 3310 N N . GLN B 1 183 ? -1.463 -8.922 -6.633 1 90.38 183 GLN B N 1
ATOM 3311 C CA . GLN B 1 183 ? -1.088 -10.133 -7.359 1 90.38 183 GLN B CA 1
ATOM 3312 C C . GLN B 1 183 ? 0.067 -9.859 -8.32 1 90.38 183 GLN B C 1
ATOM 3314 O O . GLN B 1 183 ? 0.935 -10.711 -8.508 1 90.38 183 GLN B O 1
ATOM 3319 N N . ALA B 1 184 ? 0.081 -8.727 -8.914 1 94.62 184 ALA B N 1
ATOM 3320 C CA . ALA B 1 184 ? 1.125 -8.352 -9.867 1 94.62 184 ALA B CA 1
ATOM 3321 C C . ALA B 1 184 ? 2.5 -8.375 -9.203 1 94.62 184 ALA B C 1
ATOM 3323 O O . ALA B 1 184 ? 3.492 -8.742 -9.836 1 94.62 184 ALA B O 1
ATOM 3324 N N . VAL B 1 185 ? 2.51 -8.047 -7.957 1 94.75 185 VAL B N 1
ATOM 3325 C CA . VAL B 1 185 ? 3.805 -7.965 -7.289 1 94.75 185 VAL B CA 1
ATOM 3326 C C . VAL B 1 185 ? 3.973 -9.148 -6.336 1 94.75 185 VAL B C 1
ATOM 3328 O O . VAL B 1 185 ? 4.949 -9.211 -5.586 1 94.75 185 VAL B O 1
ATOM 3331 N N . GLY B 1 186 ? 3.09 -10.062 -6.355 1 93.19 186 GLY B N 1
ATOM 3332 C CA . GLY B 1 186 ? 3.066 -11.156 -5.398 1 93.19 186 GLY B CA 1
ATOM 3333 C C . GLY B 1 186 ? 4.32 -12.008 -5.434 1 93.19 186 GLY B C 1
ATOM 3334 O O . GLY B 1 186 ? 4.898 -12.312 -4.387 1 93.19 186 GLY B O 1
ATOM 3335 N N . VAL B 1 187 ? 4.699 -12.383 -6.617 1 94.94 187 VAL B N 1
ATOM 3336 C CA . VAL B 1 187 ? 5.871 -13.242 -6.742 1 94.94 187 VAL B CA 1
ATOM 3337 C C . VAL B 1 187 ? 7.121 -12.477 -6.316 1 94.94 187 VAL B C 1
ATOM 3339 O O . VAL B 1 187 ? 8.016 -13.039 -5.68 1 94.94 187 VAL B O 1
ATOM 3342 N N . MET B 1 188 ? 7.184 -11.195 -6.688 1 95.38 188 MET B N 1
ATOM 3343 C CA . MET B 1 188 ? 8.289 -10.344 -6.234 1 95.38 188 MET B CA 1
ATOM 3344 C C . MET B 1 188 ? 8.383 -10.344 -4.715 1 95.38 188 MET B C 1
ATOM 3346 O O . MET B 1 188 ? 9.469 -10.508 -4.152 1 95.38 188 MET B O 1
ATOM 3350 N N . ASN B 1 189 ? 7.262 -10.188 -4.086 1 93.06 189 ASN B N 1
ATOM 3351 C CA . ASN B 1 189 ? 7.211 -10.164 -2.627 1 93.06 189 ASN B CA 1
ATOM 3352 C C . ASN B 1 189 ? 7.594 -11.516 -2.029 1 93.06 189 ASN B C 1
ATOM 3354 O O . ASN B 1 189 ? 8.32 -11.578 -1.036 1 93.06 189 ASN B O 1
ATOM 3358 N N . THR B 1 190 ? 7.137 -12.57 -2.615 1 94.81 190 THR B N 1
ATOM 3359 C CA . THR B 1 190 ? 7.348 -13.922 -2.104 1 94.81 190 THR B CA 1
ATOM 3360 C C . THR B 1 190 ? 8.797 -14.352 -2.307 1 94.81 190 THR B C 1
ATOM 3362 O O . THR B 1 190 ? 9.375 -15.039 -1.456 1 94.81 190 THR B O 1
ATOM 3365 N N . ALA B 1 191 ? 9.391 -13.984 -3.34 1 94.25 191 ALA B N 1
ATOM 3366 C CA . ALA B 1 191 ? 10.727 -14.445 -3.693 1 94.25 191 ALA B CA 1
ATOM 3367 C C . ALA B 1 191 ? 11.781 -13.812 -2.797 1 94.25 191 ALA B C 1
ATOM 3369 O O . ALA B 1 191 ? 12.711 -14.484 -2.346 1 94.25 191 ALA B O 1
ATOM 3370 N N . GLN B 1 192 ? 11.633 -12.531 -2.537 1 91.56 192 GLN B N 1
ATOM 3371 C CA . GLN B 1 192 ? 12.602 -11.797 -1.732 1 91.56 192 GLN B CA 1
ATOM 3372 C C . GLN B 1 192 ? 14.023 -12.016 -2.244 1 91.56 192 GLN B C 1
ATOM 3374 O O . GLN B 1 192 ? 14.922 -12.336 -1.468 1 91.56 192 GLN B O 1
ATOM 3379 N N . THR B 1 193 ? 14.148 -11.875 -3.539 1 92.62 193 THR B N 1
ATOM 3380 C CA . THR B 1 193 ? 15.445 -12.125 -4.168 1 92.62 193 THR B CA 1
ATOM 3381 C C . THR B 1 193 ? 16.094 -10.812 -4.609 1 92.62 193 THR B C 1
ATOM 3383 O O . THR B 1 193 ? 16.641 -10.727 -5.707 1 92.62 193 THR B O 1
ATOM 3386 N N . GLY B 1 194 ? 15.992 -9.797 -3.773 1 91.19 194 GLY B N 1
ATOM 3387 C CA . GLY B 1 194 ? 16.703 -8.547 -4 1 91.19 194 GLY B CA 1
ATOM 3388 C C . GLY B 1 194 ? 16.094 -7.711 -5.113 1 91.19 194 GLY B C 1
ATOM 3389 O O . GLY B 1 194 ? 16.828 -7.027 -5.84 1 91.19 194 GLY B O 1
ATOM 3390 N N . GLY B 1 195 ? 14.891 -7.91 -5.41 1 93.56 195 GLY B N 1
ATOM 3391 C CA . GLY B 1 195 ? 14.18 -7.047 -6.34 1 93.56 195 GLY B CA 1
ATOM 3392 C C . GLY B 1 195 ? 14.234 -7.539 -7.773 1 93.56 195 GLY B C 1
ATOM 3393 O O . GLY B 1 195 ? 13.828 -6.828 -8.695 1 93.56 195 GLY B O 1
ATOM 3394 N N . ILE B 1 196 ? 14.75 -8.734 -7.914 1 96.69 196 ILE B N 1
ATOM 3395 C CA . ILE B 1 196 ? 14.789 -9.289 -9.266 1 96.69 196 ILE B CA 1
ATOM 3396 C C . ILE B 1 196 ? 14.188 -10.688 -9.273 1 96.69 196 ILE B C 1
ATOM 3398 O O . ILE B 1 196 ? 14.305 -11.43 -8.289 1 96.69 196 ILE B O 1
ATOM 3402 N N . LEU B 1 197 ? 13.555 -11.039 -10.336 1 97.88 197 LEU B N 1
ATOM 3403 C CA . LEU B 1 197 ? 13.07 -12.391 -10.609 1 97.88 197 LEU B CA 1
ATOM 3404 C C . LEU B 1 197 ? 13.711 -12.953 -11.875 1 97.88 197 LEU B C 1
ATOM 3406 O O . LEU B 1 197 ? 13.609 -12.352 -12.945 1 97.88 197 LEU B O 1
ATOM 3410 N N . THR B 1 198 ? 14.375 -14.039 -11.711 1 97.75 198 THR B N 1
ATOM 3411 C CA . THR B 1 198 ? 14.961 -14.703 -12.867 1 97.75 198 THR B CA 1
ATOM 3412 C C . THR B 1 198 ? 13.891 -15.469 -13.648 1 97.75 198 THR B C 1
ATOM 3414 O O . THR B 1 198 ? 12.812 -15.75 -13.117 1 97.75 198 THR B O 1
ATOM 3417 N N . LYS B 1 199 ? 14.289 -15.82 -14.836 1 97.5 199 LYS B N 1
ATOM 3418 C CA . LYS B 1 199 ? 13.398 -16.625 -15.656 1 97.5 199 LYS B CA 1
ATOM 3419 C C . LYS B 1 199 ? 13.102 -17.969 -14.992 1 97.5 199 LYS B C 1
ATOM 3421 O O . LYS B 1 199 ? 11.977 -18.469 -15.078 1 97.5 199 LYS B O 1
ATOM 3426 N N . GLU B 1 200 ? 14.047 -18.484 -14.375 1 97.25 200 GLU B N 1
ATOM 3427 C CA . GLU B 1 200 ? 13.898 -19.781 -13.719 1 97.25 200 GLU B CA 1
ATOM 3428 C C . GLU B 1 200 ? 12.859 -19.719 -12.594 1 97.25 200 GLU B C 1
ATOM 3430 O O . GLU B 1 200 ? 12.023 -20.609 -12.461 1 97.25 200 GLU B O 1
ATOM 3435 N N . VAL B 1 201 ? 12.938 -18.703 -11.836 1 97.94 201 VAL B N 1
ATOM 3436 C CA . VAL B 1 201 ? 11.992 -18.531 -10.734 1 97.94 201 VAL B CA 1
ATOM 3437 C C . VAL B 1 201 ? 10.586 -18.344 -11.281 1 97.94 201 VAL B C 1
ATOM 3439 O O . VAL B 1 201 ? 9.633 -18.953 -10.781 1 97.94 201 VAL B O 1
ATOM 3442 N N . LEU B 1 202 ? 10.469 -17.547 -12.305 1 98.38 202 LEU B N 1
ATOM 3443 C CA . LEU B 1 202 ? 9.156 -17.297 -12.906 1 98.38 202 LEU B CA 1
ATOM 3444 C C . LEU B 1 202 ? 8.57 -18.578 -13.477 1 98.38 202 LEU B C 1
ATOM 3446 O O . LEU B 1 202 ? 7.383 -18.859 -13.281 1 98.38 202 LEU B O 1
ATOM 3450 N N . HIS B 1 203 ? 9.383 -19.344 -14.164 1 98.12 203 HIS B N 1
ATOM 3451 C CA . HIS B 1 203 ? 8.906 -20.594 -14.727 1 98.12 203 HIS B CA 1
ATOM 3452 C C . HIS B 1 203 ? 8.469 -21.562 -13.625 1 98.12 203 HIS B C 1
ATOM 3454 O O . HIS B 1 203 ? 7.441 -22.234 -13.75 1 98.12 203 HIS B O 1
ATOM 3460 N N . ALA B 1 204 ? 9.242 -21.656 -12.586 1 98.44 204 ALA B N 1
ATOM 3461 C CA . ALA B 1 204 ? 8.906 -22.547 -11.469 1 98.44 204 ALA B CA 1
ATOM 3462 C C . ALA B 1 204 ? 7.562 -22.172 -10.852 1 98.44 204 ALA B C 1
ATOM 3464 O O . ALA B 1 204 ? 6.715 -23.031 -10.617 1 98.44 204 ALA B O 1
ATOM 3465 N N . VAL B 1 205 ? 7.348 -20.891 -10.633 1 98.25 205 VAL B N 1
ATOM 3466 C CA . VAL B 1 205 ? 6.16 -20.453 -9.914 1 98.25 205 VAL B CA 1
ATOM 3467 C C . VAL B 1 205 ? 4.945 -20.484 -10.836 1 98.25 205 VAL B C 1
ATOM 3469 O O . VAL B 1 205 ? 3.9 -21.031 -10.477 1 98.25 205 VAL B O 1
ATOM 3472 N N . PHE B 1 206 ? 5.098 -19.984 -12.055 1 98.06 206 PHE B N 1
ATOM 3473 C CA . PHE B 1 206 ? 3.922 -19.781 -12.891 1 98.06 206 PHE B CA 1
ATOM 3474 C C . PHE B 1 206 ? 3.625 -21.016 -13.727 1 98.06 206 PHE B C 1
ATOM 3476 O O . PHE B 1 206 ? 2.465 -21.391 -13.898 1 98.06 206 PHE B O 1
ATOM 3483 N N . ALA B 1 207 ? 4.59 -21.625 -14.297 1 97.75 207 ALA B N 1
ATOM 3484 C CA . ALA B 1 207 ? 4.383 -22.75 -15.203 1 97.75 207 ALA B CA 1
ATOM 3485 C C . ALA B 1 207 ? 4.289 -24.062 -14.438 1 97.75 207 ALA B C 1
ATOM 3487 O O . ALA B 1 207 ? 3.346 -24.844 -14.633 1 97.75 207 ALA B O 1
ATOM 3488 N N . GLU B 1 208 ? 5.258 -24.266 -13.562 1 98.31 208 GLU B N 1
ATOM 3489 C CA . GLU B 1 208 ? 5.273 -25.516 -12.805 1 98.31 208 GLU B CA 1
ATOM 3490 C C . GLU B 1 208 ? 4.32 -25.453 -11.617 1 98.31 208 GLU B C 1
ATOM 3492 O O . GLU B 1 208 ? 3.902 -26.484 -11.094 1 98.31 208 GLU B O 1
ATOM 3497 N N . GLU B 1 209 ? 4.008 -24.141 -11.219 1 98.31 209 GLU B N 1
ATOM 3498 C CA . GLU B 1 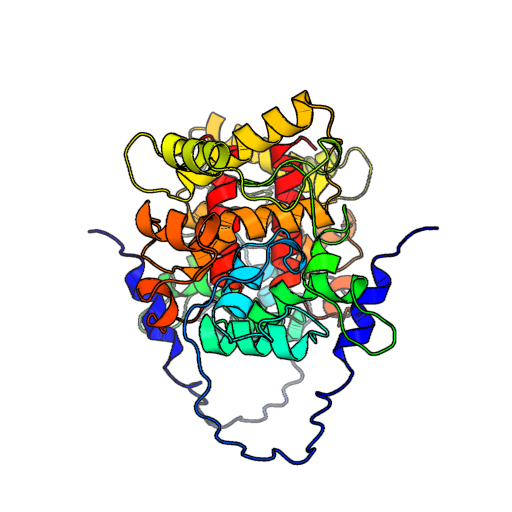209 ? 3.236 -23.938 -9.992 1 98.31 209 GLU B CA 1
ATOM 3499 C C . GLU B 1 209 ? 3.873 -24.656 -8.812 1 98.31 209 GLU B C 1
ATOM 3501 O O . GLU B 1 209 ? 3.213 -25.438 -8.125 1 98.31 209 GLU B O 1
ATOM 3506 N N . ARG B 1 210 ? 5.074 -24.25 -8.609 1 98.69 210 ARG B N 1
ATOM 3507 C CA . ARG B 1 210 ? 5.992 -24.75 -7.598 1 98.69 210 ARG B CA 1
ATOM 3508 C C . ARG B 1 210 ? 6.867 -23.641 -7.043 1 98.69 210 ARG B C 1
ATOM 3510 O O . ARG B 1 210 ? 7.43 -22.844 -7.801 1 98.69 210 ARG B O 1
ATOM 3517 N N . PHE B 1 211 ? 6.965 -23.578 -5.738 1 98.44 211 PHE B N 1
ATOM 3518 C CA . PHE B 1 211 ? 7.93 -22.672 -5.133 1 98.44 211 PHE B CA 1
ATOM 3519 C C . PHE B 1 211 ? 9.312 -23.312 -5.062 1 98.44 211 PHE B C 1
ATOM 3521 O O . PHE B 1 211 ? 9.492 -24.344 -4.43 1 98.44 211 PHE B O 1
ATOM 3528 N N . PRO B 1 212 ? 10.266 -22.75 -5.746 1 98.12 212 PRO B N 1
ATOM 3529 C CA . PRO B 1 212 ? 11.617 -23.312 -5.727 1 98.12 212 PRO B CA 1
ATOM 3530 C C . PRO B 1 212 ? 12.328 -23.094 -4.395 1 98.12 212 PRO B C 1
ATOM 3532 O O . PRO B 1 212 ? 11.867 -22.297 -3.566 1 98.12 212 PRO B O 1
ATOM 3535 N N . GLU B 1 213 ? 13.438 -23.75 -4.215 1 97.25 213 GLU B N 1
ATOM 3536 C CA . GLU B 1 213 ? 14.188 -23.734 -2.963 1 97.25 213 GLU B CA 1
ATOM 3537 C C . GLU B 1 213 ? 14.625 -22.328 -2.594 1 97.25 213 GLU B C 1
ATOM 3539 O O . GLU B 1 213 ? 14.664 -21.969 -1.415 1 97.25 213 GLU B O 1
ATOM 3544 N N . ILE B 1 214 ? 14.93 -21.516 -3.617 1 96.94 214 ILE B N 1
ATOM 3545 C CA . ILE B 1 214 ? 15.414 -20.156 -3.359 1 96.94 214 ILE B CA 1
ATOM 3546 C C . ILE B 1 214 ? 14.352 -19.359 -2.607 1 96.94 214 ILE B C 1
ATOM 3548 O O . ILE B 1 214 ? 14.672 -18.438 -1.864 1 96.94 214 ILE B O 1
ATOM 3552 N N . ILE B 1 215 ? 13.102 -19.703 -2.793 1 97.25 215 ILE B N 1
ATOM 3553 C CA . ILE B 1 215 ? 12 -19.047 -2.086 1 97.25 215 ILE B CA 1
ATOM 3554 C C . ILE B 1 215 ? 11.75 -19.766 -0.759 1 97.25 215 ILE B C 1
ATOM 3556 O O . ILE B 1 215 ? 11.695 -19.125 0.294 1 97.25 215 ILE B O 1
ATOM 3560 N N . LEU B 1 216 ? 11.664 -21.078 -0.741 1 97.44 216 LEU B N 1
ATOM 3561 C CA . LEU B 1 216 ? 11.273 -21.875 0.42 1 97.44 216 LEU B CA 1
ATOM 3562 C C . LEU B 1 216 ? 12.336 -21.797 1.515 1 97.44 216 LEU B C 1
ATOM 3564 O O . LEU B 1 216 ? 12.008 -21.828 2.703 1 97.44 216 LEU B O 1
ATOM 3568 N N . GLU B 1 217 ? 13.562 -21.641 1.138 1 96.62 217 GLU B N 1
ATOM 3569 C CA . GLU B 1 217 ? 14.641 -21.672 2.117 1 96.62 217 GLU B CA 1
ATOM 3570 C C . GLU B 1 217 ? 15.086 -20.266 2.512 1 96.62 217 GLU B C 1
ATOM 3572 O O . GLU B 1 217 ? 15.992 -20.109 3.33 1 96.62 217 GLU B O 1
ATOM 3577 N N . ASN B 1 218 ? 14.5 -19.281 1.941 1 95.81 218 ASN B N 1
ATOM 3578 C CA . ASN B 1 218 ? 14.758 -17.906 2.338 1 95.81 218 ASN B CA 1
ATOM 3579 C C . ASN B 1 218 ? 13.891 -17.484 3.525 1 95.81 218 ASN B C 1
ATOM 3581 O O . ASN B 1 218 ? 12.695 -17.25 3.371 1 95.81 218 ASN B O 1
ATOM 3585 N N . PRO B 1 219 ? 14.484 -17.344 4.676 1 94.06 219 PRO B N 1
ATOM 3586 C CA . PRO B 1 219 ? 13.688 -17.141 5.883 1 94.06 219 PRO B CA 1
ATOM 3587 C C . PRO B 1 219 ? 13.305 -15.672 6.098 1 94.06 219 PRO B C 1
ATOM 3589 O O . PRO B 1 219 ? 12.633 -15.344 7.074 1 94.06 219 PRO B O 1
ATOM 3592 N N . THR B 1 220 ? 13.727 -14.836 5.223 1 94 220 THR B N 1
ATOM 3593 C CA . THR B 1 220 ? 13.352 -13.438 5.375 1 94 220 THR B CA 1
ATOM 3594 C C . THR B 1 220 ? 11.828 -13.297 5.453 1 94 220 THR B C 1
ATOM 3596 O O . THR B 1 220 ? 11.109 -13.75 4.562 1 94 220 THR B O 1
ATOM 3599 N N . PRO B 1 221 ? 11.352 -12.711 6.523 1 94.06 221 PRO B N 1
ATOM 3600 C CA . PRO B 1 221 ? 9.898 -12.594 6.641 1 94.06 221 PRO B CA 1
ATOM 3601 C C . PRO B 1 221 ? 9.281 -11.688 5.578 1 94.06 221 PRO B C 1
ATOM 3603 O O . PRO B 1 221 ? 9.852 -10.641 5.25 1 94.06 221 PRO B O 1
ATOM 3606 N N . ARG B 1 222 ? 8.211 -12.148 4.988 1 94.88 222 ARG B N 1
ATOM 3607 C CA . ARG B 1 222 ? 7.383 -11.328 4.113 1 94.88 222 ARG B CA 1
ATOM 3608 C C . ARG B 1 222 ? 6.305 -10.594 4.902 1 94.88 222 ARG B C 1
ATOM 3610 O O . ARG B 1 222 ? 5.434 -11.227 5.508 1 94.88 222 ARG B O 1
ATOM 3617 N N . THR B 1 223 ? 6.383 -9.328 4.84 1 89.88 223 THR B N 1
ATOM 3618 C CA . THR B 1 223 ? 5.477 -8.516 5.645 1 89.88 223 THR B CA 1
ATOM 3619 C C . THR B 1 223 ? 4.535 -7.711 4.754 1 89.88 223 THR B C 1
ATOM 3621 O O . THR B 1 223 ? 4.77 -7.586 3.551 1 89.88 223 THR B O 1
ATOM 3624 N N . VAL B 1 224 ? 3.541 -7.215 5.375 1 86 224 VAL B N 1
ATOM 3625 C CA . VAL B 1 224 ? 2.6 -6.359 4.656 1 86 224 VAL B CA 1
ATOM 3626 C C . VAL B 1 224 ? 3.322 -5.117 4.141 1 86 224 VAL B C 1
ATOM 3628 O O . VAL B 1 224 ? 3.006 -4.613 3.061 1 86 224 VAL B O 1
ATOM 3631 N N . LEU B 1 225 ? 4.285 -4.629 4.902 1 82.12 225 LEU B N 1
ATOM 3632 C CA . LEU B 1 225 ? 5.039 -3.441 4.516 1 82.12 225 LEU B CA 1
ATOM 3633 C C . LEU B 1 225 ? 5.828 -3.689 3.234 1 82.12 225 LEU B C 1
ATOM 3635 O O . LEU B 1 225 ? 5.84 -2.846 2.336 1 82.12 225 LEU B O 1
ATOM 3639 N N . THR B 1 226 ? 6.402 -4.832 3.188 1 85.62 226 THR B N 1
ATOM 3640 C CA . THR B 1 226 ? 7.184 -5.133 1.991 1 85.62 226 THR B CA 1
ATOM 3641 C C . THR B 1 226 ? 6.266 -5.332 0.787 1 85.62 226 THR B C 1
ATOM 3643 O O . THR B 1 226 ? 6.605 -4.934 -0.33 1 85.62 226 THR B O 1
ATOM 3646 N N . LEU B 1 227 ? 5.16 -5.984 0.991 1 88.56 227 LEU B N 1
ATOM 3647 C CA . LEU B 1 227 ? 4.188 -6.191 -0.075 1 88.56 227 LEU B CA 1
ATOM 3648 C C . LEU B 1 227 ? 3.674 -4.855 -0.608 1 88.56 227 LEU B C 1
ATOM 3650 O O . LEU B 1 227 ? 3.674 -4.625 -1.819 1 88.56 227 LEU B O 1
ATOM 3654 N N . LEU B 1 228 ? 3.365 -4.074 0.243 1 84 228 LEU B N 1
ATOM 3655 C CA . LEU B 1 228 ? 2.824 -2.773 -0.141 1 84 228 LEU B CA 1
ATOM 3656 C C . LEU B 1 228 ? 3.91 -1.888 -0.741 1 84 228 LEU B C 1
ATOM 3658 O O . LEU B 1 228 ? 3.639 -1.09 -1.643 1 84 228 LEU B O 1
ATOM 3662 N N . GLY B 1 229 ? 5.105 -1.993 -0.167 1 85.44 229 GLY B N 1
ATOM 3663 C CA . GLY B 1 229 ? 6.23 -1.306 -0.779 1 85.44 229 GLY B CA 1
ATOM 3664 C C . GLY B 1 229 ? 6.449 -1.691 -2.23 1 85.44 229 GLY B C 1
ATOM 3665 O O . GLY B 1 229 ? 6.676 -0.828 -3.08 1 85.44 229 GLY B O 1
ATOM 3666 N N . ASN B 1 230 ? 6.34 -2.945 -2.479 1 91.12 230 ASN B N 1
ATOM 3667 C CA . ASN B 1 230 ? 6.449 -3.422 -3.854 1 91.12 230 ASN B CA 1
ATOM 3668 C C . ASN B 1 230 ? 5.316 -2.891 -4.727 1 91.12 230 ASN B C 1
ATOM 3670 O O . ASN B 1 230 ? 5.539 -2.5 -5.871 1 91.12 230 ASN B O 1
ATOM 3674 N N . ALA B 1 231 ? 4.129 -2.92 -4.164 1 91.12 231 ALA B N 1
ATOM 3675 C CA . ALA B 1 231 ? 2.965 -2.439 -4.906 1 91.12 231 ALA B CA 1
ATOM 3676 C C . ALA B 1 231 ? 3.121 -0.967 -5.273 1 91.12 231 ALA B C 1
ATOM 3678 O O . ALA B 1 231 ? 2.939 -0.588 -6.434 1 91.12 231 ALA B O 1
ATOM 3679 N N . LEU B 1 232 ? 3.488 -0.169 -4.332 1 87.69 232 LEU B N 1
ATOM 3680 C CA . LEU B 1 232 ? 3.656 1.259 -4.578 1 87.69 232 LEU B CA 1
ATOM 3681 C C . LEU B 1 232 ? 4.832 1.515 -5.516 1 87.69 232 LEU B C 1
ATOM 3683 O O . LEU B 1 232 ? 4.777 2.414 -6.355 1 87.69 232 LEU B O 1
ATOM 3687 N N . GLY B 1 233 ? 5.898 0.764 -5.336 1 89.62 233 GLY B N 1
ATOM 3688 C CA . GLY B 1 233 ? 7.023 0.869 -6.254 1 89.62 233 GLY B CA 1
ATOM 3689 C C . GLY B 1 233 ? 6.641 0.602 -7.699 1 89.62 233 GLY B C 1
ATOM 3690 O O . GLY B 1 233 ? 7.039 1.343 -8.602 1 89.62 233 GLY B O 1
ATOM 3691 N N . MET B 1 234 ? 5.891 -0.39 -7.859 1 94.19 234 MET B N 1
ATOM 3692 C CA . MET B 1 234 ? 5.445 -0.691 -9.219 1 94.19 234 MET B CA 1
ATOM 3693 C C . MET B 1 234 ? 4.527 0.406 -9.742 1 94.19 234 MET B C 1
ATOM 3695 O O . MET B 1 234 ? 4.629 0.802 -10.906 1 94.19 234 MET B O 1
ATOM 3699 N N . MET B 1 235 ? 3.65 0.891 -8.906 1 91.94 235 MET B N 1
ATOM 3700 C CA . MET B 1 235 ? 2.691 1.909 -9.32 1 91.94 235 MET B CA 1
ATOM 3701 C C . MET B 1 235 ? 3.404 3.188 -9.75 1 91.94 235 MET B C 1
ATOM 3703 O O . MET B 1 235 ? 2.941 3.887 -10.648 1 91.94 235 MET B O 1
ATOM 3707 N N . ARG B 1 236 ? 4.504 3.5 -9.102 1 89.5 236 ARG B N 1
ATOM 3708 C CA . ARG B 1 236 ? 5.285 4.66 -9.516 1 89.5 236 ARG B CA 1
ATOM 3709 C C . ARG B 1 236 ? 5.688 4.559 -10.984 1 89.5 236 ARG B C 1
ATOM 3711 O O . ARG B 1 236 ? 5.59 5.531 -11.727 1 89.5 236 ARG B O 1
ATOM 3718 N N . TYR B 1 237 ? 6.098 3.309 -11.359 1 92.56 237 TYR B N 1
ATOM 3719 C CA . TYR B 1 237 ? 6.492 3.092 -12.742 1 92.56 237 TYR B CA 1
ATOM 3720 C C . TYR B 1 237 ? 5.277 3.104 -13.664 1 92.56 237 TYR B C 1
ATOM 3722 O O . TYR B 1 237 ? 5.375 3.506 -14.828 1 92.56 237 TYR B O 1
ATOM 3730 N N . VAL B 1 238 ? 4.148 2.699 -13.133 1 93.31 238 VAL B N 1
ATOM 3731 C CA . VAL B 1 238 ? 2.928 2.727 -13.93 1 93.31 238 VAL B CA 1
ATOM 3732 C C . VAL B 1 238 ? 2.531 4.172 -14.219 1 93.31 238 VAL B C 1
ATOM 3734 O O . VAL B 1 238 ? 2.105 4.496 -15.328 1 93.31 238 VAL B O 1
ATOM 3737 N N . ILE B 1 239 ? 2.725 5.008 -13.273 1 86.56 239 ILE B N 1
ATOM 3738 C CA . ILE B 1 239 ? 2.275 6.391 -13.344 1 86.56 239 ILE B CA 1
ATOM 3739 C C . ILE B 1 239 ? 3.26 7.215 -14.172 1 86.56 239 ILE B C 1
ATOM 3741 O O . ILE B 1 239 ? 2.855 8 -15.023 1 86.56 239 ILE B O 1
ATOM 3745 N N . PHE B 1 240 ? 4.617 7.039 -13.984 1 85.38 240 PHE B N 1
ATOM 3746 C CA . PHE B 1 240 ? 5.598 7.93 -14.594 1 85.38 240 PHE B CA 1
ATOM 3747 C C . PHE B 1 240 ? 6.285 7.254 -15.773 1 85.38 240 PHE B C 1
ATOM 3749 O O . PHE B 1 240 ? 7.145 7.852 -16.422 1 85.38 240 PHE B O 1
ATOM 3756 N N . GLY B 1 241 ? 5.871 6.078 -16.016 1 85.12 241 GLY B N 1
ATOM 3757 C CA . GLY B 1 241 ? 6.441 5.363 -17.141 1 85.12 241 GLY B CA 1
ATOM 3758 C C . GLY B 1 241 ? 7.578 4.438 -16.75 1 85.12 241 GLY B C 1
ATOM 3759 O O . GLY B 1 241 ? 8.398 4.781 -15.898 1 85.12 241 GLY B O 1
ATOM 3760 N N . PRO B 1 242 ? 7.477 3.176 -17.188 1 81.31 242 PRO B N 1
ATOM 3761 C CA . PRO B 1 242 ? 8.562 2.238 -16.906 1 81.31 242 PRO B CA 1
ATOM 3762 C C . PRO B 1 242 ? 9.844 2.568 -17.672 1 81.31 242 PRO B C 1
ATOM 3764 O O . PRO B 1 242 ? 9.789 3.211 -18.734 1 81.31 242 PRO B O 1
#

Solvent-accessible surface area (backbone atoms only — not comparable to full-atom values): 26451 Å² total; per-residue (Å²): 138,81,86,63,86,66,70,70,65,65,65,69,68,67,69,80,78,69,70,76,62,82,72,69,71,71,73,62,76,81,61,59,60,81,45,83,56,63,70,86,37,38,29,48,50,36,64,64,40,12,34,14,19,23,45,56,34,60,54,72,27,54,71,41,36,69,67,51,52,33,50,30,36,29,69,51,50,24,24,34,72,66,28,23,48,57,70,48,65,62,48,66,85,55,44,45,96,87,52,26,32,37,35,44,56,48,55,43,73,75,68,74,29,60,68,48,42,71,38,30,46,34,60,91,76,72,48,44,47,53,74,35,68,68,39,45,48,50,44,52,53,48,22,70,84,50,57,38,30,51,45,20,45,20,45,37,52,53,50,30,47,52,53,33,44,75,73,64,49,74,83,68,55,69,73,54,42,52,50,49,46,51,57,70,37,38,62,62,44,58,41,66,56,84,68,46,41,48,70,64,57,49,43,32,32,56,72,65,20,31,78,48,64,75,32,56,70,42,74,66,69,32,38,52,66,54,43,48,50,47,36,52,54,19,45,51,19,57,67,74,51,96,138,80,86,62,84,66,71,69,65,67,65,70,68,67,68,79,79,69,70,78,62,82,72,68,72,71,74,62,76,80,61,60,60,80,48,82,57,63,71,86,36,40,29,47,50,35,64,62,38,11,34,15,17,22,45,55,35,59,56,74,28,55,68,42,36,67,67,51,51,34,48,28,36,29,69,52,50,25,23,35,72,65,29,23,47,58,69,50,66,60,48,64,87,55,44,45,95,87,54,26,31,36,36,42,56,48,54,43,74,76,69,73,30,61,68,48,43,71,38,30,47,34,58,93,76,72,48,45,47,52,76,36,70,67,38,47,50,52,45,52,52,48,23,69,84,50,57,39,29,51,46,19,45,20,43,37,53,53,51,28,46,51,54,32,43,75,73,66,50,74,84,68,55,69,73,54,44,50,50,48,47,51,57,70,35,38,62,62,45,57,39,66,56,84,69,46,41,49,71,66,57,50,43,31,32,58,73,64,19,32,80,49,63,74,31,54,70,43,72,66,68,29,39,51,67,54,44,49,49,48,36,52,54,18,46,52,19,56,65,73,52,98

Sequence (484 aa):
MHLTLTNIAKTAFTGGYRDKSTATSHHDEEDHRYIRGDIETRGPCPGLNALANQGYLPRDGKNLTIAQVQHALETALHMSPLAAASLCSSLPPLLRKDGTFDLVDTRRHNVIEHDSSFTRLDFHQGDNYTFQPDMLQAMINDADGGPVTLRSLAKTFIRRDKESRAAGAPRLPLNLWFVRVLQAVGVMNTAQTGGILTKEVLHAVFAEERFPEIILENPTPRTVLTLLGNALGMMRYVIFGPMHLTLTNIAKTAFTGGYRDKSTATSHHDEEDHRYIRGDIETRGPCPGLNALANQGYLPRDGKNLTIAQVQHALETALHMSPLAAASLCSSLPPLLRKDGTFDLVDTRRHNVIEHDSSFTRLDFHQGDNYTFQPDMLQAMINDADGGPVTLRSLAKTFIRRDKESRAAGAPRLPLNLWFVRVLQAVGVMNTAQTGGILTKEVLHAVFAEERFPEIILENPTPRTVLTLLGNALGMMRYVIFGP

InterPro domains:
  IPR000028 Chloroperoxidase [PF01328] (39-213)
  IPR000028 Chloroperoxidase [PS51405] (27-233)
  IPR036851 Chloroperoxidase-like superfamily [G3DSA:1.10.489.10] (19-229)
  IPR036851 Chloroperoxidase-like superfamily [SSF47571] (30-128)

Secondary structure (DSSP, 8-state):
----GGGGGGGGSS---------------------PPPGGG--S-HHHHHHHHTTSS-TT--SB-HHHHHHHHHHHH-B-HHHHHHHHTT-GGG--TTS-B-GGGGGSBTTTB-SS-SSS--GGGS-SSS--HHHHHHHHHTTTTS-B-HHHHHHHHHHHHHHHHHTTPPPPPHHHHHHHHHHHTHHHHHH-STT-B-HHHHIIIIIS----HHHHT--PPB-HHHHHHHHHHHHHHHHH--/----GGGGGGGGSS---------------------PPPGGG--S-HHHHHHHHTTSS-TT--SB-HHHHHHHHHHHH-B-HHHHHHHHTT-GGG--TTS-B-GGGGGSBTTTB-SS-SSS--GGGT-SSS--HHHHHHHHHTTTTS-B-HHHHHHHHHHHHHHHHHTTPPPPPHHHHHHHHHHHTHHHHHH-STT-B-HHHHIIIIIS----HHHHT--PPB-HHHHHHHHHHHHHHHHH--

Radius of gyration: 23.93 Å; Cα contacts (8 Å, |Δi|>4): 702; chains: 2; bounding box: 57×67×64 Å

Foldseek 3Di:
DPPDPPPLPPVPPDPDPPPPPPPPCPVVVQQQDFAQADLVQAFQALQLSQCLRRRLFVVSQWFDALVSQLSSCCQQLVADSVRSCVLSSLVQVQADPVRGHGNHSNNDELSQQYALDQFAHGVVVPTGRDGHPVSLVVLCCLCVPDFRFLLSLLVSSVVSVVVRVVVPGDDRDPVNVVSRLLSSCVLVLRLVPPGGHHPVQSCQRRVVSHHDCSRRVDNPYRYPVSSVVSSVSSVVCNVPPD/DPPDPPPLPPVPPDPDCPPPPPPPCPVVVQQQDFAQADLVQAFQALQLSQCLRRRLFVVSQWFDALVSQLSSCCQQLVADSVRSCVLSSLVQVQADPVRGHGNHSNNDELSQQYALDQFAHGVVVPTGRDGHPVSLVVLCCLCVPDFRFLLSLLVSSVVSVVVRVVVPGDDRDPVNVVSRLLSSCVLVLRLVPPGGHHPVQSCQRRVVSHHDCSRRVDNPYRYPVSSVVSSVVSVVCNVPPD